Protein AF-0000000078825418 (afdb_homodimer)

Foldseek 3Di:
DKKWWFQWWDDPDPQAIAGGDTDMFFFFEEEEEFDPPLCQLVVVCCQLVVDPIDTWMDDPRHTCVVPSNVCCLQAEFEAAPDDDDPDFDFLLVLLLCLCVVVDDPDCDPVSSVLSCVLCVLLVNNVRRGPTLNPDDPLSNLSSSVSSRPSSPHQEYEYEASCPPPDPVSNCSVLVVRRCSSPVVRHGYYYYHHDLQSCQVGHQKYFYGGRNYTPDIGGSVVQVDQVNCCVRVQWGWDWDADPVRTIDTGTDGRHPVPPPPPVPPPD/DKKWWFQWWDDPDPQAIAGGDTDMFFFFEEEEEFDPPLCQLVVVCCQLVVDPIDTWMDDPRHTCVVPSNVCCLQAEFEAAPDDDDPDFAFLLVLLLCLCVVVDDPDCDPVSSVLSCVLCVLLVNNVRRGPTLNPDDPLSNLSSSVSSRPSSPHQEYEYEASCPPPDPVSNCSVLVVRRCSSPVVRHGYYYYHHDLQSCQVGHQKYFYGGRNYTPDIGGSVVQVDQVNCCVRVQWGWDWDADPVRTIDTGTDGRHPVPPPPPPPPPD

InterPro domains:
  IPR003439 ABC transporter-like, ATP-binding domain [PF00005] (18-163)
  IPR003439 ABC transporter-like, ATP-binding domain [PS50893] (3-235)
  IPR003593 AAA+ ATPase domain [SM00382] (26-212)
  IPR017871 ABC transporter-like, conserved site [PS00211] (135-149)
  IPR027417 P-loop containing nucleoside triphosphate hydrolase [G3DSA:3.40.50.300] (2-254)
  IPR027417 P-loop containing nucleoside triphosphate hydrolase [SSF52540] (3-226)
  IPR051535 Bacterial siderophore ABC transporter ATP-binding [PTHR42771] (1-248)

Sequence (532 aa):
MSLKIQNINYKHSSKFSLNNISLTFHNNVTAIIGPNGSGKSTLVKCILNIYKCDGEMYYQGESIKKQKKEFIKQKVGYLPQTTQNDASITVFEAVLLGLINTLNLKVSKKQEQKVNDILDAFELQHLAKNKINELSGGQLQMVSLAQSIIKEPEILILDEPLNNLDIHRQFSLMNTVSSLAYEKKMIVIIVMHDINLTSRYADNIVVMRDGNIYSYGTPKEVLTKKMIREIYKIDSEIYVNKQGKQVIEFVDIAAEAPKYEIVSQIMSLKIQNINYKHSSKFSLNNISLTFHNNVTAIIGPNGSGKSTLVKCILNIYKCDGEMYYQGESIKKQKKEFIKQKVGYLPQTTQNDASITVFEAVLLGLINTLNLKVSKKQEQKVNDILDAFELQHLAKNKINELSGGQLQMVSLAQSIIKEPEILILDEPLNNLDIHRQFSLMNTVSSLAYEKKMIVIIVMHDINLTSRYADNIVVMRDGNIYSYGTPKEVLTKKMIREIYKIDSEIYVNKQGKQVIEFVDIAAEAPKYEIVSQI

Solvent-accessible surface area (backbone atoms only — not comparable to full-atom values): 28481 Å² total; per-residue (Å²): 106,37,43,34,39,39,47,31,30,38,76,79,48,99,86,41,41,39,50,62,41,62,50,74,45,45,53,25,38,34,30,40,34,52,46,82,82,14,38,68,68,59,51,52,32,36,75,68,57,74,39,89,48,49,62,48,43,26,49,70,84,37,72,36,76,92,43,41,68,62,45,44,69,69,32,43,16,63,34,64,65,73,80,83,59,83,51,89,42,28,38,46,53,52,33,47,52,37,36,47,94,72,55,60,99,64,88,46,71,65,55,53,48,50,45,52,49,52,27,49,54,67,71,37,53,92,44,31,80,39,44,47,62,75,46,52,74,51,55,42,48,52,48,45,46,47,18,27,44,66,60,59,35,53,30,39,39,32,34,39,74,55,66,87,42,41,70,44,55,38,50,50,52,49,52,49,53,50,49,47,15,63,74,66,55,15,27,31,42,34,36,48,82,54,63,51,62,42,38,67,64,30,58,27,37,38,34,30,47,76,19,30,75,73,44,71,36,37,41,82,76,47,69,39,59,65,46,42,31,72,66,43,40,26,37,53,48,76,50,68,47,98,85,72,36,58,40,72,44,77,71,45,72,41,74,84,53,78,78,61,76,52,70,79,78,106,104,39,44,34,38,39,47,30,30,39,76,78,50,98,86,41,43,39,52,62,42,64,50,74,43,44,52,25,36,34,30,38,33,54,46,82,81,13,39,66,68,59,50,51,32,36,76,67,58,75,39,89,48,48,60,49,43,25,51,72,84,37,73,36,76,92,46,42,68,63,46,43,69,69,33,43,17,62,34,65,66,74,78,83,58,82,51,89,42,28,38,46,54,53,32,48,54,37,36,46,94,70,56,60,102,63,87,46,70,64,56,52,49,51,46,52,50,50,27,50,58,68,70,35,54,92,42,33,80,39,44,47,61,73,47,54,73,41,55,43,48,53,47,45,44,47,18,27,46,66,60,59,36,53,30,38,40,31,35,40,74,55,63,81,43,40,70,43,55,39,50,51,50,51,52,50,52,50,48,45,14,63,76,65,54,14,28,30,41,33,34,47,81,53,63,51,62,43,38,66,62,30,58,28,35,36,33,31,48,75,20,31,75,72,45,70,36,36,39,82,76,49,70,39,60,65,46,42,31,73,66,44,40,26,36,54,46,76,50,67,47,96,84,71,36,57,41,72,42,76,72,45,71,42,74,86,55,78,76,62,76,48,71,79,78,106

Structure (mmCIF, N/CA/C/O backbone):
data_AF-0000000078825418-model_v1
#
loop_
_entity.id
_entity.type
_entity.pdbx_description
1 polymer 'Predicted ABC transporter, ATP-binding protein'
#
loop_
_atom_site.group_PDB
_atom_site.id
_atom_site.type_symbol
_atom_site.label_atom_id
_atom_site.label_alt_id
_atom_site.label_comp_id
_atom_site.label_asym_id
_atom_site.label_entity_id
_atom_site.label_seq_id
_atom_site.pdbx_PDB_ins_code
_atom_site.Cartn_x
_atom_site.Cartn_y
_atom_site.Cartn_z
_atom_site.occupancy
_atom_site.B_iso_or_equiv
_atom_site.auth_seq_id
_atom_site.auth_comp_id
_atom_site.auth_asym_id
_atom_site.auth_atom_id
_atom_site.pdbx_PDB_model_num
ATOM 1 N N . MET A 1 1 ? 6.844 -29.797 -8.664 1 89.88 1 MET A N 1
ATOM 2 C CA . MET A 1 1 ? 7.27 -29 -9.812 1 89.88 1 MET A CA 1
ATOM 3 C C . MET A 1 1 ? 8.234 -27.891 -9.383 1 89.88 1 MET A C 1
ATOM 5 O O . MET A 1 1 ? 8.172 -27.406 -8.258 1 89.88 1 MET A O 1
ATOM 9 N N . SER A 1 2 ? 9.195 -27.703 -10.32 1 96.12 2 SER A N 1
ATOM 10 C CA . SER A 1 2 ? 10.18 -26.688 -9.938 1 96.12 2 SER A CA 1
ATOM 11 C C . SER A 1 2 ? 10.523 -25.781 -11.102 1 96.12 2 SER A C 1
ATOM 13 O O . SER A 1 2 ? 10.555 -26.219 -12.258 1 96.12 2 SER A O 1
ATOM 15 N N . LEU A 1 3 ? 10.648 -24.531 -10.797 1 97.69 3 LEU A N 1
ATOM 16 C CA . LEU A 1 3 ? 11.195 -23.531 -11.703 1 97.69 3 LEU A CA 1
ATOM 17 C C . LEU A 1 3 ? 12.539 -23.016 -11.195 1 97.69 3 LEU A C 1
ATOM 19 O O . LEU A 1 3 ? 12.609 -22.422 -10.117 1 97.69 3 LEU A O 1
ATOM 23 N N . LYS A 1 4 ? 13.562 -23.312 -11.945 1 97.88 4 LYS A N 1
ATOM 24 C CA . LYS A 1 4 ? 14.906 -22.922 -11.547 1 97.88 4 LYS A CA 1
ATOM 25 C C . LYS A 1 4 ? 15.453 -21.812 -12.453 1 97.88 4 LYS A C 1
ATOM 27 O O . LYS A 1 4 ? 15.367 -21.922 -13.68 1 97.88 4 LYS A O 1
ATOM 32 N N . ILE A 1 5 ? 15.891 -20.734 -11.875 1 97.38 5 ILE A N 1
ATOM 33 C CA . ILE A 1 5 ? 16.625 -19.703 -12.594 1 97.38 5 ILE A CA 1
ATOM 34 C C . ILE A 1 5 ? 18.094 -19.703 -12.141 1 97.38 5 ILE A C 1
ATOM 36 O O . ILE A 1 5 ? 18.375 -19.875 -10.953 1 97.38 5 ILE A O 1
ATOM 40 N N . GLN A 1 6 ? 18.969 -19.562 -13.117 1 97.44 6 GLN A N 1
ATOM 41 C CA . GLN A 1 6 ? 20.406 -19.672 -12.82 1 97.44 6 GLN A CA 1
ATOM 42 C C . GLN A 1 6 ? 21.188 -18.516 -13.445 1 97.44 6 GLN A C 1
ATOM 44 O O . GLN A 1 6 ? 21.109 -18.297 -14.656 1 97.44 6 GLN A O 1
ATOM 49 N N . ASN A 1 7 ? 21.906 -17.812 -12.539 1 97.44 7 ASN A N 1
ATOM 50 C CA . ASN A 1 7 ? 22.844 -16.781 -12.945 1 97.44 7 ASN A CA 1
ATOM 51 C C . ASN A 1 7 ? 22.156 -15.703 -13.797 1 97.44 7 ASN A C 1
ATOM 53 O O . ASN A 1 7 ? 22.656 -15.344 -14.867 1 97.44 7 ASN A O 1
ATOM 57 N N . ILE A 1 8 ? 21.047 -15.258 -13.344 1 96.94 8 ILE A N 1
ATOM 58 C CA . ILE A 1 8 ? 20.344 -14.18 -14.031 1 96.94 8 ILE A CA 1
ATOM 59 C C . ILE A 1 8 ? 21.078 -12.859 -13.82 1 96.94 8 ILE A C 1
ATOM 61 O O . ILE A 1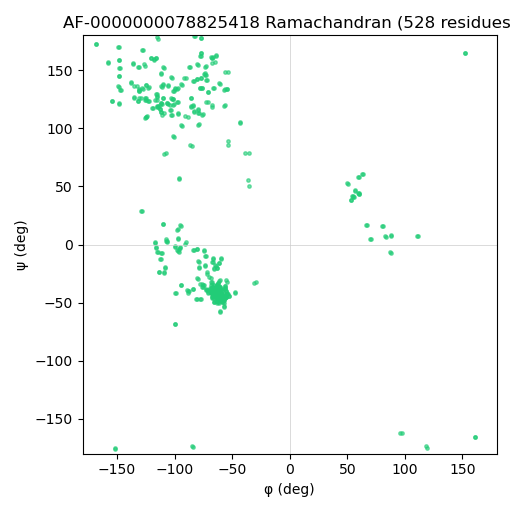 8 ? 21.391 -12.484 -12.68 1 96.94 8 ILE A O 1
ATOM 65 N N . ASN A 1 9 ? 21.438 -12.258 -14.852 1 97.31 9 ASN A N 1
ATOM 66 C CA . ASN A 1 9 ? 22.047 -10.938 -14.883 1 97.31 9 ASN A CA 1
ATOM 67 C C . ASN A 1 9 ? 21.281 -9.977 -15.789 1 97.31 9 ASN A C 1
ATOM 69 O O . ASN A 1 9 ? 20.797 -10.383 -16.859 1 97.31 9 ASN A O 1
ATOM 73 N N . TYR A 1 10 ? 21.109 -8.805 -15.352 1 96.31 10 TYR A N 1
ATOM 74 C CA . TYR A 1 10 ? 20.422 -7.801 -16.156 1 96.31 10 TYR A CA 1
ATOM 75 C C . TYR A 1 10 ? 20.859 -6.395 -15.766 1 96.31 10 TYR A C 1
ATOM 77 O O . TYR A 1 10 ? 20.734 -5.996 -14.602 1 96.31 10 TYR A O 1
ATOM 85 N N . LYS A 1 11 ? 21.328 -5.684 -16.703 1 93.44 11 LYS A N 1
ATOM 86 C CA . LYS A 1 11 ? 21.703 -4.289 -16.469 1 93.44 11 LYS A CA 1
ATOM 87 C C . LYS A 1 11 ? 20.562 -3.348 -16.828 1 93.44 11 LYS A C 1
ATOM 89 O O . LYS A 1 11 ? 20.312 -3.084 -18.016 1 93.44 11 LYS A O 1
ATOM 94 N N . HIS A 1 12 ? 19.891 -2.859 -15.898 1 86.94 12 HIS A N 1
ATOM 95 C CA . HIS A 1 12 ? 18.734 -1.981 -16.109 1 86.94 12 HIS A CA 1
ATOM 96 C C . HIS A 1 12 ? 19.188 -0.567 -16.453 1 86.94 12 HIS A C 1
ATOM 98 O O . HIS A 1 12 ? 18.609 0.07 -17.344 1 86.94 12 HIS A O 1
ATOM 104 N N . SER A 1 13 ? 20.078 -0.093 -15.734 1 84.06 13 SER A N 1
ATOM 105 C CA . SER A 1 13 ? 20.672 1.221 -15.953 1 84.06 13 SER A CA 1
ATOM 106 C C . SER A 1 13 ? 22.109 1.266 -15.445 1 84.06 13 SER A C 1
ATOM 108 O O . SER A 1 13 ? 22.656 0.245 -15.023 1 84.06 13 SER A O 1
ATOM 110 N N . SER A 1 14 ? 22.656 2.498 -15.562 1 82.25 14 SER A N 1
ATOM 111 C CA . SER A 1 14 ? 24 2.662 -15.047 1 82.25 14 SER A CA 1
ATOM 112 C C . SER A 1 14 ? 24.031 2.52 -13.523 1 82.25 14 SER A C 1
ATOM 114 O O . SER A 1 14 ? 25.078 2.197 -12.945 1 82.25 14 SER A O 1
ATOM 116 N N . LYS A 1 15 ? 22.891 2.588 -12.938 1 80.44 15 LYS A N 1
ATOM 117 C CA . LYS A 1 15 ? 22.875 2.664 -11.477 1 80.44 15 LYS A CA 1
ATOM 118 C C . LYS A 1 15 ? 22.297 1.39 -10.867 1 80.44 15 LYS A C 1
ATOM 120 O O . LYS A 1 15 ? 22.375 1.181 -9.656 1 80.44 15 LYS A O 1
ATOM 125 N N . PHE A 1 16 ? 21.781 0.532 -11.797 1 87.44 16 PHE A N 1
ATOM 126 C CA . PHE A 1 16 ? 21.125 -0.635 -11.219 1 87.44 16 PHE A CA 1
ATOM 127 C C . PHE A 1 16 ? 21.266 -1.846 -12.133 1 87.44 16 PHE A C 1
ATOM 129 O O . PHE A 1 16 ? 21.062 -1.742 -13.344 1 87.44 16 PHE A O 1
ATOM 136 N N . SER A 1 17 ? 21.594 -3.012 -11.492 1 93 17 SER A N 1
ATOM 137 C CA . SER A 1 17 ? 21.656 -4.289 -12.195 1 93 17 SER A CA 1
ATOM 138 C C . SER A 1 17 ? 21.266 -5.445 -11.281 1 93 17 SER A C 1
ATOM 140 O O . SER A 1 17 ? 21.391 -5.344 -10.055 1 93 17 SER A O 1
ATOM 142 N N . LEU A 1 18 ? 20.625 -6.395 -11.891 1 96.44 18 LEU A N 1
ATOM 143 C CA . LEU A 1 18 ? 20.547 -7.699 -11.234 1 96.44 18 LEU A CA 1
ATOM 144 C C . LEU A 1 18 ? 21.844 -8.469 -11.383 1 96.44 18 LEU A C 1
ATOM 146 O O . LEU A 1 18 ? 22.422 -8.516 -12.477 1 96.44 18 LEU A O 1
ATOM 150 N N . ASN A 1 19 ? 22.266 -9.031 -10.273 1 96.44 19 ASN A N 1
ATOM 151 C CA . ASN A 1 19 ? 23.578 -9.648 -10.297 1 96.44 19 ASN A CA 1
ATOM 152 C C . ASN A 1 19 ? 23.531 -11.109 -9.875 1 96.44 19 ASN A C 1
ATOM 154 O O . ASN A 1 19 ? 23.359 -11.422 -8.695 1 96.44 19 ASN A O 1
ATOM 158 N N . ASN A 1 20 ? 23.766 -11.969 -10.844 1 96.69 20 ASN A N 1
ATOM 159 C CA . ASN A 1 20 ? 23.984 -13.391 -10.625 1 96.69 20 ASN A CA 1
ATOM 160 C C . ASN A 1 20 ? 22.906 -14 -9.727 1 96.69 20 ASN A C 1
ATOM 162 O O . ASN A 1 20 ? 23.219 -14.617 -8.711 1 96.69 20 ASN A O 1
ATOM 166 N N . ILE A 1 21 ? 21.703 -13.797 -10.094 1 98.12 21 ILE A N 1
ATOM 167 C CA . ILE A 1 21 ? 20.578 -14.289 -9.297 1 98.12 21 ILE A CA 1
ATOM 168 C C . ILE A 1 21 ? 20.297 -15.75 -9.648 1 98.12 21 ILE A C 1
ATOM 170 O O . ILE A 1 21 ? 20.047 -16.078 -10.812 1 98.12 21 ILE A O 1
ATOM 174 N N . SER A 1 22 ? 20.391 -16.625 -8.695 1 98.44 22 SER A N 1
ATOM 175 C CA . SER A 1 22 ? 20.031 -18.031 -8.828 1 98.44 22 SER A CA 1
ATOM 176 C C . SER A 1 22 ? 19.031 -18.453 -7.75 1 98.44 22 SER A C 1
ATOM 178 O O . SER A 1 22 ? 19.266 -18.234 -6.559 1 98.44 22 SER A O 1
ATOM 180 N N . LEU A 1 23 ? 17.938 -18.969 -8.164 1 98.12 23 LEU A N 1
ATOM 181 C CA . LEU A 1 23 ? 16.859 -19.375 -7.281 1 98.12 23 LEU A CA 1
ATOM 182 C C . LEU A 1 23 ? 16.109 -20.578 -7.84 1 98.12 23 LEU A C 1
ATOM 184 O O . LEU A 1 23 ? 16.094 -20.797 -9.055 1 98.12 23 LEU A O 1
ATOM 188 N N . THR A 1 24 ? 15.531 -21.375 -6.961 1 98.06 24 THR A N 1
ATOM 189 C CA . THR A 1 24 ? 14.617 -22.438 -7.332 1 98.06 24 THR A CA 1
ATOM 190 C C . THR A 1 24 ? 13.266 -22.25 -6.645 1 98.06 24 THR A C 1
ATOM 192 O O . THR A 1 24 ? 13.195 -22.125 -5.422 1 98.06 24 THR A O 1
ATOM 195 N N . PHE A 1 25 ? 12.297 -22.188 -7.473 1 98.12 25 PHE A N 1
ATOM 196 C CA . PHE A 1 25 ? 10.93 -22.094 -6.973 1 98.12 25 PHE A CA 1
ATOM 197 C C . PHE A 1 25 ? 10.234 -23.453 -7.035 1 98.12 25 PHE A C 1
ATOM 199 O O . PHE A 1 25 ? 10.312 -24.156 -8.047 1 98.12 25 PHE A O 1
ATOM 206 N N . HIS A 1 26 ? 9.609 -23.781 -5.941 1 96.69 26 HIS A N 1
ATOM 207 C CA . HIS A 1 26 ? 8.859 -25.031 -5.855 1 96.69 26 HIS A CA 1
ATOM 208 C C . HIS A 1 26 ? 7.371 -24.766 -5.68 1 96.69 26 HIS A C 1
ATOM 210 O O . HIS A 1 26 ? 6.938 -23.609 -5.664 1 96.69 26 HIS A O 1
ATOM 216 N N . ASN A 1 27 ? 6.645 -25.875 -5.629 1 94.62 27 ASN A N 1
ATOM 217 C CA . ASN A 1 27 ? 5.219 -25.719 -5.375 1 94.62 27 ASN A CA 1
ATOM 218 C C . ASN A 1 27 ? 4.961 -24.953 -4.082 1 94.62 27 ASN A C 1
ATOM 220 O O . ASN A 1 27 ? 5.797 -24.938 -3.18 1 94.62 27 ASN A O 1
ATOM 224 N N . ASN A 1 28 ? 3.996 -24.266 -4.004 1 93.69 28 ASN A N 1
ATOM 225 C CA . ASN A 1 28 ? 3.574 -23.438 -2.875 1 93.69 28 ASN A CA 1
ATOM 226 C C . ASN A 1 28 ? 3.988 -21.984 -3.061 1 93.69 28 ASN A C 1
ATOM 228 O O . ASN A 1 28 ? 4.152 -21.516 -4.191 1 93.69 28 ASN A O 1
ATOM 232 N N . VAL A 1 29 ? 3.998 -21.25 -2.021 1 97.94 29 VAL A N 1
ATOM 233 C CA . VAL A 1 29 ? 4.082 -19.797 -2.133 1 97.94 29 VAL A CA 1
ATOM 234 C C . VAL A 1 29 ? 5.496 -19.328 -1.79 1 97.94 29 VAL A C 1
ATOM 236 O O . VAL A 1 29 ? 5.973 -19.547 -0.674 1 97.94 29 VAL A O 1
ATOM 239 N N . THR A 1 30 ? 6.203 -18.766 -2.73 1 98.56 30 THR A N 1
ATOM 240 C CA . THR A 1 30 ? 7.453 -18.047 -2.496 1 98.56 30 THR A CA 1
ATOM 241 C C . THR A 1 30 ? 7.254 -16.547 -2.641 1 98.56 30 THR A C 1
ATOM 243 O O . THR A 1 30 ? 6.809 -16.078 -3.689 1 98.56 30 THR A O 1
ATOM 246 N N . ALA A 1 31 ? 7.555 -15.836 -1.604 1 98.69 31 ALA A N 1
ATOM 247 C CA . ALA A 1 31 ? 7.43 -14.383 -1.62 1 98.69 31 ALA A CA 1
ATOM 248 C C . ALA A 1 31 ? 8.789 -13.719 -1.858 1 98.69 31 ALA A C 1
ATOM 250 O O . ALA A 1 31 ? 9.805 -14.156 -1.314 1 98.69 31 ALA A O 1
ATOM 251 N N . ILE A 1 32 ? 8.781 -12.758 -2.721 1 98.56 32 ILE A N 1
ATOM 252 C CA . ILE A 1 32 ? 9.945 -11.898 -2.932 1 98.56 32 ILE A CA 1
ATOM 253 C C . ILE A 1 32 ? 9.727 -10.562 -2.219 1 98.56 32 ILE A C 1
ATOM 255 O O . ILE A 1 32 ? 8.75 -9.859 -2.48 1 98.56 32 ILE A O 1
ATOM 259 N N . ILE A 1 33 ? 10.656 -10.258 -1.269 1 98.12 33 ILE A N 1
ATOM 260 C CA . ILE A 1 33 ? 10.547 -9.008 -0.526 1 98.12 33 ILE A CA 1
ATOM 261 C C . ILE A 1 33 ? 11.859 -8.242 -0.599 1 98.12 33 ILE A C 1
ATOM 263 O O . ILE A 1 33 ? 12.883 -8.789 -1.032 1 98.12 33 ILE A O 1
ATOM 267 N N . GLY A 1 34 ? 11.852 -6.973 -0.19 1 96.69 34 GLY A N 1
ATOM 268 C CA . GLY A 1 34 ? 12.961 -6.031 -0.217 1 96.69 34 GLY A CA 1
ATOM 269 C C . GLY A 1 34 ? 12.516 -4.586 -0.341 1 96.69 34 GLY A C 1
ATOM 270 O O . GLY A 1 34 ? 11.352 -4.316 -0.659 1 96.69 34 GLY A O 1
ATOM 271 N N . PRO A 1 35 ? 13.391 -3.695 -0.07 1 93.31 35 PRO A N 1
ATOM 272 C CA . PRO A 1 35 ? 13.031 -2.283 -0.191 1 93.31 35 PRO A CA 1
ATOM 273 C C . PRO A 1 35 ? 12.695 -1.879 -1.626 1 93.31 35 PRO A C 1
ATOM 275 O O . PRO A 1 35 ? 12.922 -2.656 -2.557 1 93.31 35 PRO A O 1
ATOM 278 N N . ASN A 1 36 ? 12.047 -0.749 -1.708 1 86.81 36 ASN A N 1
ATOM 279 C CA . ASN A 1 36 ? 11.82 -0.216 -3.047 1 86.81 36 ASN A CA 1
ATOM 280 C C . ASN A 1 36 ? 13.117 -0.069 -3.826 1 86.81 36 ASN A C 1
ATOM 282 O O . ASN A 1 36 ? 14.133 0.37 -3.275 1 86.81 36 ASN A O 1
ATOM 286 N N . GLY A 1 37 ? 13.117 -0.483 -4.996 1 86.81 37 GLY A N 1
ATOM 287 C CA . GLY A 1 37 ? 14.297 -0.363 -5.84 1 86.81 37 GLY A CA 1
ATOM 288 C C . GLY A 1 37 ? 15.25 -1.534 -5.703 1 86.81 37 GLY A C 1
ATOM 289 O O . GLY A 1 37 ? 16.328 -1.535 -6.297 1 86.81 37 GLY A O 1
ATOM 290 N N . SER A 1 38 ? 14.859 -2.533 -5.012 1 93.56 38 SER A N 1
ATOM 291 C CA . SER A 1 38 ? 15.773 -3.643 -4.75 1 93.56 38 SER A CA 1
ATOM 292 C C . SER A 1 38 ? 15.867 -4.574 -5.953 1 93.56 38 SER A C 1
ATOM 294 O O . SER A 1 38 ? 16.75 -5.426 -6.02 1 93.56 38 SER A O 1
ATOM 296 N N . GLY A 1 39 ? 14.977 -4.453 -6.895 1 94.25 39 GLY A N 1
ATOM 297 C CA . GLY A 1 39 ? 15.055 -5.25 -8.109 1 94.25 39 GLY A CA 1
ATOM 298 C C . GLY A 1 39 ? 13.961 -6.293 -8.211 1 94.25 39 GLY A C 1
ATOM 299 O O . GLY A 1 39 ? 13.977 -7.121 -9.125 1 94.25 39 GLY A O 1
ATOM 300 N N . LYS A 1 40 ? 12.992 -6.301 -7.316 1 95.75 40 LYS A N 1
ATOM 301 C CA . LYS A 1 40 ? 11.945 -7.312 -7.258 1 95.75 40 LYS A CA 1
ATOM 302 C C . LYS A 1 40 ? 11.18 -7.387 -8.578 1 95.75 40 LYS A C 1
ATOM 304 O O . LYS A 1 40 ? 11.078 -8.461 -9.188 1 95.75 40 LYS A O 1
ATOM 309 N N . SER A 1 41 ? 10.664 -6.219 -9.062 1 92.69 41 SER A N 1
ATOM 310 C CA . SER A 1 41 ? 9.898 -6.176 -10.305 1 92.69 41 SER A CA 1
ATOM 311 C C . SER A 1 41 ? 10.781 -6.504 -11.508 1 92.69 41 SER A C 1
ATOM 313 O O . SER A 1 41 ? 10.328 -7.145 -12.461 1 92.69 41 SER A O 1
ATOM 315 N N . THR A 1 42 ? 12.039 -6.059 -11.484 1 94.06 42 THR A N 1
ATOM 316 C CA . THR A 1 42 ? 12.977 -6.383 -12.555 1 94.06 42 THR A CA 1
ATOM 317 C C . THR A 1 42 ? 13.195 -7.891 -12.641 1 94.06 42 THR A C 1
ATOM 319 O O . THR A 1 42 ? 13.188 -8.453 -13.742 1 94.06 42 THR A O 1
ATOM 322 N N . LEU A 1 43 ? 13.359 -8.508 -11.492 1 97.25 43 LEU A N 1
ATOM 323 C CA . LEU A 1 43 ? 13.531 -9.953 -11.477 1 97.25 43 LEU A CA 1
ATOM 324 C C . LEU A 1 43 ? 12.312 -10.656 -12.062 1 97.25 43 LEU A C 1
ATOM 326 O O . LEU A 1 43 ? 12.445 -11.57 -12.883 1 97.25 43 LEU A O 1
ATOM 330 N N . VAL A 1 44 ? 11.117 -10.219 -11.664 1 97 44 VAL A N 1
ATOM 331 C CA . VAL A 1 44 ? 9.867 -10.781 -12.164 1 97 44 VAL A CA 1
ATOM 332 C C . VAL A 1 44 ? 9.82 -10.656 -13.688 1 97 44 VAL A C 1
ATOM 334 O O . VAL A 1 44 ? 9.508 -11.617 -14.391 1 97 44 VAL A O 1
ATOM 337 N N . LYS A 1 45 ? 10.18 -9.523 -14.195 1 95.69 45 LYS A N 1
ATOM 338 C CA . LYS A 1 45 ? 10.125 -9.266 -15.633 1 95.69 45 LYS A CA 1
ATOM 339 C C . LYS A 1 45 ? 11.156 -10.109 -16.375 1 95.69 45 LYS A C 1
ATOM 341 O O . LYS A 1 45 ? 10.938 -10.5 -17.531 1 95.69 45 LYS A O 1
ATOM 346 N N . CYS A 1 46 ? 12.281 -10.383 -15.742 1 95.81 46 CYS A N 1
ATOM 347 C CA . CYS A 1 46 ? 13.266 -11.297 -16.328 1 95.81 46 CYS A CA 1
ATOM 348 C C . CYS A 1 46 ? 12.719 -12.711 -16.406 1 95.81 46 CYS A C 1
ATOM 350 O O . CYS A 1 46 ? 12.852 -13.367 -17.453 1 95.81 46 CYS A O 1
ATOM 352 N N . ILE A 1 47 ? 12.07 -13.141 -15.352 1 96.5 47 ILE A N 1
ATOM 353 C CA . ILE A 1 47 ? 11.5 -14.477 -15.32 1 96.5 47 ILE A CA 1
ATOM 354 C C . ILE A 1 47 ? 10.438 -14.617 -16.406 1 96.5 47 ILE A C 1
ATOM 356 O O . ILE A 1 47 ? 10.344 -15.656 -17.062 1 96.5 47 ILE A O 1
ATOM 360 N N . LEU A 1 48 ? 9.711 -13.531 -16.641 1 95.81 48 LEU A N 1
ATOM 361 C CA . LEU A 1 48 ? 8.609 -13.523 -17.594 1 95.81 48 LEU A CA 1
ATOM 362 C C . LEU A 1 48 ? 9.109 -13.289 -19.016 1 95.81 48 LEU A C 1
ATOM 364 O O . LEU A 1 48 ? 8.32 -13.258 -19.953 1 95.81 48 LEU A O 1
ATOM 368 N N . ASN A 1 49 ? 10.359 -13.047 -19.141 1 93.94 49 ASN A N 1
ATOM 369 C CA . ASN A 1 49 ? 11 -12.781 -20.438 1 93.94 49 ASN A CA 1
ATOM 370 C C . ASN A 1 49 ? 10.531 -11.461 -21.031 1 93.94 49 ASN A C 1
ATOM 372 O O . ASN A 1 49 ? 10.609 -11.258 -22.234 1 93.94 49 ASN A O 1
ATOM 376 N N . ILE A 1 50 ? 9.977 -10.664 -20.25 1 92.94 50 ILE A N 1
ATOM 377 C CA . ILE A 1 50 ? 9.688 -9.297 -20.656 1 92.94 50 ILE A CA 1
ATOM 378 C C . ILE A 1 50 ? 10.992 -8.531 -20.875 1 92.94 50 ILE A C 1
ATOM 380 O O . ILE A 1 50 ? 11.125 -7.766 -21.828 1 92.94 50 ILE A O 1
ATOM 384 N N . TYR A 1 51 ? 11.883 -8.68 -19.938 1 93.31 51 TYR A N 1
ATOM 385 C CA . TYR A 1 51 ? 13.266 -8.242 -20.125 1 93.31 51 TYR A CA 1
ATOM 386 C C . TYR A 1 51 ? 14.156 -9.398 -20.547 1 93.31 51 TYR A C 1
ATOM 388 O O . TYR A 1 51 ? 14.055 -10.5 -20 1 93.31 51 TYR A O 1
ATOM 396 N N . LYS A 1 52 ? 14.984 -9.172 -21.531 1 92.81 52 LYS A N 1
ATOM 397 C CA . LYS A 1 52 ? 15.961 -10.172 -21.953 1 92.81 52 LYS A CA 1
ATOM 398 C C . LYS A 1 52 ? 17.172 -10.18 -21.031 1 92.81 52 LYS A C 1
ATOM 400 O O . LYS A 1 52 ? 18.047 -9.312 -21.125 1 92.81 52 LYS A O 1
ATOM 405 N N . CYS A 1 53 ? 17.172 -11.125 -20.234 1 94.62 53 CYS A N 1
ATOM 406 C CA . CYS A 1 53 ? 18.234 -11.211 -19.234 1 94.62 53 CYS A CA 1
ATOM 407 C C . CYS A 1 53 ? 19.188 -12.367 -19.547 1 94.62 53 CYS A C 1
ATOM 409 O O . CYS A 1 53 ? 18.812 -13.312 -20.234 1 94.62 53 CYS A O 1
ATOM 411 N N . ASP A 1 54 ? 20.422 -12.203 -19.125 1 95.5 54 ASP A N 1
ATOM 412 C CA . ASP A 1 54 ? 21.375 -13.312 -19.203 1 95.5 54 ASP A CA 1
ATOM 413 C C . ASP A 1 54 ? 21.078 -14.375 -18.141 1 95.5 54 ASP A C 1
ATOM 415 O O . ASP A 1 54 ? 20.469 -14.078 -17.125 1 95.5 54 ASP A O 1
ATOM 419 N N . GLY A 1 55 ? 21.453 -15.578 -18.422 1 96.12 55 GLY A N 1
ATOM 420 C CA . GLY A 1 55 ? 21.234 -16.688 -17.516 1 96.12 55 GLY A CA 1
ATOM 421 C C . GLY A 1 55 ? 20.359 -17.781 -18.109 1 96.12 55 GLY A C 1
ATOM 422 O O . GLY A 1 55 ? 20.125 -17.797 -19.312 1 96.12 55 GLY A O 1
ATOM 423 N N . GLU A 1 56 ? 20.062 -18.766 -17.219 1 96.62 56 GLU A N 1
ATOM 424 C CA . GLU A 1 56 ? 19.297 -19.922 -17.672 1 96.62 56 GLU A CA 1
ATOM 425 C C . GLU A 1 56 ? 18.062 -20.156 -16.812 1 96.62 56 GLU A C 1
ATOM 427 O O . GLU A 1 56 ? 18 -19.688 -15.672 1 96.62 56 GLU A O 1
ATOM 432 N N . MET A 1 57 ? 17.141 -20.75 -17.422 1 96.5 57 MET A N 1
ATOM 433 C CA . MET A 1 57 ? 15.914 -21.141 -16.719 1 96.5 57 MET A CA 1
ATOM 434 C C . MET A 1 57 ? 15.531 -22.578 -17.031 1 96.5 57 MET A C 1
ATOM 436 O O . MET A 1 57 ? 15.641 -23.016 -18.172 1 96.5 57 MET A O 1
ATOM 440 N N . TYR A 1 58 ? 15.156 -23.281 -16.016 1 97.56 58 TYR A N 1
ATOM 441 C CA . TYR A 1 58 ? 14.766 -24.688 -16.125 1 97.56 58 TYR A CA 1
ATOM 442 C C . TYR A 1 58 ? 13.398 -24.922 -15.5 1 97.56 58 TYR A C 1
ATOM 444 O O . TYR A 1 58 ? 13.094 -24.375 -14.438 1 97.56 58 TYR A O 1
ATOM 452 N N . TYR A 1 59 ? 12.586 -25.625 -16.188 1 97.12 59 TYR A N 1
ATOM 453 C CA . TYR A 1 59 ? 11.312 -26.109 -15.656 1 97.12 59 TYR A CA 1
ATOM 454 C C . TYR A 1 59 ? 11.289 -27.625 -15.586 1 97.12 59 TYR A C 1
ATOM 456 O O . TYR A 1 59 ? 11.516 -28.312 -16.594 1 97.12 59 TYR A O 1
ATOM 464 N N . GLN A 1 60 ? 11.117 -28.094 -14.336 1 96.12 60 GLN A N 1
ATOM 465 C CA . GLN A 1 60 ? 11.164 -29.531 -14.094 1 96.12 60 GLN A CA 1
ATOM 466 C C . GLN A 1 60 ? 12.445 -30.141 -14.656 1 96.12 60 GLN A C 1
ATOM 468 O O . GLN A 1 60 ? 12.398 -31.172 -15.336 1 96.12 60 GLN A O 1
ATOM 473 N N . GLY A 1 61 ? 13.469 -29.406 -14.508 1 95.19 61 GLY A N 1
ATOM 474 C CA . GLY A 1 61 ? 14.781 -29.922 -14.844 1 95.19 61 GLY A CA 1
ATOM 475 C C . GLY A 1 61 ? 15.148 -29.703 -16.297 1 95.19 61 GLY A C 1
ATOM 476 O O . GLY A 1 61 ? 16.281 -29.953 -16.703 1 95.19 61 GLY A O 1
ATOM 477 N N . GLU A 1 62 ? 14.25 -29.234 -17.109 1 95.56 62 GLU A N 1
ATOM 478 C CA . GLU A 1 62 ? 14.5 -29.031 -18.547 1 95.56 62 GLU A CA 1
ATOM 479 C C . GLU A 1 62 ? 14.664 -27.547 -18.859 1 95.56 62 GLU A C 1
ATOM 481 O O . GLU A 1 62 ? 13.898 -26.703 -18.391 1 95.56 62 GLU A O 1
ATOM 486 N N . SER A 1 63 ? 15.633 -27.297 -19.672 1 96.44 63 SER A N 1
ATOM 487 C CA . SER A 1 63 ? 15.859 -25.922 -20.094 1 96.44 63 SER A CA 1
ATOM 488 C C . SER A 1 63 ? 14.711 -25.406 -20.953 1 96.44 63 SER A C 1
ATOM 490 O O . SER A 1 63 ? 14.219 -26.125 -21.828 1 96.44 63 SER A O 1
ATOM 492 N N . ILE A 1 64 ? 14.258 -24.188 -20.656 1 94 64 ILE A N 1
ATOM 493 C CA . ILE A 1 64 ? 13.164 -23.641 -21.453 1 94 64 ILE A CA 1
ATOM 494 C C . ILE A 1 64 ? 13.672 -22.5 -22.328 1 94 64 ILE A C 1
ATOM 496 O O . ILE A 1 64 ? 12.883 -21.703 -22.844 1 94 64 ILE A O 1
ATOM 500 N N . LYS A 1 65 ? 14.93 -22.422 -22.516 1 89.31 65 LYS A N 1
ATOM 501 C CA . LYS A 1 65 ? 15.57 -21.344 -23.266 1 89.31 65 LYS A CA 1
ATOM 502 C C . LYS A 1 65 ? 14.992 -21.219 -24.672 1 89.31 65 LYS A C 1
ATOM 504 O O . LYS A 1 65 ? 14.656 -20.109 -25.109 1 89.31 65 LYS A O 1
ATOM 509 N N . LYS A 1 66 ? 14.797 -22.312 -25.391 1 88.88 66 LYS A N 1
ATOM 510 C CA . LYS A 1 66 ? 14.375 -22.297 -26.781 1 88.88 66 LYS A CA 1
ATOM 511 C C . LYS A 1 66 ? 12.875 -22.047 -26.906 1 88.88 66 LYS A C 1
ATOM 513 O O . LYS A 1 66 ? 12.398 -21.609 -27.953 1 88.88 66 LYS A O 1
ATOM 518 N N . GLN A 1 67 ? 12.117 -22.281 -25.859 1 91.25 67 GLN A N 1
ATOM 519 C CA . GLN A 1 67 ? 10.664 -22.172 -25.922 1 91.25 67 GLN A CA 1
ATOM 520 C C . GLN A 1 67 ? 10.125 -21.281 -24.812 1 91.25 67 GLN A C 1
ATOM 522 O O . GLN A 1 67 ? 9.031 -21.516 -24.281 1 91.25 67 GLN A O 1
ATOM 527 N N . LYS A 1 68 ? 10.938 -20.391 -24.453 1 91.31 68 LYS A N 1
ATOM 528 C CA . LYS A 1 68 ? 10.594 -19.594 -23.266 1 91.31 68 LYS A CA 1
ATOM 529 C C . LYS A 1 68 ? 9.289 -18.828 -23.484 1 91.31 68 LYS A C 1
ATOM 531 O O . LYS A 1 68 ? 8.422 -18.828 -22.609 1 91.31 68 LYS A O 1
ATOM 536 N N . LYS A 1 69 ? 9.109 -18.266 -24.578 1 90.44 69 LYS A N 1
ATOM 537 C CA . LYS A 1 69 ? 7.914 -17.484 -24.875 1 90.44 69 LYS A CA 1
ATOM 538 C C . LYS A 1 69 ? 6.664 -18.359 -24.844 1 90.44 69 LYS A C 1
ATOM 540 O O . LYS A 1 69 ? 5.656 -17.984 -24.234 1 90.44 69 LYS A O 1
ATOM 545 N N . GLU A 1 70 ? 6.758 -19.422 -25.547 1 91.19 70 GLU A N 1
ATOM 546 C CA . GLU A 1 70 ? 5.633 -20.359 -25.578 1 91.19 70 GLU A CA 1
ATOM 547 C C . GLU A 1 70 ? 5.336 -20.922 -24.188 1 91.19 70 GLU A C 1
ATOM 549 O O . GLU A 1 70 ? 4.176 -21.062 -23.812 1 91.19 70 GLU A O 1
ATOM 554 N N . PHE A 1 71 ? 6.41 -21.219 -23.516 1 93.44 71 PHE A N 1
ATOM 555 C CA . PHE A 1 71 ? 6.273 -21.719 -22.156 1 93.44 71 PHE A CA 1
ATOM 556 C C . PHE A 1 71 ? 5.512 -20.734 -21.281 1 93.44 71 PHE A C 1
ATOM 558 O O . PHE A 1 71 ? 4.566 -21.109 -20.594 1 93.44 71 PHE A O 1
ATOM 565 N N . ILE A 1 72 ? 5.887 -19.484 -21.328 1 93.31 72 ILE A N 1
ATOM 566 C CA . ILE A 1 72 ? 5.262 -18.453 -20.516 1 93.31 72 ILE A CA 1
ATOM 567 C C . ILE A 1 72 ? 3.793 -18.312 -20.906 1 93.31 72 ILE A C 1
ATOM 569 O O . ILE A 1 72 ? 2.92 -18.25 -20.031 1 93.31 72 ILE A O 1
ATOM 573 N N . LYS A 1 73 ? 3.529 -18.312 -22.109 1 89.25 73 LYS A N 1
ATOM 574 C CA . LYS A 1 73 ? 2.168 -18.141 -22.609 1 89.25 73 LYS A CA 1
ATOM 575 C C . LYS A 1 73 ? 1.268 -19.281 -22.156 1 89.25 73 LYS A C 1
ATOM 577 O O . LYS A 1 73 ? 0.109 -19.047 -21.797 1 89.25 73 LYS A O 1
ATOM 582 N N . GLN A 1 74 ? 1.784 -20.406 -22.062 1 89.69 74 GLN A N 1
ATOM 583 C CA . GLN A 1 74 ? 0.968 -21.594 -21.812 1 89.69 74 GLN A CA 1
ATOM 584 C C . GLN A 1 74 ? 0.902 -21.922 -20.312 1 89.69 74 GLN A C 1
ATOM 586 O O . GLN A 1 74 ? -0.146 -22.328 -19.812 1 89.69 74 GLN A O 1
ATOM 591 N N . LYS A 1 75 ? 1.965 -21.672 -19.656 1 93.94 75 LYS A N 1
ATOM 592 C CA . LYS A 1 75 ? 2.066 -22.281 -18.328 1 93.94 75 LYS A CA 1
ATOM 593 C C . LYS A 1 75 ? 2.02 -21.219 -17.234 1 93.94 75 LYS A C 1
ATOM 595 O O . LYS A 1 75 ? 1.839 -21.531 -16.062 1 93.94 75 LYS A O 1
ATOM 600 N N . VAL A 1 76 ? 2.154 -19.969 -17.625 1 95.31 76 VAL A N 1
ATOM 601 C CA . VAL A 1 76 ? 2.354 -18.938 -16.609 1 95.31 76 VAL A CA 1
ATOM 602 C C . VAL A 1 76 ? 1.16 -17.984 -16.594 1 95.31 76 VAL A C 1
ATOM 604 O O . VAL A 1 76 ? 0.704 -17.531 -17.641 1 95.31 76 VAL A O 1
ATOM 607 N N . GLY A 1 77 ? 0.555 -17.781 -15.398 1 95 77 GLY A N 1
ATOM 608 C CA . GLY A 1 77 ? -0.305 -16.641 -15.125 1 95 77 GLY A CA 1
ATOM 609 C C . GLY A 1 77 ? 0.431 -15.469 -14.484 1 95 77 GLY A C 1
ATOM 610 O O . GLY A 1 77 ? 1.29 -15.672 -13.625 1 95 77 GLY A O 1
ATOM 611 N N . TYR A 1 78 ? 0.123 -14.273 -14.953 1 94.5 78 TYR A N 1
ATOM 612 C CA . TYR A 1 78 ? 0.864 -13.109 -14.484 1 94.5 78 TYR A CA 1
ATOM 613 C C . TYR A 1 78 ? -0.081 -11.961 -14.156 1 94.5 78 TYR A C 1
ATOM 615 O O . TYR A 1 78 ? -0.958 -11.625 -14.953 1 94.5 78 TYR A O 1
ATOM 623 N N . LEU A 1 79 ? 0.037 -11.461 -12.953 1 93.94 79 LEU A N 1
ATOM 624 C CA . LEU A 1 79 ? -0.602 -10.211 -12.555 1 93.94 79 LEU A CA 1
ATOM 625 C C . LEU A 1 79 ? 0.435 -9.109 -12.359 1 93.94 79 LEU A C 1
ATOM 627 O O . LEU A 1 79 ? 1.204 -9.133 -11.398 1 93.94 79 LEU A O 1
ATOM 631 N N . PRO A 1 80 ? 0.421 -8.062 -13.234 1 91 80 PRO A N 1
ATOM 632 C CA . PRO A 1 80 ? 1.391 -6.969 -13.102 1 91 80 PRO A CA 1
ATOM 633 C C . PRO A 1 80 ? 1.039 -5.996 -11.984 1 91 80 PRO A C 1
ATOM 635 O O . PRO A 1 80 ? -0.075 -6.039 -11.453 1 91 80 PRO A O 1
ATOM 638 N N . GLN A 1 81 ? 2.025 -5.18 -11.609 1 79.56 81 GLN A N 1
ATOM 639 C CA . GLN A 1 81 ? 1.873 -4.195 -10.539 1 79.56 81 GLN A CA 1
ATOM 640 C C . GLN A 1 81 ? 0.767 -3.195 -10.867 1 79.56 81 GLN A C 1
ATOM 642 O O . GLN A 1 81 ? -0.054 -2.867 -10.008 1 79.56 81 GLN A O 1
ATOM 647 N N . THR A 1 82 ? 0.879 -2.531 -11.938 1 69.44 82 THR A N 1
ATOM 648 C CA . THR A 1 82 ? -0.156 -1.593 -12.359 1 69.44 82 THR A CA 1
ATOM 649 C C . THR A 1 82 ? -1.096 -2.242 -13.375 1 69.44 82 THR A C 1
ATOM 651 O O . THR A 1 82 ? -0.648 -2.953 -14.273 1 69.44 82 THR A O 1
ATOM 654 N N . THR A 1 83 ? -2.363 -2.199 -12.922 1 63.5 83 THR A N 1
ATOM 655 C CA . THR A 1 83 ? -3.365 -2.66 -13.875 1 63.5 83 THR A CA 1
ATOM 656 C C . THR A 1 83 ? -4.18 -1.486 -14.414 1 63.5 83 THR A C 1
ATOM 658 O O . THR A 1 83 ? -4.785 -0.74 -13.648 1 63.5 83 THR A O 1
ATOM 661 N N . GLN A 1 84 ? -3.615 -0.766 -15.352 1 6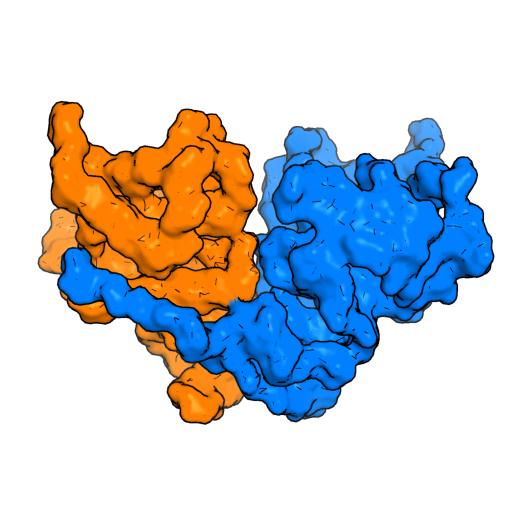2.75 84 GLN A N 1
ATOM 662 C CA . GLN A 1 84 ? -4.465 0.259 -15.945 1 62.75 84 GLN A CA 1
ATOM 663 C C . GLN A 1 84 ? -5.211 -0.285 -17.156 1 62.75 84 GLN A C 1
ATOM 665 O O . GLN A 1 84 ? -4.633 -0.99 -17.984 1 62.75 84 GLN A O 1
ATOM 670 N N . ASN A 1 85 ? -6.512 -0.428 -16.984 1 65.94 85 ASN A N 1
ATOM 671 C CA . ASN A 1 85 ? -7.281 -0.945 -18.109 1 65.94 85 ASN A CA 1
ATOM 672 C C . ASN A 1 85 ? -8.438 -0.021 -18.469 1 65.94 85 ASN A C 1
ATOM 674 O O . ASN A 1 85 ? -9.375 0.139 -17.688 1 65.94 85 ASN A O 1
ATOM 678 N N . ASP A 1 86 ? -8.258 0.549 -19.5 1 67.81 86 ASP A N 1
ATOM 679 C CA . ASP A 1 86 ? -9.297 1.468 -19.953 1 67.81 86 ASP A CA 1
ATOM 680 C C . ASP A 1 86 ? -10.25 0.777 -20.922 1 67.81 86 ASP A C 1
ATOM 682 O O . ASP A 1 86 ? -11.062 1.436 -21.578 1 67.81 86 ASP A O 1
ATOM 686 N N . ALA A 1 87 ? -10.219 -0.465 -20.922 1 78.12 87 ALA A N 1
ATOM 687 C CA . ALA A 1 87 ? -11.078 -1.194 -21.844 1 78.12 87 ALA A CA 1
ATOM 688 C C . ALA A 1 87 ? -12.539 -1.12 -21.406 1 78.12 87 ALA A C 1
ATOM 690 O O . ALA A 1 87 ? -12.836 -1.101 -20.219 1 78.12 87 ALA A O 1
ATOM 691 N N . SER A 1 88 ? -13.328 -0.996 -22.344 1 87.69 88 SER A N 1
ATOM 692 C CA . SER A 1 88 ? -14.766 -0.968 -22.078 1 87.69 88 SER A CA 1
ATOM 693 C C . SER A 1 88 ? -15.383 -2.35 -22.266 1 87.69 88 SER A C 1
ATOM 695 O O . SER A 1 88 ? -16.297 -2.527 -23.078 1 87.69 88 SER A O 1
ATOM 697 N N . ILE A 1 89 ? -14.922 -3.357 -21.562 1 93.12 89 ILE A N 1
ATOM 698 C CA . ILE A 1 89 ? -15.461 -4.715 -21.578 1 93.12 89 ILE A CA 1
ATOM 699 C C . ILE A 1 89 ? -15.969 -5.078 -20.188 1 93.12 89 ILE A C 1
ATOM 701 O O . ILE A 1 89 ? -15.594 -4.445 -19.203 1 93.12 89 ILE A O 1
ATOM 705 N N . THR A 1 90 ? -16.812 -6.023 -20.172 1 95.44 90 THR A N 1
ATOM 706 C CA . THR A 1 90 ? -17.391 -6.426 -18.906 1 95.44 90 THR A CA 1
ATOM 707 C C . THR A 1 90 ? -16.406 -7.262 -18.094 1 95.44 90 THR A C 1
ATOM 709 O O . THR A 1 90 ? -15.422 -7.773 -18.641 1 95.44 90 THR A O 1
ATOM 712 N N . VAL A 1 91 ? -16.672 -7.359 -16.844 1 95.81 91 VAL A N 1
ATOM 713 C CA . VAL A 1 91 ? -15.891 -8.219 -15.953 1 95.81 91 VAL A CA 1
ATOM 714 C C . VAL A 1 91 ? -15.883 -9.648 -16.484 1 95.81 91 VAL A C 1
ATOM 716 O O . VAL A 1 91 ? -14.836 -10.297 -16.531 1 95.81 91 VAL A O 1
ATOM 719 N N . PHE A 1 92 ? -17.016 -10.086 -16.875 1 95.19 92 PHE A N 1
ATOM 720 C CA . PHE A 1 92 ? -17.141 -11.422 -17.438 1 95.19 92 PHE A CA 1
ATOM 721 C C . PHE A 1 92 ? -16.234 -11.594 -18.641 1 95.19 92 PHE A C 1
ATOM 723 O O . PHE A 1 92 ? -15.461 -12.547 -18.719 1 95.19 92 PHE A O 1
ATOM 730 N N . GLU A 1 93 ? -16.281 -10.656 -19.5 1 93.25 93 GLU A N 1
ATOM 731 C CA . GLU A 1 93 ? -15.477 -10.703 -20.719 1 93.25 93 GLU A CA 1
ATOM 732 C C . GLU A 1 93 ? -13.984 -10.641 -20.391 1 93.25 93 GLU A C 1
ATOM 734 O O . GLU A 1 93 ? -13.18 -11.336 -21.016 1 93.25 93 GLU A O 1
ATOM 739 N N . ALA A 1 94 ? -13.68 -9.812 -19.469 1 92.25 94 ALA A N 1
ATOM 740 C CA . ALA A 1 94 ? -12.273 -9.672 -19.094 1 92.25 94 ALA A CA 1
ATOM 741 C C . ALA A 1 94 ? -11.711 -10.992 -18.578 1 92.25 94 ALA A C 1
ATOM 743 O O . ALA A 1 94 ? -10.609 -11.391 -18.969 1 92.25 94 ALA A O 1
ATOM 744 N N . VAL A 1 95 ? -12.484 -11.609 -17.734 1 93.56 95 VAL A N 1
ATOM 745 C CA . VAL A 1 95 ? -12.047 -12.883 -17.188 1 93.56 95 VAL A CA 1
ATOM 746 C C . VAL A 1 95 ? -12.008 -13.945 -18.281 1 93.56 95 VAL A C 1
ATOM 748 O O . VAL A 1 95 ? -11.078 -14.742 -18.344 1 93.56 95 VAL A O 1
ATOM 751 N N . LEU A 1 96 ? -12.969 -13.859 -19.141 1 91.69 96 LEU A N 1
ATOM 752 C CA . LEU A 1 96 ? -13.031 -14.789 -20.266 1 91.69 96 LEU A CA 1
ATOM 753 C C . LEU A 1 96 ? -11.797 -14.672 -21.141 1 91.69 96 LEU A C 1
ATOM 755 O O . LEU A 1 96 ? -11.297 -15.672 -21.656 1 91.69 96 LEU A O 1
ATOM 759 N N . LEU A 1 97 ? -11.312 -13.531 -21.297 1 88.75 97 LEU A N 1
ATOM 760 C CA . LEU A 1 97 ? -10.133 -13.281 -22.125 1 88.75 97 LEU A CA 1
ATOM 761 C C . LEU A 1 97 ? -8.914 -14 -21.562 1 88.75 97 LEU A C 1
ATOM 763 O O . LEU A 1 97 ? -7.93 -14.211 -22.281 1 88.75 97 LEU A O 1
ATOM 767 N N . GLY A 1 98 ? -8.922 -14.344 -20.375 1 87.62 98 GLY A N 1
ATOM 768 C CA . GLY A 1 98 ? -7.852 -15.133 -19.781 1 87.62 98 GLY A CA 1
ATOM 769 C C . GLY A 1 98 ? -7.738 -16.516 -20.391 1 87.62 98 GLY A C 1
ATOM 770 O O . GLY A 1 98 ? -6.711 -17.188 -20.234 1 87.62 98 GLY A O 1
ATOM 771 N N . LEU A 1 99 ? -8.812 -16.891 -21.031 1 82.31 99 LEU A N 1
ATOM 772 C CA . LEU A 1 99 ? -8.828 -18.203 -21.672 1 82.31 99 LEU A CA 1
ATOM 773 C C . LEU A 1 99 ? -8.492 -18.094 -23.156 1 82.31 99 LEU A C 1
ATOM 775 O O . LEU A 1 99 ? -8.734 -19.016 -23.922 1 82.31 99 LEU A O 1
ATOM 779 N N . ILE A 1 100 ? -8 -17 -23.609 1 70.75 100 ILE A N 1
ATOM 780 C CA . ILE A 1 100 ? -7.855 -16.656 -25.016 1 70.75 100 ILE A CA 1
ATOM 781 C C . ILE A 1 100 ? -7.07 -17.75 -25.75 1 70.75 100 ILE A C 1
ATOM 783 O O . ILE A 1 100 ? -7.367 -18.094 -26.891 1 70.75 100 ILE A O 1
ATOM 787 N N . ASN A 1 101 ? -6.047 -18.156 -25.094 1 63.78 101 ASN A N 1
ATOM 788 C CA . ASN A 1 101 ? -5.277 -19.203 -25.766 1 63.78 101 ASN A CA 1
ATOM 789 C C . ASN A 1 101 ? -6.129 -20.438 -26.031 1 63.78 101 ASN A C 1
ATOM 791 O O . ASN A 1 101 ? -5.75 -21.297 -26.828 1 63.78 101 ASN A O 1
ATOM 795 N N . THR A 1 102 ? -7.254 -20.5 -25.453 1 55.91 102 THR A N 1
ATOM 796 C CA . THR A 1 102 ? -8.133 -21.656 -25.609 1 55.91 102 THR A CA 1
ATOM 797 C C . THR A 1 102 ? -9.438 -21.25 -26.297 1 55.91 102 THR A C 1
ATOM 799 O O . THR A 1 102 ? -10.336 -22.062 -26.484 1 55.91 102 THR A O 1
ATOM 802 N N . LEU A 1 103 ? -9.406 -19.953 -26.5 1 50.28 103 LEU A N 1
ATOM 803 C CA . LEU A 1 103 ? -10.648 -19.438 -27.062 1 50.28 103 LEU A CA 1
ATOM 804 C C . LEU A 1 103 ? -10.758 -19.766 -28.547 1 50.28 103 LEU A C 1
ATOM 806 O O . LEU A 1 103 ? -9.797 -19.578 -29.297 1 50.28 103 LEU A O 1
ATOM 810 N N . ASN A 1 104 ? -11.656 -20.609 -28.922 1 55.69 104 ASN A N 1
ATOM 811 C CA . ASN A 1 104 ? -12.07 -20.781 -30.312 1 55.69 104 ASN A CA 1
ATOM 812 C C . ASN A 1 104 ? -13.102 -19.734 -30.734 1 55.69 104 ASN A C 1
ATOM 814 O O . ASN A 1 104 ? -13.398 -18.812 -29.969 1 55.69 104 ASN A O 1
ATOM 818 N N . LEU A 1 105 ? -13.594 -19.75 -32.062 1 53.25 105 LEU A N 1
ATOM 819 C CA . LEU A 1 105 ? -14.555 -18.812 -32.625 1 53.25 105 LEU A CA 1
ATOM 820 C C . LEU A 1 105 ? -15.75 -18.625 -31.703 1 53.25 105 LEU A C 1
ATOM 822 O O . LEU A 1 105 ? -16.312 -17.531 -31.641 1 53.25 105 LEU A O 1
ATOM 826 N N . LYS A 1 106 ? -16.312 -19.719 -31.047 1 63.75 106 LYS A N 1
ATOM 827 C CA . LYS A 1 106 ? -17.469 -19.641 -30.188 1 63.75 106 LYS A CA 1
ATOM 828 C C . LYS A 1 106 ? -17.109 -20 -28.75 1 63.75 106 LYS A C 1
ATOM 830 O O . LYS A 1 106 ? -16.422 -20.984 -28.516 1 63.75 106 LYS A O 1
ATOM 835 N N . VAL A 1 107 ? -17.438 -19.031 -27.766 1 68.12 107 VAL A N 1
ATOM 836 C CA . VAL A 1 107 ? -17.312 -19.328 -26.344 1 68.12 107 VAL A CA 1
ATOM 837 C C . VAL A 1 107 ? -18.156 -20.547 -25.984 1 68.12 107 VAL A C 1
ATOM 839 O O . VAL A 1 107 ? -19.359 -20.562 -26.234 1 68.12 107 VAL A O 1
ATOM 842 N N . SER A 1 108 ? -17.594 -21.594 -25.5 1 81.06 108 SER A N 1
ATOM 843 C CA . SER A 1 108 ? -18.312 -22.812 -25.141 1 81.06 108 SER A CA 1
ATOM 844 C C . SER A 1 108 ? -19 -22.672 -23.781 1 81.06 108 SER A C 1
ATOM 846 O O . SER A 1 108 ? -18.656 -21.781 -23 1 81.06 108 SER A O 1
ATOM 848 N N . LYS A 1 109 ? -20.031 -23.438 -23.609 1 86.44 109 LYS A N 1
ATOM 849 C CA . LYS A 1 109 ? -20.734 -23.5 -22.328 1 86.44 109 LYS A CA 1
ATOM 850 C C . LYS A 1 109 ? -19.766 -23.828 -21.188 1 86.44 109 LYS A C 1
ATOM 852 O O . LYS A 1 109 ? -19.922 -23.328 -20.078 1 86.44 109 LYS A O 1
ATOM 857 N N . LYS A 1 110 ? -18.797 -24.578 -21.547 1 86.12 110 LYS A N 1
ATOM 858 C CA . LYS A 1 110 ? -17.812 -24.953 -20.547 1 86.12 110 LYS A CA 1
ATOM 859 C C . LYS A 1 110 ? -16.984 -23.75 -20.125 1 86.12 110 LYS A C 1
ATOM 861 O O . LYS A 1 110 ? -16.703 -23.562 -18.938 1 86.12 110 LYS A O 1
ATOM 866 N N . GLN A 1 111 ? -16.625 -22.984 -21.047 1 87.31 111 GLN A N 1
ATOM 867 C CA . GLN A 1 111 ? -15.844 -21.781 -20.75 1 87.31 111 GLN A CA 1
ATOM 868 C C . GLN A 1 111 ? -16.672 -20.766 -19.953 1 87.31 111 GLN A C 1
ATOM 870 O O . GLN A 1 111 ? -16.156 -20.141 -19.016 1 87.31 111 GLN A O 1
ATOM 875 N N . GLU A 1 112 ? -17.922 -20.688 -20.297 1 90.81 112 GLU A N 1
ATOM 876 C CA . GLU A 1 112 ? -18.812 -19.812 -19.562 1 90.81 112 GLU A CA 1
ATOM 877 C C . GLU A 1 112 ? -18.938 -20.25 -18.109 1 90.81 112 GLU A C 1
ATOM 879 O O . GLU A 1 112 ? -18.891 -19.422 -17.188 1 90.81 112 GLU A O 1
ATOM 884 N N . GLN A 1 113 ? -19.062 -21.469 -17.969 1 91.62 113 GLN A N 1
ATOM 885 C CA . GLN A 1 113 ? -19.188 -22.016 -16.609 1 91.62 113 GLN A CA 1
ATOM 886 C C . GLN A 1 113 ? -17.906 -21.781 -15.812 1 91.62 113 GLN A C 1
ATOM 888 O O . GLN A 1 113 ? -17.969 -21.453 -14.625 1 91.62 113 GLN A O 1
ATOM 893 N N . LYS A 1 114 ? -16.812 -21.984 -16.469 1 89.81 114 LYS A N 1
ATOM 894 C CA . LYS A 1 114 ? -15.539 -21.766 -15.805 1 89.81 114 LYS A CA 1
ATOM 895 C C . LYS A 1 114 ? -15.422 -20.312 -15.32 1 89.81 114 LYS A C 1
ATOM 897 O O . LYS A 1 114 ? -14.953 -20.062 -14.203 1 89.81 114 LYS A O 1
ATOM 902 N N . VAL A 1 115 ? -15.836 -19.422 -16.156 1 93.12 115 VAL A N 1
ATOM 903 C CA . VAL A 1 115 ? -15.789 -18.016 -15.797 1 93.12 115 VAL A CA 1
ATOM 904 C C . VAL A 1 115 ? -16.719 -17.734 -14.617 1 93.12 115 VAL A C 1
ATOM 906 O O . VAL A 1 115 ? -16.312 -17.078 -13.648 1 93.12 115 VAL A O 1
ATOM 909 N N . ASN A 1 116 ? -17.859 -18.266 -14.648 1 92.94 116 ASN A N 1
ATOM 910 C CA . ASN A 1 116 ? -18.797 -18.078 -13.555 1 92.94 116 ASN A CA 1
ATOM 911 C C . ASN A 1 116 ? -18.281 -18.656 -12.25 1 92.94 116 ASN A C 1
ATOM 913 O O . ASN A 1 116 ? -18.438 -18.062 -11.188 1 92.94 116 ASN A O 1
ATOM 917 N N . ASP A 1 117 ? -17.672 -19.766 -12.359 1 89.25 117 ASP A N 1
ATOM 918 C CA . ASP A 1 117 ? -17.125 -20.422 -11.172 1 89.25 117 ASP A CA 1
ATOM 919 C C . ASP A 1 117 ? -16.047 -19.562 -10.531 1 89.25 117 ASP A C 1
ATOM 921 O O . ASP A 1 117 ? -16.016 -19.406 -9.305 1 89.25 117 ASP A O 1
ATOM 925 N N . ILE A 1 118 ? -15.172 -19.062 -11.344 1 88.88 118 ILE A N 1
ATOM 926 C CA . ILE A 1 118 ? -14.07 -18.281 -10.805 1 88.88 118 ILE A CA 1
ATOM 927 C C . ILE A 1 118 ? -14.602 -16.953 -10.242 1 88.88 118 ILE A C 1
ATOM 929 O O . ILE A 1 118 ? -14.117 -16.469 -9.211 1 88.88 118 ILE A O 1
ATOM 933 N N . LEU A 1 119 ? -15.57 -16.391 -10.898 1 91.88 119 LEU A N 1
ATOM 934 C CA . LEU A 1 119 ? -16.172 -15.164 -10.391 1 91.88 119 LEU A CA 1
ATOM 935 C C . LEU A 1 119 ? -16.828 -15.406 -9.039 1 91.88 119 LEU A C 1
ATOM 937 O O . LEU A 1 119 ? -16.766 -14.555 -8.148 1 91.88 119 LEU A O 1
ATOM 941 N N . ASP A 1 120 ? -17.438 -16.5 -8.898 1 86.88 120 ASP A N 1
ATOM 942 C CA . ASP A 1 120 ? -18.047 -16.859 -7.621 1 86.88 120 ASP A CA 1
ATOM 943 C C . ASP A 1 120 ? -16.984 -17.047 -6.539 1 86.88 120 ASP A C 1
ATOM 945 O O . ASP A 1 120 ? -17.125 -16.531 -5.434 1 86.88 120 ASP A O 1
ATOM 949 N N . ALA A 1 121 ? -15.977 -17.703 -6.926 1 78.06 121 ALA A N 1
ATOM 950 C CA . ALA A 1 121 ? -14.906 -17.984 -5.977 1 78.06 121 ALA A CA 1
ATOM 951 C C . ALA A 1 121 ? -14.258 -16.703 -5.473 1 78.06 121 ALA A C 1
ATOM 953 O O . ALA A 1 121 ? -13.844 -16.625 -4.316 1 78.06 121 ALA A O 1
ATOM 954 N N . PHE A 1 122 ? -14.203 -15.719 -6.316 1 83.31 122 PHE A N 1
ATOM 955 C CA . PHE A 1 122 ? -13.547 -14.469 -5.973 1 83.31 122 PHE A CA 1
ATOM 956 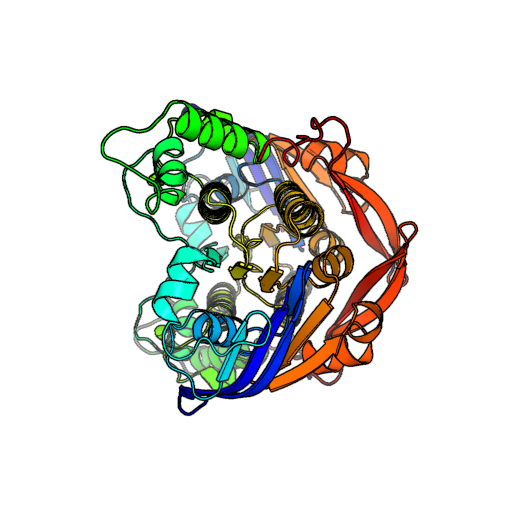C C . PHE A 1 122 ? -14.57 -13.438 -5.496 1 83.31 122 PHE A C 1
ATOM 958 O O . PHE A 1 122 ? -14.234 -12.266 -5.309 1 83.31 122 PHE A O 1
ATOM 965 N N . GLU A 1 123 ? -15.797 -13.82 -5.371 1 80.94 123 GLU A N 1
ATOM 966 C CA . GLU A 1 123 ? -16.891 -12.945 -4.934 1 80.94 123 GLU A CA 1
ATOM 967 C C . GLU A 1 123 ? -17.062 -11.766 -5.887 1 80.94 123 GLU A C 1
ATOM 969 O O . GLU A 1 123 ? -17.203 -10.625 -5.453 1 80.94 123 GLU A O 1
ATOM 974 N N . LEU A 1 124 ? -17.016 -12.102 -7.117 1 89.25 124 LEU A N 1
ATOM 975 C CA . LEU A 1 124 ? -17.109 -11.062 -8.133 1 89.25 124 LEU A CA 1
ATOM 976 C C . LEU A 1 124 ? -18.344 -11.234 -8.992 1 89.25 124 LEU A C 1
ATOM 978 O O . LEU A 1 124 ? -18.594 -10.453 -9.914 1 89.25 124 LEU A O 1
ATOM 982 N N . GLN A 1 125 ? -19.156 -12.258 -8.656 1 91.88 125 GLN A N 1
ATOM 983 C CA . GLN A 1 125 ? -20.297 -12.578 -9.5 1 91.88 125 GLN A CA 1
ATOM 984 C C . GLN A 1 125 ? -21.219 -11.375 -9.656 1 91.88 125 GLN A C 1
ATOM 986 O O . GLN A 1 125 ? -21.75 -11.125 -10.742 1 91.88 125 GLN A O 1
ATOM 991 N N . HIS A 1 126 ? -21.391 -10.641 -8.633 1 91.38 126 HIS A N 1
ATOM 992 C CA . HIS A 1 126 ? -22.281 -9.492 -8.648 1 91.38 126 HIS A CA 1
ATOM 993 C C . HIS A 1 126 ? -21.75 -8.398 -9.578 1 91.38 126 HIS A C 1
ATOM 995 O O . HIS A 1 126 ? -22.5 -7.484 -9.945 1 91.38 126 HIS A O 1
ATOM 1001 N N . LEU A 1 127 ? -20.547 -8.5 -10.016 1 93.69 127 LEU A N 1
ATOM 1002 C CA . LEU A 1 127 ? -19.922 -7.492 -10.867 1 93.69 127 LEU A CA 1
ATOM 1003 C C . LEU A 1 127 ? -19.797 -8 -12.297 1 93.69 127 LEU A C 1
ATOM 1005 O O . LEU A 1 127 ? -19.297 -7.285 -13.172 1 93.69 127 LEU A O 1
ATOM 1009 N N . ALA A 1 128 ? -20.281 -9.141 -12.586 1 95.25 128 ALA A N 1
ATOM 1010 C CA . ALA A 1 128 ? -20 -9.844 -13.836 1 95.25 128 ALA A CA 1
ATOM 1011 C C . ALA A 1 128 ? -20.375 -8.977 -15.039 1 95.25 128 ALA A C 1
ATOM 1013 O O . ALA A 1 128 ? -19.672 -8.969 -16.047 1 95.25 12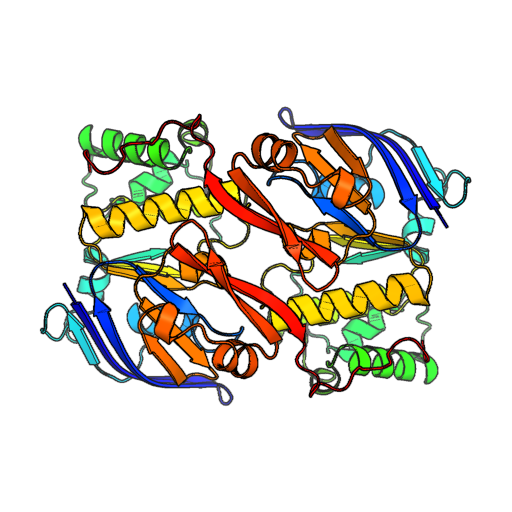8 ALA A O 1
ATOM 1014 N N . LYS A 1 129 ? -21.422 -8.203 -14.938 1 95 129 LYS A N 1
ATOM 1015 C CA . LYS A 1 129 ? -21.938 -7.441 -16.078 1 95 129 LYS A CA 1
ATOM 1016 C C . LYS A 1 129 ? -21.406 -6.008 -16.062 1 95 129 LYS A C 1
ATOM 1018 O O . LYS A 1 129 ? -21.609 -5.258 -17.016 1 95 129 LYS A O 1
ATOM 1023 N N . ASN A 1 130 ? -20.75 -5.641 -15.078 1 94.06 130 ASN A N 1
ATOM 1024 C CA . ASN A 1 130 ? -20.156 -4.309 -15.008 1 94.06 130 ASN A CA 1
ATOM 1025 C C . ASN A 1 130 ? -18.953 -4.18 -15.945 1 94.06 130 ASN A C 1
ATOM 1027 O O . ASN A 1 130 ? -18.25 -5.16 -16.188 1 94.06 130 ASN A O 1
ATOM 1031 N N . LYS A 1 131 ? -18.844 -2.994 -16.453 1 93.56 131 LYS A N 1
ATOM 1032 C CA . LYS A 1 131 ? -17.625 -2.717 -17.203 1 93.56 131 LYS A CA 1
ATOM 1033 C C . LYS A 1 131 ? -16.422 -2.545 -16.281 1 93.56 131 LYS A C 1
ATOM 1035 O O . LYS A 1 131 ? -16.547 -1.972 -15.203 1 93.56 131 LYS A O 1
ATOM 1040 N N . ILE A 1 132 ? -15.211 -2.971 -16.719 1 91 132 ILE A N 1
ATOM 1041 C CA . ILE A 1 132 ? -14.031 -2.984 -15.859 1 91 132 ILE A CA 1
ATOM 1042 C C . ILE A 1 132 ? -13.602 -1.553 -15.555 1 91 132 ILE A C 1
ATOM 1044 O O . ILE A 1 132 ? -13.055 -1.274 -14.484 1 91 132 ILE A O 1
ATOM 1048 N N . ASN A 1 133 ? -13.859 -0.593 -16.438 1 87.31 133 ASN A N 1
ATOM 1049 C CA . ASN A 1 133 ? -13.461 0.792 -16.203 1 87.31 133 ASN A CA 1
ATOM 1050 C C . ASN A 1 133 ? -14.344 1.473 -15.164 1 87.31 133 ASN A C 1
ATOM 1052 O O . ASN A 1 133 ? -14.078 2.609 -14.766 1 87.31 133 ASN A O 1
ATOM 1056 N N . GLU A 1 134 ? -15.375 0.766 -14.711 1 85 134 GLU A N 1
ATOM 1057 C CA . GLU A 1 134 ? -16.281 1.284 -13.688 1 85 134 GLU A CA 1
ATOM 1058 C C . GLU A 1 134 ? -15.93 0.734 -12.305 1 85 134 GLU A C 1
ATOM 1060 O O . GLU A 1 134 ? -16.531 1.127 -11.305 1 85 134 GLU A O 1
ATOM 1065 N N . LEU A 1 135 ? -14.984 -0.062 -12.312 1 85.25 135 LEU A N 1
ATOM 1066 C CA . LEU A 1 135 ? -14.648 -0.751 -11.07 1 85.25 135 LEU A CA 1
ATOM 1067 C C . LEU A 1 135 ? -13.688 0.082 -10.227 1 85.25 135 LEU A C 1
ATOM 1069 O O . LEU A 1 135 ? -12.93 0.894 -10.766 1 85.25 135 LEU A O 1
ATOM 1073 N N . SER A 1 136 ? -13.766 -0.158 -8.898 1 76.19 136 SER A N 1
ATOM 1074 C CA . SER A 1 136 ? -12.719 0.374 -8.031 1 76.19 136 SER A CA 1
ATOM 1075 C C . SER A 1 136 ? -11.383 -0.317 -8.281 1 76.19 136 SER A C 1
ATOM 1077 O O . SER A 1 136 ? -11.336 -1.38 -8.906 1 76.19 136 SER A O 1
ATOM 1079 N N . GLY A 1 137 ? -10.297 0.312 -7.844 1 76.75 137 GLY A N 1
ATOM 1080 C CA . GLY A 1 137 ? -8.977 -0.276 -7.996 1 76.75 137 GLY A CA 1
ATOM 1081 C C . GLY A 1 137 ? -8.875 -1.671 -7.406 1 76.75 137 GLY A C 1
ATOM 1082 O O . GLY A 1 137 ? -8.289 -2.568 -8.023 1 76.75 137 GLY A O 1
ATOM 1083 N N . GLY A 1 138 ? -9.469 -1.884 -6.203 1 78.94 138 GLY A N 1
ATOM 1084 C CA . GLY A 1 138 ? -9.445 -3.191 -5.566 1 78.94 138 GLY A CA 1
ATOM 1085 C C . GLY A 1 138 ? -10.242 -4.238 -6.328 1 78.94 138 GLY A C 1
ATOM 1086 O O . GLY A 1 138 ? -9.812 -5.387 -6.441 1 78.94 138 GLY A O 1
ATOM 1087 N N . GLN A 1 139 ? -11.352 -3.789 -6.82 1 82.06 139 GLN A N 1
ATOM 1088 C CA . GLN A 1 139 ? -12.164 -4.688 -7.633 1 82.06 139 GLN A CA 1
ATOM 1089 C C . GLN A 1 139 ? -11.43 -5.094 -8.906 1 82.06 139 GLN A C 1
ATOM 1091 O O . GLN A 1 139 ? -11.422 -6.27 -9.273 1 82.06 139 GLN A O 1
ATOM 1096 N N . LEU A 1 140 ? -10.891 -4.137 -9.484 1 86.25 140 LEU A N 1
ATOM 1097 C CA . LEU A 1 140 ? -10.156 -4.398 -10.711 1 86.25 140 LEU A CA 1
ATOM 1098 C C . LEU A 1 140 ? -9 -5.359 -10.461 1 86.25 140 LEU A C 1
ATOM 1100 O O . LEU A 1 140 ? -8.734 -6.246 -11.273 1 86.25 140 LEU A O 1
ATOM 1104 N N . GLN A 1 141 ? -8.359 -5.23 -9.391 1 87.19 141 GLN A N 1
ATOM 1105 C CA . GLN A 1 141 ? -7.262 -6.121 -9.023 1 87.19 141 GLN A CA 1
ATOM 1106 C C . GLN A 1 141 ? -7.746 -7.562 -8.883 1 87.19 141 GLN A C 1
ATOM 1108 O O . GLN A 1 141 ? -7.09 -8.492 -9.344 1 87.19 141 GLN A O 1
ATOM 1113 N N . MET A 1 142 ? -8.812 -7.688 -8.266 1 86.75 142 MET A N 1
ATOM 1114 C CA . MET A 1 142 ? -9.375 -9.023 -8.078 1 86.75 142 MET A CA 1
ATOM 1115 C C . MET A 1 142 ? -9.789 -9.633 -9.414 1 86.75 142 MET A C 1
ATOM 1117 O O . MET A 1 142 ? -9.617 -10.828 -9.633 1 86.75 142 MET A O 1
ATOM 1121 N N . VAL A 1 143 ? -10.344 -8.828 -10.25 1 90.44 143 VAL A N 1
ATOM 1122 C CA . VAL A 1 143 ? -10.711 -9.273 -11.594 1 90.44 143 VAL A CA 1
ATOM 1123 C C . VAL A 1 143 ? -9.461 -9.711 -12.352 1 90.44 143 VAL A C 1
ATOM 1125 O O . VAL A 1 143 ? -9.461 -10.758 -13.008 1 90.44 143 VAL A O 1
ATOM 1128 N N . SER A 1 144 ? -8.453 -8.914 -12.234 1 91 144 SER A N 1
ATOM 1129 C CA . SER A 1 144 ? -7.199 -9.234 -12.906 1 91 144 SER A CA 1
ATOM 1130 C C . SER A 1 144 ? -6.598 -10.531 -12.383 1 91 144 SER A C 1
ATOM 1132 O O . SER A 1 144 ? -6 -11.297 -13.133 1 91 144 SER A O 1
ATOM 1134 N N . LEU A 1 145 ? -6.719 -10.711 -11.148 1 90.88 145 LEU A N 1
ATOM 1135 C CA . LEU A 1 145 ? -6.262 -11.969 -10.562 1 90.88 145 LEU A CA 1
ATOM 1136 C C . LEU A 1 145 ? -7.043 -13.148 -11.133 1 90.88 145 LEU A C 1
ATOM 1138 O O . LEU A 1 145 ? -6.457 -14.156 -11.523 1 90.88 145 LEU A O 1
ATOM 1142 N N . ALA A 1 146 ? -8.336 -12.961 -11.117 1 91.69 146 ALA A N 1
ATOM 1143 C CA . ALA A 1 146 ? -9.18 -14.008 -11.688 1 91.69 146 ALA A CA 1
ATOM 1144 C C . ALA A 1 146 ? -8.766 -14.32 -13.125 1 91.69 146 ALA A C 1
ATOM 1146 O O . ALA A 1 146 ? -8.672 -15.492 -13.508 1 91.69 146 ALA A O 1
ATOM 1147 N N . GLN A 1 147 ? -8.523 -13.312 -13.812 1 92.06 147 GLN A N 1
ATOM 1148 C CA . GLN A 1 147 ? -8.086 -13.461 -15.195 1 92.06 147 GLN A CA 1
ATOM 1149 C C . GLN A 1 147 ? -6.773 -14.227 -15.289 1 92.06 147 GLN A C 1
ATOM 1151 O O . GLN A 1 147 ? -6.59 -15.055 -16.188 1 92.06 147 GLN A O 1
ATOM 1156 N N . SER A 1 148 ? -5.918 -13.977 -14.383 1 91.69 148 SER A N 1
ATOM 1157 C CA . SER A 1 148 ? -4.59 -14.586 -14.406 1 91.69 148 SER A CA 1
ATOM 1158 C C . SER A 1 148 ? -4.652 -16.062 -14.016 1 91.69 148 SER A C 1
ATOM 1160 O O . SER A 1 148 ? -3.756 -16.828 -14.352 1 91.69 148 SER A O 1
ATOM 1162 N N . ILE A 1 149 ? -5.711 -16.484 -13.383 1 91.94 149 ILE A N 1
ATOM 1163 C CA . ILE A 1 149 ? -5.742 -17.812 -12.789 1 91.94 149 ILE A CA 1
ATOM 1164 C C . ILE A 1 149 ? -6.672 -18.719 -13.594 1 91.94 149 ILE A C 1
ATOM 1166 O O . ILE A 1 149 ? -6.566 -19.938 -13.523 1 91.94 149 ILE A O 1
ATOM 1170 N N . ILE A 1 150 ? -7.555 -18.109 -14.367 1 90.06 150 ILE A N 1
ATOM 1171 C CA . ILE A 1 150 ? -8.648 -18.844 -14.984 1 90.06 150 ILE A CA 1
ATOM 1172 C C . ILE A 1 150 ? -8.094 -19.922 -15.906 1 90.06 150 ILE A C 1
ATOM 1174 O O . ILE A 1 150 ? -8.711 -20.984 -16.078 1 90.06 150 ILE A O 1
ATOM 1178 N N . LYS A 1 151 ? -7.008 -19.734 -16.484 1 87.31 151 LYS A N 1
ATOM 1179 C CA . LYS A 1 151 ? -6.438 -20.719 -17.406 1 87.31 151 LYS A CA 1
ATOM 1180 C C . LYS A 1 151 ? -5.738 -21.844 -16.641 1 87.31 151 LYS A C 1
ATOM 1182 O O . LYS A 1 151 ? -5.141 -22.734 -17.25 1 87.31 151 LYS A O 1
ATOM 1187 N N . GLU A 1 152 ? -5.719 -21.672 -15.312 1 86.5 152 GLU A N 1
ATOM 1188 C CA . GLU A 1 152 ? -5.129 -22.703 -14.453 1 86.5 152 GLU A CA 1
ATOM 1189 C C . GLU A 1 152 ? -3.637 -22.859 -14.742 1 86.5 152 GLU A C 1
ATOM 1191 O O . GLU A 1 152 ? -3.178 -23.969 -15.055 1 86.5 152 GLU A O 1
ATOM 1196 N N . PRO A 1 153 ? -2.934 -21.906 -14.57 1 93.25 153 PRO A N 1
ATOM 1197 C CA . PRO A 1 153 ? -1.493 -21.969 -14.836 1 93.25 153 PRO A CA 1
ATOM 1198 C C . PRO A 1 153 ? -0.756 -22.891 -13.867 1 93.25 153 PRO A C 1
ATOM 1200 O O . PRO A 1 153 ? -1.275 -23.203 -12.797 1 93.25 153 PRO A O 1
ATOM 1203 N N . GLU A 1 154 ? 0.382 -23.359 -14.359 1 95.69 154 GLU A N 1
ATOM 1204 C CA . GLU A 1 154 ? 1.248 -24.125 -13.477 1 95.69 154 GLU A CA 1
ATOM 1205 C C . GLU A 1 154 ? 2.086 -23.219 -12.586 1 95.69 154 GLU A C 1
ATOM 1207 O O . GLU A 1 154 ? 2.48 -23.625 -11.484 1 95.69 154 GLU A O 1
ATOM 1212 N N . ILE A 1 155 ? 2.359 -22.047 -13.102 1 97.12 155 ILE A N 1
ATOM 1213 C CA . ILE A 1 155 ? 3.121 -21.031 -12.383 1 97.12 155 ILE A CA 1
ATOM 1214 C C . ILE A 1 155 ? 2.324 -19.734 -12.336 1 97.12 155 ILE A C 1
ATOM 1216 O O . ILE A 1 155 ? 1.839 -19.25 -13.359 1 97.12 155 ILE A O 1
ATOM 1220 N N . LEU A 1 156 ? 2.133 -19.203 -11.156 1 96.88 156 LEU A N 1
ATOM 1221 C CA . LEU A 1 156 ? 1.456 -17.922 -10.969 1 96.88 156 LEU A CA 1
ATOM 1222 C C . LEU A 1 156 ? 2.416 -16.875 -10.414 1 96.88 156 LEU A C 1
ATOM 1224 O O . LEU A 1 156 ? 3.018 -17.078 -9.359 1 96.88 156 LEU A O 1
ATOM 1228 N N . ILE A 1 157 ? 2.613 -15.812 -11.164 1 97.88 157 ILE A N 1
ATOM 1229 C CA . ILE A 1 157 ? 3.492 -14.727 -10.75 1 97.88 157 ILE A CA 1
ATOM 1230 C C . ILE A 1 157 ? 2.666 -13.469 -10.492 1 97.88 157 ILE A C 1
ATOM 1232 O O . ILE A 1 157 ? 1.94 -13 -11.367 1 97.88 157 ILE A O 1
ATOM 1236 N N . LEU A 1 158 ? 2.754 -13 -9.273 1 96.75 158 LEU A N 1
ATOM 1237 C CA . LEU A 1 158 ? 1.987 -11.836 -8.844 1 96.75 158 LEU A CA 1
ATOM 1238 C C . LEU A 1 158 ? 2.914 -10.711 -8.406 1 96.75 158 LEU A C 1
ATOM 1240 O O . LEU A 1 158 ? 3.664 -10.859 -7.438 1 96.75 158 LEU A O 1
ATOM 1244 N N . ASP A 1 159 ? 2.848 -9.617 -9.094 1 95.06 159 ASP A N 1
ATOM 1245 C CA . ASP A 1 159 ? 3.723 -8.492 -8.789 1 95.06 159 ASP A CA 1
ATOM 1246 C C . ASP A 1 159 ? 2.98 -7.422 -7.988 1 95.06 159 ASP A C 1
ATOM 1248 O O . ASP A 1 159 ? 2.352 -6.531 -8.562 1 95.06 159 ASP A O 1
ATOM 1252 N N . GLU A 1 160 ? 3.09 -7.516 -6.672 1 92.31 160 GLU A N 1
ATOM 1253 C CA . GLU A 1 160 ? 2.514 -6.621 -5.676 1 92.31 160 GLU A CA 1
ATOM 1254 C C . GLU A 1 160 ? 0.993 -6.57 -5.793 1 92.31 160 GLU A C 1
ATOM 1256 O O . GLU A 1 160 ? 0.406 -5.488 -5.875 1 92.31 160 GLU A O 1
ATOM 1261 N N . PRO A 1 161 ? 0.369 -7.699 -5.664 1 92.69 161 PRO A N 1
ATOM 1262 C CA . PRO A 1 161 ? -1.078 -7.785 -5.871 1 92.69 161 PRO A CA 1
ATOM 1263 C C . PRO A 1 161 ? -1.875 -7.164 -4.727 1 92.69 161 PRO A C 1
ATOM 1265 O O . PRO A 1 161 ? -3.08 -6.934 -4.859 1 92.69 161 PRO A O 1
ATOM 1268 N N . LEU A 1 162 ? -1.2 -6.828 -3.656 1 91.69 162 LEU A N 1
ATOM 1269 C CA . LEU A 1 162 ? -1.929 -6.414 -2.463 1 91.69 162 LEU A CA 1
ATOM 1270 C C . LEU A 1 162 ? -2.004 -4.895 -2.371 1 91.69 162 LEU A C 1
ATOM 1272 O O . LEU A 1 162 ? -2.684 -4.352 -1.495 1 91.69 162 LEU A O 1
ATOM 1276 N N . ASN A 1 163 ? -1.355 -4.258 -3.275 1 83.75 163 ASN A N 1
ATOM 1277 C CA . ASN A 1 163 ? -1.354 -2.797 -3.25 1 83.75 163 ASN A CA 1
ATOM 1278 C C . ASN A 1 163 ? -2.766 -2.232 -3.389 1 83.75 163 ASN A C 1
ATOM 1280 O O . ASN A 1 163 ? -3.578 -2.764 -4.148 1 83.75 163 ASN A O 1
ATOM 1284 N N . ASN A 1 164 ? -3.076 -1.172 -2.588 1 77.75 164 ASN A N 1
ATOM 1285 C CA . ASN A 1 164 ? -4.305 -0.388 -2.645 1 77.75 164 ASN A CA 1
ATOM 1286 C C . ASN A 1 164 ? -5.504 -1.193 -2.156 1 77.75 164 ASN A C 1
ATOM 1288 O O . ASN A 1 164 ? -6.652 -0.782 -2.344 1 77.75 164 ASN A O 1
ATOM 1292 N N . LEU A 1 165 ? -5.25 -2.418 -1.664 1 87.06 165 LEU A N 1
ATOM 1293 C CA . LEU A 1 165 ? -6.32 -3.211 -1.07 1 87.06 165 LEU A CA 1
ATOM 1294 C C . LEU A 1 165 ? -6.43 -2.941 0.427 1 87.06 165 LEU A C 1
ATOM 1296 O O . LEU A 1 165 ? -5.418 -2.738 1.102 1 87.06 165 LEU A O 1
ATOM 1300 N N . ASP A 1 166 ? -7.672 -2.943 0.914 1 88.31 166 ASP A N 1
ATOM 1301 C CA . ASP A 1 166 ? -7.816 -2.9 2.365 1 88.31 166 ASP A CA 1
ATOM 1302 C C . ASP A 1 166 ? -7.539 -4.27 2.984 1 88.31 166 ASP A C 1
ATOM 1304 O O . ASP A 1 166 ? -7.258 -5.234 2.27 1 88.31 166 ASP A O 1
ATOM 1308 N N . ILE A 1 167 ? -7.594 -4.344 4.266 1 92.44 167 ILE A N 1
ATOM 1309 C CA . ILE A 1 167 ? -7.113 -5.52 4.988 1 92.44 167 ILE A CA 1
ATOM 1310 C C . ILE A 1 167 ? -7.996 -6.723 4.66 1 92.44 167 ILE A C 1
ATOM 1312 O O . ILE A 1 167 ? -7.5 -7.84 4.508 1 92.44 167 ILE A O 1
ATOM 1316 N N . HIS A 1 168 ? -9.227 -6.504 4.52 1 89.69 168 HIS A N 1
ATOM 1317 C CA . HIS A 1 168 ? -10.117 -7.613 4.199 1 89.69 168 HIS A CA 1
ATOM 1318 C C . HIS A 1 168 ? -9.758 -8.234 2.854 1 89.69 168 HIS A C 1
ATOM 1320 O O . HIS A 1 168 ? -9.664 -9.461 2.738 1 89.69 168 HIS A O 1
ATOM 1326 N N . ARG A 1 169 ? -9.625 -7.445 1.926 1 87.56 169 ARG A N 1
ATOM 1327 C CA . ARG A 1 169 ? -9.336 -7.926 0.579 1 87.56 169 ARG A CA 1
ATOM 1328 C C . ARG A 1 169 ? -7.938 -8.539 0.505 1 87.56 169 ARG A C 1
ATOM 1330 O O . ARG A 1 169 ? -7.707 -9.484 -0.248 1 87.56 169 ARG A O 1
ATOM 1337 N N . GLN A 1 170 ? -7.043 -7.977 1.265 1 92.62 170 GLN A N 1
ATOM 1338 C CA . GLN A 1 170 ? -5.711 -8.562 1.318 1 92.62 170 GLN A CA 1
ATOM 1339 C C . GLN A 1 170 ? -5.766 -10.008 1.813 1 92.62 170 GLN A C 1
ATOM 1341 O O . GLN A 1 170 ? -5.188 -10.898 1.195 1 92.62 170 GLN A O 1
ATOM 1346 N N . PHE A 1 171 ? -6.484 -10.219 2.838 1 92.44 171 PHE A N 1
ATOM 1347 C CA . PHE A 1 171 ? -6.617 -11.562 3.391 1 92.44 171 PHE A CA 1
ATOM 1348 C C . PHE A 1 171 ? -7.371 -12.469 2.43 1 92.44 171 PHE A C 1
ATOM 1350 O O . PHE A 1 171 ? -7 -13.633 2.24 1 92.44 171 PHE A O 1
ATOM 1357 N N . SER A 1 172 ? -8.391 -11.922 1.86 1 87.56 172 SER A N 1
ATOM 1358 C CA . SER A 1 172 ? -9.172 -12.695 0.904 1 87.56 172 SER A CA 1
ATOM 1359 C C . SER A 1 172 ? -8.312 -13.172 -0.263 1 87.56 172 SER A C 1
ATOM 1361 O O . SER A 1 172 ? -8.32 -14.352 -0.615 1 87.56 172 SER A O 1
ATOM 1363 N N . LEU A 1 173 ? -7.613 -12.273 -0.809 1 89.25 173 LEU A N 1
ATOM 1364 C CA . LEU A 1 173 ? -6.73 -12.594 -1.925 1 89.25 173 LEU A CA 1
ATOM 1365 C C . LEU A 1 173 ? -5.691 -13.633 -1.515 1 89.25 173 LEU A C 1
ATOM 1367 O O . LEU A 1 173 ? -5.504 -14.633 -2.205 1 89.25 173 LEU A O 1
ATOM 1371 N N . MET A 1 174 ? -5.047 -13.43 -0.417 1 94.19 174 MET A N 1
ATOM 1372 C CA . MET A 1 174 ? -3.971 -14.32 0.011 1 94.19 174 MET A CA 1
ATOM 1373 C C . MET A 1 174 ? -4.512 -15.703 0.364 1 94.19 174 MET A C 1
ATOM 1375 O O . MET A 1 174 ? -3.865 -16.719 0.098 1 94.19 174 MET A O 1
ATOM 1379 N N . ASN A 1 175 ? -5.66 -15.703 0.98 1 91.56 175 ASN A N 1
ATOM 1380 C CA . ASN A 1 175 ? -6.297 -16.984 1.25 1 91.56 175 ASN A CA 1
ATOM 1381 C C . ASN A 1 175 ? -6.562 -17.766 -0.037 1 91.56 175 ASN A C 1
ATOM 1383 O O . ASN A 1 175 ? -6.328 -18.969 -0.101 1 91.56 175 ASN A O 1
ATOM 1387 N N . THR A 1 176 ? -7.012 -17.031 -1.003 1 86.31 176 THR A N 1
ATOM 1388 C CA . THR A 1 176 ? -7.305 -17.656 -2.291 1 86.31 176 THR A CA 1
ATOM 1389 C C . THR A 1 176 ? -6.027 -18.172 -2.951 1 86.31 176 THR A C 1
ATOM 1391 O O . THR A 1 176 ? -5.965 -19.312 -3.391 1 86.31 176 THR A O 1
ATOM 1394 N N . VAL A 1 177 ? -5.059 -17.359 -3.01 1 91.44 177 VAL A N 1
ATOM 1395 C CA . VAL A 1 177 ? -3.787 -17.703 -3.633 1 91.44 177 VAL A CA 1
ATOM 1396 C C . VAL A 1 177 ? -3.17 -18.906 -2.916 1 91.44 177 VAL A C 1
ATOM 1398 O O . VAL A 1 177 ? -2.68 -19.844 -3.559 1 91.44 177 VAL A O 1
ATOM 1401 N N . SER A 1 178 ? -3.191 -18.875 -1.618 1 93.56 178 SER A N 1
ATOM 1402 C CA . SER A 1 178 ? -2.65 -19.969 -0.824 1 93.56 178 SER A CA 1
ATOM 1403 C C . SER A 1 178 ? -3.387 -21.266 -1.107 1 93.56 178 SER A C 1
ATOM 1405 O O . SER A 1 178 ? -2.758 -22.312 -1.309 1 93.56 178 SER A O 1
ATOM 1407 N N . SER A 1 179 ? -4.66 -21.188 -1.137 1 89.12 179 SER A N 1
ATOM 1408 C CA . SER A 1 179 ? -5.465 -22.375 -1.414 1 89.12 179 SER A CA 1
ATOM 1409 C C . SER A 1 179 ? -5.148 -22.953 -2.791 1 89.12 179 SER A C 1
ATOM 1411 O O . SER A 1 179 ? -4.996 -24.172 -2.939 1 89.12 179 SER A O 1
ATOM 1413 N N . LEU A 1 180 ? -5.039 -22.094 -3.721 1 84.19 180 LEU A N 1
ATOM 1414 C CA . LEU A 1 180 ? -4.73 -22.531 -5.078 1 84.19 180 LEU A CA 1
ATOM 1415 C C . LEU A 1 180 ? -3.34 -23.156 -5.145 1 84.19 180 LEU A C 1
ATOM 1417 O O . LEU A 1 180 ? -3.146 -24.188 -5.805 1 84.19 180 LEU A O 1
ATOM 1421 N N . ALA A 1 181 ? -2.402 -22.594 -4.488 1 91.38 181 ALA A N 1
ATOM 1422 C CA . ALA A 1 181 ? -1.033 -23.094 -4.48 1 91.38 181 ALA A CA 1
ATOM 1423 C C . ALA A 1 181 ? -0.983 -24.531 -3.941 1 91.38 181 ALA A C 1
ATOM 1425 O O . ALA A 1 181 ? -0.326 -25.391 -4.523 1 91.38 181 ALA A O 1
ATOM 1426 N N . TYR A 1 182 ? -1.732 -24.828 -2.984 1 91.81 182 TYR A N 1
ATOM 1427 C CA . TYR A 1 182 ? -1.651 -26.125 -2.307 1 91.81 182 TYR A CA 1
ATOM 1428 C C . TYR A 1 182 ? -2.543 -27.156 -2.99 1 91.81 182 TYR A C 1
ATOM 1430 O O . TYR A 1 182 ? -2.143 -28.297 -3.172 1 91.81 182 TYR A O 1
ATOM 1438 N N . GLU A 1 183 ? -3.672 -26.688 -3.363 1 87.94 183 GLU A N 1
ATOM 1439 C CA . GLU A 1 183 ? -4.629 -27.641 -3.936 1 87.94 183 GLU A CA 1
ATOM 1440 C C . GLU A 1 183 ? -4.238 -28.031 -5.359 1 87.94 183 GLU A C 1
ATOM 1442 O O . GLU A 1 183 ? -4.418 -29.172 -5.762 1 87.94 183 GLU A O 1
ATOM 1447 N N . LYS A 1 184 ? -3.705 -27.109 -6.02 1 87.88 184 LYS A N 1
ATOM 1448 C CA . LYS A 1 184 ? -3.393 -27.375 -7.422 1 87.88 184 LYS A CA 1
ATOM 1449 C C . LYS A 1 184 ? -1.893 -27.562 -7.625 1 87.88 184 LYS A C 1
ATOM 1451 O O . LYS A 1 184 ? -1.424 -27.672 -8.758 1 87.88 184 LYS A O 1
ATOM 1456 N N . LYS A 1 185 ? -1.161 -27.516 -6.531 1 91.88 185 LYS A N 1
ATOM 1457 C CA . LYS A 1 185 ? 0.289 -27.672 -6.566 1 91.88 185 LYS A CA 1
ATOM 1458 C C . LYS A 1 185 ? 0.936 -26.672 -7.52 1 91.88 185 LYS A C 1
ATOM 1460 O O . LYS A 1 185 ? 1.794 -27.047 -8.328 1 91.88 185 LYS A O 1
ATOM 1465 N N . MET A 1 186 ? 0.484 -25.5 -7.512 1 94.5 186 MET A N 1
ATOM 1466 C CA . MET A 1 186 ? 0.974 -24.406 -8.344 1 94.5 186 MET A CA 1
ATOM 1467 C C . MET A 1 186 ? 2.234 -23.797 -7.742 1 94.5 186 MET A C 1
ATOM 1469 O O . MET A 1 186 ? 2.377 -23.734 -6.523 1 94.5 186 MET A O 1
ATOM 1473 N N . ILE A 1 187 ? 3.189 -23.406 -8.648 1 97.44 187 ILE A N 1
ATOM 1474 C CA . ILE A 1 187 ? 4.281 -22.547 -8.227 1 97.44 187 ILE A CA 1
ATOM 1475 C C . ILE A 1 187 ? 3.795 -21.094 -8.164 1 97.44 187 ILE A C 1
ATOM 1477 O O . ILE A 1 187 ? 3.375 -20.531 -9.172 1 97.44 187 ILE A O 1
ATOM 1481 N N . VAL A 1 188 ? 3.807 -20.562 -6.984 1 97.69 188 VAL A N 1
ATOM 1482 C CA . VAL A 1 188 ? 3.389 -19.172 -6.832 1 97.69 188 VAL A CA 1
ATOM 1483 C C . VAL A 1 188 ? 4.59 -18.312 -6.453 1 97.69 188 VAL A C 1
ATOM 1485 O O . VAL A 1 188 ? 5.293 -18.609 -5.48 1 97.69 188 VAL A O 1
ATOM 1488 N N . ILE A 1 189 ? 4.855 -17.328 -7.27 1 98.5 189 ILE A N 1
ATOM 1489 C CA . ILE A 1 189 ? 5.852 -16.297 -7 1 98.5 189 ILE A CA 1
ATOM 1490 C C . ILE A 1 189 ? 5.156 -14.945 -6.801 1 98.5 189 ILE A C 1
ATOM 1492 O O . ILE A 1 189 ? 4.516 -14.43 -7.719 1 98.5 189 ILE A O 1
ATOM 1496 N N . ILE A 1 190 ? 5.301 -14.43 -5.586 1 98 190 ILE A N 1
ATOM 1497 C CA . ILE A 1 190 ? 4.543 -13.219 -5.281 1 98 190 ILE A CA 1
ATOM 1498 C C . ILE A 1 190 ? 5.473 -12.156 -4.691 1 98 190 ILE A C 1
ATOM 1500 O O . ILE A 1 190 ? 6.25 -12.445 -3.779 1 98 190 ILE A O 1
ATOM 1504 N N . VAL A 1 191 ? 5.453 -10.969 -5.316 1 97.38 191 VAL A N 1
ATOM 1505 C CA . VAL A 1 191 ? 6.18 -9.828 -4.762 1 97.38 191 VAL A CA 1
ATOM 1506 C C . VAL A 1 191 ? 5.309 -9.109 -3.736 1 97.38 191 VAL A C 1
ATOM 1508 O O . VAL A 1 191 ? 4.168 -8.742 -4.031 1 97.38 191 VAL A O 1
ATOM 1511 N N . MET A 1 192 ? 5.844 -8.922 -2.492 1 94.94 192 MET A N 1
ATOM 1512 C CA . MET A 1 192 ? 5.078 -8.297 -1.416 1 94.94 192 MET A CA 1
ATOM 1513 C C . MET A 1 192 ? 5.926 -7.281 -0.662 1 94.94 192 MET A C 1
ATOM 1515 O O . MET A 1 192 ? 7.152 -7.414 -0.599 1 94.94 192 MET A O 1
ATOM 1519 N N . HIS A 1 193 ? 5.195 -6.352 -0.055 1 91.25 193 HIS A N 1
ATOM 1520 C CA . HIS A 1 193 ? 5.871 -5.379 0.792 1 91.25 193 HIS A CA 1
ATOM 1521 C C . HIS A 1 193 ? 5.566 -5.621 2.266 1 91.25 193 HIS A C 1
ATOM 1523 O O . HIS A 1 193 ? 6.324 -5.191 3.141 1 91.25 193 HIS A O 1
ATOM 1529 N N . ASP A 1 194 ? 4.496 -6.238 2.559 1 93.81 194 ASP A N 1
ATOM 1530 C CA . ASP A 1 194 ? 4.09 -6.461 3.943 1 93.81 194 ASP A CA 1
ATOM 1531 C C . ASP A 1 194 ? 4.781 -7.688 4.527 1 93.81 194 ASP A C 1
ATOM 1533 O O . ASP A 1 194 ? 4.438 -8.82 4.191 1 93.81 194 ASP A O 1
ATOM 1537 N N . ILE A 1 195 ? 5.57 -7.422 5.465 1 96.56 195 ILE A N 1
ATOM 1538 C CA . ILE A 1 195 ? 6.43 -8.469 6.012 1 96.56 195 ILE A CA 1
ATOM 1539 C C . ILE A 1 195 ? 5.59 -9.461 6.816 1 96.56 195 ILE A C 1
ATOM 1541 O O . ILE A 1 195 ? 5.84 -10.664 6.781 1 96.56 195 ILE A O 1
ATOM 1545 N N . ASN A 1 196 ? 4.648 -9.023 7.531 1 95.69 196 ASN A N 1
ATOM 1546 C CA . ASN A 1 196 ? 3.838 -9.906 8.352 1 95.69 196 ASN A CA 1
ATOM 1547 C C . ASN A 1 196 ? 2.918 -10.781 7.504 1 95.69 196 ASN A C 1
ATOM 1549 O O . ASN A 1 196 ? 2.721 -11.961 7.805 1 95.69 196 ASN A O 1
ATOM 1553 N N . LEU A 1 197 ? 2.33 -10.203 6.488 1 95.94 197 LEU A N 1
ATOM 1554 C CA . LEU A 1 197 ? 1.567 -11.039 5.566 1 95.94 197 LEU A CA 1
ATOM 1555 C C . LEU A 1 197 ? 2.469 -12.07 4.891 1 95.94 197 LEU A C 1
ATOM 1557 O O . LEU A 1 197 ? 2.059 -13.211 4.68 1 95.94 197 LEU A O 1
ATOM 1561 N N . THR A 1 198 ? 3.648 -11.617 4.551 1 97.44 198 THR A N 1
ATOM 1562 C CA . THR A 1 198 ? 4.633 -12.531 3.984 1 97.44 198 THR A CA 1
ATOM 1563 C C . THR A 1 198 ? 4.906 -13.688 4.945 1 97.44 198 THR A C 1
ATOM 1565 O O . THR A 1 198 ? 4.875 -14.852 4.543 1 97.44 198 THR A O 1
ATOM 1568 N N . SER A 1 199 ? 5.172 -13.352 6.148 1 97.5 199 SER A N 1
ATOM 1569 C CA . SER A 1 199 ? 5.441 -14.352 7.172 1 97.5 199 SER A CA 1
ATOM 1570 C C . SER A 1 199 ? 4.293 -15.344 7.289 1 97.5 199 SER A C 1
ATOM 1572 O O . SER A 1 199 ? 4.516 -16.547 7.484 1 97.5 199 SER A O 1
ATOM 1574 N N . ARG A 1 200 ? 3.158 -14.914 7.152 1 96.38 200 ARG A N 1
ATOM 1575 C CA . ARG A 1 200 ? 1.957 -15.711 7.379 1 96.38 200 ARG A CA 1
ATOM 1576 C C . ARG A 1 200 ? 1.711 -16.672 6.219 1 96.38 200 ARG A C 1
ATOM 1578 O O . ARG A 1 200 ? 1.305 -17.812 6.426 1 96.38 200 ARG A O 1
ATOM 1585 N N . TYR A 1 201 ? 2 -16.234 5.012 1 96.88 201 TYR A N 1
ATOM 1586 C CA . TYR A 1 201 ? 1.452 -16.969 3.877 1 96.88 201 TYR A CA 1
ATOM 1587 C C . TYR A 1 201 ? 2.561 -17.641 3.076 1 96.88 201 TYR A C 1
ATOM 1589 O O . TYR A 1 201 ? 2.307 -18.594 2.336 1 96.88 201 TYR A O 1
ATOM 1597 N N . ALA A 1 202 ? 3.74 -17.125 3.184 1 97.88 202 ALA A N 1
ATOM 1598 C CA . ALA A 1 202 ? 4.801 -17.656 2.33 1 97.88 202 ALA A CA 1
ATOM 1599 C C . ALA A 1 202 ? 5.414 -18.922 2.934 1 97.88 202 ALA A C 1
ATOM 1601 O O . ALA A 1 202 ? 5.602 -19 4.148 1 97.88 202 ALA A O 1
ATOM 1602 N N . ASP A 1 203 ? 5.711 -19.859 2.086 1 97.75 203 ASP A N 1
ATOM 1603 C CA . ASP A 1 203 ? 6.496 -21.016 2.479 1 97.75 203 ASP A CA 1
ATOM 1604 C C . ASP A 1 203 ? 7.992 -20.719 2.414 1 97.75 203 ASP A C 1
ATOM 1606 O O . ASP A 1 203 ? 8.766 -21.219 3.229 1 97.75 203 ASP A O 1
ATOM 1610 N N . ASN A 1 204 ? 8.328 -20 1.439 1 98.12 204 ASN A N 1
ATOM 1611 C CA . ASN A 1 204 ? 9.688 -19.5 1.261 1 98.12 204 ASN A CA 1
ATOM 1612 C C . ASN A 1 204 ? 9.703 -18 0.962 1 98.12 204 ASN A C 1
ATOM 1614 O O . ASN A 1 204 ? 8.734 -17.469 0.421 1 98.12 204 ASN A O 1
ATOM 1618 N N . ILE A 1 205 ? 10.828 -17.406 1.349 1 98.62 205 ILE A N 1
ATOM 1619 C CA . ILE A 1 205 ? 10.984 -15.969 1.149 1 98.62 205 ILE A CA 1
ATOM 1620 C C . ILE A 1 205 ? 12.328 -15.68 0.49 1 98.62 205 ILE A C 1
ATOM 1622 O O . ILE A 1 205 ? 13.344 -16.266 0.863 1 98.62 205 ILE A O 1
ATOM 1626 N N . VAL A 1 206 ? 12.312 -14.883 -0.507 1 98.75 206 VAL A N 1
ATOM 1627 C CA . VAL A 1 206 ? 13.516 -14.312 -1.115 1 98.75 206 VAL A CA 1
ATOM 1628 C C . VAL A 1 206 ? 13.641 -12.844 -0.712 1 98.75 206 VAL A C 1
ATOM 1630 O O . VAL A 1 206 ? 12.742 -12.039 -0.961 1 98.75 206 VAL A O 1
ATOM 1633 N N . VAL A 1 207 ? 14.758 -12.539 -0.062 1 98.69 207 VAL A N 1
ATOM 1634 C CA . VAL A 1 207 ? 15.023 -11.141 0.276 1 98.69 207 VAL A CA 1
ATOM 1635 C C . VAL A 1 207 ? 16.031 -10.555 -0.708 1 98.69 207 VAL A C 1
ATOM 1637 O O . VAL A 1 207 ? 17.141 -11.094 -0.873 1 98.69 207 VAL A O 1
ATOM 1640 N N . MET A 1 208 ? 15.617 -9.469 -1.296 1 98.12 208 MET A N 1
ATOM 1641 C CA . MET A 1 208 ? 16.484 -8.82 -2.27 1 98.12 208 MET A CA 1
ATOM 1642 C C . MET A 1 208 ? 16.984 -7.473 -1.751 1 98.12 208 MET A C 1
ATOM 1644 O O . MET A 1 208 ? 16.25 -6.777 -1.037 1 98.12 208 MET A O 1
ATOM 1648 N N . ARG A 1 209 ? 18.141 -7.148 -2.117 1 96.44 209 ARG A N 1
ATOM 1649 C CA . ARG A 1 209 ? 18.766 -5.855 -1.833 1 96.44 209 ARG A CA 1
ATOM 1650 C C . ARG A 1 209 ? 19.719 -5.445 -2.947 1 96.44 209 ARG A C 1
ATOM 1652 O O . ARG A 1 209 ? 20.656 -6.184 -3.273 1 96.44 209 ARG A O 1
ATOM 1659 N N . ASP A 1 210 ? 19.453 -4.328 -3.539 1 94.19 210 ASP A N 1
ATOM 1660 C CA . ASP A 1 210 ? 20.359 -3.709 -4.504 1 94.19 210 ASP A CA 1
ATOM 1661 C C . ASP A 1 210 ? 20.703 -4.676 -5.633 1 94.19 210 ASP A C 1
ATOM 1663 O O . ASP A 1 210 ? 21.875 -4.84 -5.984 1 94.19 210 ASP A O 1
ATOM 1667 N N . GLY A 1 211 ? 19.703 -5.359 -6.047 1 96.56 211 GLY A N 1
ATOM 1668 C CA . GLY A 1 211 ? 19.859 -6.203 -7.219 1 96.56 211 GLY A CA 1
ATOM 1669 C C . GLY A 1 211 ? 20.469 -7.559 -6.898 1 96.56 211 GLY A C 1
ATOM 1670 O O . GLY A 1 211 ? 20.844 -8.305 -7.801 1 96.56 211 GLY A O 1
ATOM 1671 N N . ASN A 1 212 ? 20.641 -7.859 -5.629 1 97.62 212 ASN A N 1
ATOM 1672 C CA . ASN A 1 212 ? 21.188 -9.125 -5.164 1 97.62 212 ASN A CA 1
ATOM 1673 C C . ASN A 1 212 ? 20.203 -9.859 -4.254 1 97.62 212 ASN A C 1
ATOM 1675 O O . ASN A 1 212 ? 19.266 -9.258 -3.732 1 97.62 212 ASN A O 1
ATOM 1679 N N . ILE A 1 213 ? 20.469 -11.172 -4.141 1 98.19 213 ILE A N 1
ATOM 1680 C CA . ILE A 1 213 ? 19.75 -11.938 -3.129 1 98.19 213 ILE A CA 1
ATOM 1681 C C . ILE A 1 213 ? 20.469 -11.836 -1.79 1 98.19 213 ILE A C 1
ATOM 1683 O O . ILE A 1 213 ? 21.641 -12.219 -1.68 1 98.19 213 ILE A O 1
ATOM 1687 N N . TYR A 1 214 ? 19.797 -11.312 -0.866 1 98.06 214 TYR A N 1
ATOM 1688 C CA . TYR A 1 214 ? 20.344 -11.211 0.477 1 98.06 214 TYR A CA 1
ATOM 1689 C C . TYR A 1 214 ? 20.203 -12.523 1.237 1 98.06 214 TYR A C 1
ATOM 1691 O O . TYR A 1 214 ? 21.141 -12.992 1.872 1 98.06 214 TYR A O 1
ATOM 1699 N N . SER A 1 215 ? 19.062 -13.078 1.181 1 98.12 215 SER A N 1
ATOM 1700 C CA . SER A 1 215 ? 18.781 -14.344 1.839 1 98.12 215 SER A CA 1
ATOM 1701 C C . SER A 1 215 ? 17.594 -15.047 1.198 1 98.12 215 SER A C 1
ATOM 1703 O O . SER A 1 215 ? 16.812 -14.422 0.482 1 98.12 215 SER A O 1
ATOM 1705 N N . TYR A 1 216 ? 17.594 -16.312 1.397 1 98 216 TYR A N 1
ATOM 1706 C CA . TYR A 1 216 ? 16.531 -17.172 0.895 1 98 216 TYR A CA 1
ATOM 1707 C C . TYR A 1 216 ? 16.281 -18.344 1.842 1 98 216 TYR A C 1
ATOM 1709 O O . TYR A 1 216 ? 17.219 -18.984 2.305 1 98 216 TYR A O 1
ATOM 1717 N N . GLY A 1 217 ? 14.953 -18.578 2.139 1 98.06 217 GLY A N 1
ATOM 1718 C CA . GLY A 1 217 ? 14.586 -19.688 3.018 1 98.06 217 GLY A CA 1
ATOM 1719 C C . GLY A 1 217 ? 13.188 -19.531 3.594 1 98.06 217 GLY A C 1
ATOM 1720 O O . GLY A 1 217 ? 12.367 -18.781 3.062 1 98.06 217 GLY A O 1
ATOM 1721 N N . THR A 1 218 ? 12.906 -20.328 4.605 1 97.81 218 THR A N 1
ATOM 1722 C CA . THR A 1 218 ? 11.617 -20.25 5.285 1 97.81 218 THR A CA 1
ATOM 1723 C C . THR A 1 218 ? 11.484 -18.938 6.043 1 97.81 218 THR A C 1
ATOM 1725 O O . THR A 1 218 ? 12.484 -18.266 6.305 1 97.81 218 THR A O 1
ATOM 1728 N N . PRO A 1 219 ? 10.273 -18.578 6.344 1 97.88 219 PRO A N 1
ATOM 1729 C CA . PRO A 1 219 ? 10.102 -17.344 7.125 1 97.88 219 PRO A CA 1
ATOM 1730 C C . PRO A 1 219 ? 10.945 -17.328 8.398 1 97.88 219 PRO A C 1
ATOM 1732 O O . PRO A 1 219 ? 11.602 -16.328 8.703 1 97.88 219 PRO A O 1
ATOM 1735 N N . LYS A 1 220 ? 10.984 -18.375 9.109 1 96.69 220 LYS A N 1
ATOM 1736 C CA . LYS A 1 220 ? 11.734 -18.469 10.359 1 96.69 220 LYS A CA 1
ATOM 1737 C C . LYS A 1 220 ? 13.227 -18.219 10.117 1 96.69 220 LYS A C 1
ATOM 1739 O O . LYS A 1 220 ? 13.898 -17.594 10.93 1 96.69 220 LYS A O 1
ATOM 1744 N N . GLU A 1 221 ? 13.711 -18.703 9.031 1 97.56 221 GLU A N 1
ATOM 1745 C CA . GLU A 1 221 ? 15.125 -18.578 8.695 1 97.56 221 GLU A CA 1
ATOM 1746 C C . GLU A 1 221 ? 15.469 -17.172 8.203 1 97.56 221 GLU A C 1
ATOM 1748 O O . GLU A 1 221 ? 16.562 -16.672 8.469 1 97.56 221 GLU A O 1
ATOM 1753 N N . VAL A 1 222 ? 14.562 -16.547 7.531 1 97.94 222 VAL A N 1
ATOM 1754 C CA . VAL A 1 222 ? 14.859 -15.352 6.754 1 97.94 222 VAL A CA 1
ATOM 1755 C C . VAL A 1 222 ? 14.469 -14.109 7.547 1 97.94 222 VAL A C 1
ATOM 1757 O O . VAL A 1 222 ? 15.188 -13.109 7.543 1 97.94 222 VAL A O 1
ATOM 1760 N N . LEU A 1 223 ? 13.328 -14.148 8.203 1 98.12 223 LEU A N 1
ATOM 1761 C CA . LEU A 1 223 ? 12.812 -12.977 8.891 1 98.12 223 LEU A CA 1
ATOM 1762 C C . LEU A 1 223 ? 13.383 -12.875 10.305 1 98.12 223 LEU A C 1
ATOM 1764 O O . LEU A 1 223 ? 12.758 -13.305 11.266 1 98.12 223 LEU A O 1
ATOM 1768 N N . THR A 1 224 ? 14.547 -12.258 10.375 1 98.25 224 THR A N 1
ATOM 1769 C CA . THR A 1 224 ? 15.25 -12.039 11.641 1 98.25 224 THR A CA 1
ATOM 1770 C C . THR A 1 224 ? 15.383 -10.555 11.938 1 98.25 224 THR A C 1
ATOM 1772 O O . THR A 1 224 ? 15.227 -9.719 11.039 1 98.25 224 THR A O 1
ATOM 1775 N N . LYS A 1 225 ? 15.641 -10.273 13.25 1 97.62 225 LYS A N 1
ATOM 1776 C CA . LYS A 1 225 ? 15.891 -8.883 13.617 1 97.62 225 LYS A CA 1
ATOM 1777 C C . LYS A 1 225 ? 17.031 -8.289 12.789 1 97.62 225 LYS A C 1
ATOM 1779 O O . LYS A 1 225 ? 16.953 -7.129 12.367 1 97.62 225 LYS A O 1
ATOM 1784 N N . LYS A 1 226 ? 18.016 -9.102 12.594 1 97.81 226 LYS A N 1
ATOM 1785 C CA . LYS A 1 226 ? 19.172 -8.664 11.82 1 97.81 226 LYS A CA 1
ATOM 1786 C C . LYS A 1 226 ? 18.781 -8.32 10.383 1 97.81 226 LYS A C 1
ATOM 1788 O O . LYS A 1 226 ? 19.172 -7.27 9.867 1 97.81 226 LYS A O 1
ATOM 1793 N N . MET A 1 227 ? 18.047 -9.156 9.758 1 98.06 227 MET A N 1
ATOM 1794 C CA . MET A 1 227 ? 17.625 -8.922 8.383 1 98.06 227 MET A CA 1
ATOM 1795 C C . MET A 1 227 ? 16.797 -7.656 8.273 1 98.06 227 MET A C 1
ATOM 1797 O O . MET A 1 227 ? 17.016 -6.828 7.391 1 98.06 227 MET A O 1
ATOM 1801 N N . ILE A 1 228 ? 15.805 -7.484 9.18 1 97.88 228 ILE A N 1
ATOM 1802 C CA . ILE A 1 228 ? 14.93 -6.316 9.164 1 97.88 228 ILE A CA 1
ATOM 1803 C C . ILE A 1 228 ? 15.758 -5.047 9.312 1 97.88 228 ILE A C 1
ATOM 1805 O O . ILE A 1 228 ? 15.539 -4.062 8.602 1 97.88 228 ILE A O 1
ATOM 1809 N N . ARG A 1 229 ? 16.688 -5.094 10.188 1 97.56 229 ARG A N 1
ATOM 1810 C CA . ARG A 1 229 ? 17.547 -3.936 10.438 1 97.56 229 ARG A CA 1
ATOM 1811 C C . ARG A 1 229 ? 18.438 -3.645 9.227 1 97.56 229 ARG A C 1
ATOM 1813 O O . ARG A 1 229 ? 18.562 -2.492 8.812 1 97.56 229 ARG A O 1
ATOM 1820 N N . GLU A 1 230 ? 19.031 -4.645 8.68 1 96.88 230 GLU A N 1
ATOM 1821 C CA . GLU A 1 230 ? 19.984 -4.465 7.594 1 96.88 230 GLU A CA 1
ATOM 1822 C C . GLU A 1 230 ? 19.266 -4.09 6.293 1 96.88 230 GLU A C 1
ATOM 1824 O O . GLU A 1 230 ? 19.781 -3.283 5.512 1 96.88 230 GLU A O 1
ATOM 1829 N N . ILE A 1 231 ? 18.156 -4.68 6.07 1 97.06 231 ILE A N 1
ATOM 1830 C CA . ILE A 1 231 ? 17.469 -4.531 4.789 1 97.06 231 ILE A CA 1
ATOM 1831 C C . ILE A 1 231 ? 16.562 -3.307 4.828 1 97.06 231 ILE A C 1
ATOM 1833 O O . ILE A 1 231 ? 16.531 -2.516 3.883 1 97.06 231 ILE A O 1
ATOM 1837 N N . TYR A 1 232 ? 15.875 -3.09 5.969 1 96 232 TYR A N 1
ATOM 1838 C CA . TYR A 1 232 ? 14.852 -2.053 6.012 1 96 232 TYR A CA 1
ATOM 1839 C C . TYR A 1 232 ? 15.25 -0.932 6.965 1 96 232 TYR A C 1
ATOM 1841 O O . TYR A 1 232 ? 14.539 0.07 7.086 1 96 232 TYR A O 1
ATOM 1849 N N . LYS A 1 233 ? 16.312 -1.121 7.656 1 95.31 233 LYS A N 1
ATOM 1850 C CA . LYS A 1 233 ? 16.812 -0.119 8.594 1 95.31 233 LYS A CA 1
ATOM 1851 C C . LYS A 1 233 ? 15.789 0.183 9.68 1 95.31 233 LYS A C 1
ATOM 1853 O O . LYS A 1 233 ? 15.586 1.343 10.047 1 95.31 233 LYS A O 1
ATOM 1858 N N . ILE A 1 234 ? 15.188 -0.847 10.188 1 96.12 234 ILE A N 1
ATOM 1859 C CA . ILE A 1 234 ? 14.18 -0.729 11.234 1 96.12 234 ILE A CA 1
ATOM 1860 C C . ILE A 1 234 ? 14.5 -1.702 12.367 1 96.12 234 ILE A C 1
ATOM 1862 O O . ILE A 1 234 ? 14.859 -2.855 12.125 1 96.12 234 ILE A O 1
ATOM 1866 N N . ASP A 1 235 ? 14.445 -1.207 13.555 1 96.19 235 ASP A N 1
ATOM 1867 C CA . ASP A 1 235 ? 14.484 -2.1 14.703 1 96.19 235 ASP A CA 1
ATOM 1868 C C . ASP A 1 235 ? 13.133 -2.783 14.914 1 96.19 235 ASP A C 1
ATOM 1870 O O . ASP A 1 235 ? 12.078 -2.184 14.688 1 96.19 235 ASP A O 1
ATOM 1874 N N . SER A 1 236 ? 13.242 -4.043 15.336 1 95.94 236 SER A N 1
ATOM 1875 C CA . SER A 1 236 ? 12 -4.805 15.461 1 95.94 236 SER A CA 1
ATOM 1876 C C . SER A 1 236 ? 12.086 -5.816 16.594 1 95.94 236 SER A C 1
ATOM 1878 O O . SER A 1 236 ? 13.18 -6.094 17.109 1 95.94 236 SER A O 1
ATOM 1880 N N . GLU A 1 237 ? 10.961 -6.219 17.062 1 95.06 237 GLU A N 1
ATOM 1881 C CA . GLU A 1 237 ? 10.781 -7.387 17.922 1 95.06 237 GLU A CA 1
ATOM 1882 C C . GLU A 1 237 ? 10.047 -8.5 17.203 1 95.06 237 GLU A C 1
ATOM 1884 O O . GLU A 1 237 ? 9.102 -8.242 16.438 1 95.06 237 GLU A O 1
ATOM 1889 N N . ILE A 1 238 ? 10.555 -9.695 17.375 1 96.44 238 ILE A N 1
ATOM 1890 C CA . ILE A 1 238 ? 9.953 -10.828 16.672 1 96.44 238 ILE A CA 1
ATOM 1891 C C . ILE A 1 238 ? 9.523 -11.891 17.688 1 96.44 238 ILE A C 1
ATOM 1893 O O . ILE A 1 238 ? 10.266 -12.211 18.625 1 96.44 238 ILE A O 1
ATOM 1897 N N . TYR A 1 239 ? 8.344 -12.406 17.531 1 94.19 239 TYR A N 1
ATOM 1898 C CA . TYR A 1 239 ? 7.836 -13.492 18.359 1 94.19 239 TYR A CA 1
ATOM 1899 C C . TYR A 1 239 ? 6.895 -14.391 17.578 1 94.19 239 TYR A C 1
ATOM 1901 O O . TYR A 1 239 ? 6.582 -14.109 16.406 1 94.19 239 TYR A O 1
ATOM 1909 N N . VAL A 1 240 ? 6.531 -15.5 18.141 1 94.62 240 VAL A N 1
ATOM 1910 C CA . VAL A 1 240 ? 5.582 -16.438 17.547 1 94.62 240 VAL A CA 1
ATOM 1911 C C . VAL A 1 240 ? 4.219 -16.281 18.219 1 94.62 240 VAL A C 1
ATOM 1913 O O . VAL A 1 240 ? 4.117 -16.328 19.438 1 94.62 240 VAL A O 1
ATOM 1916 N N . ASN A 1 241 ? 3.229 -16.047 17.406 1 90.88 241 ASN A N 1
ATOM 1917 C CA . ASN A 1 241 ? 1.904 -15.836 17.984 1 90.88 241 A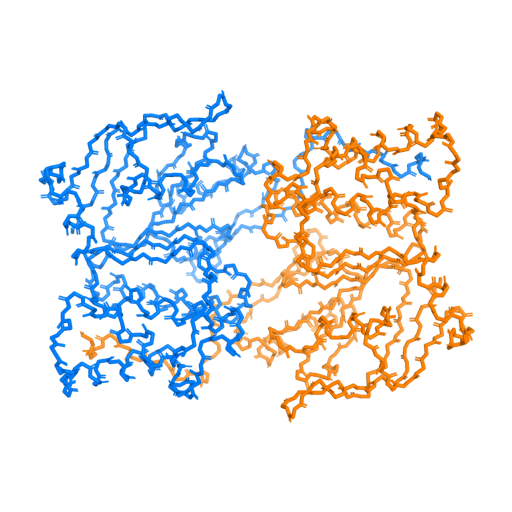SN A CA 1
ATOM 1918 C C . ASN A 1 241 ? 1.195 -17.172 18.25 1 90.88 241 ASN A C 1
ATOM 1920 O O . ASN A 1 241 ? 1.788 -18.234 18.094 1 90.88 241 ASN A O 1
ATOM 1924 N N . LYS A 1 242 ? -0.109 -17.078 18.672 1 88 242 LYS A N 1
ATOM 1925 C CA . LYS A 1 242 ? -0.879 -18.25 19.062 1 88 242 LYS A CA 1
ATOM 1926 C C . LYS A 1 242 ? -1.124 -19.172 17.875 1 88 242 LYS A C 1
ATOM 1928 O O . LYS A 1 242 ? -1.342 -20.375 18.047 1 88 242 LYS A O 1
ATOM 1933 N N . GLN A 1 243 ? -1.016 -18.672 16.734 1 87.06 243 GLN A N 1
ATOM 1934 C CA . GLN A 1 243 ? -1.245 -19.453 15.516 1 87.06 243 GLN A CA 1
ATOM 1935 C C . GLN A 1 243 ? 0.049 -20.094 15.023 1 87.06 243 GLN A C 1
ATOM 1937 O O . GLN A 1 243 ? 0.061 -20.75 13.984 1 87.06 243 GLN A O 1
ATOM 1942 N N . GLY A 1 244 ? 1.118 -19.875 15.719 1 90.69 244 GLY A N 1
ATOM 1943 C CA . GLY A 1 244 ? 2.4 -20.453 15.359 1 90.69 244 GLY A CA 1
ATOM 1944 C C . GLY A 1 244 ? 3.117 -19.688 14.266 1 90.69 244 GLY A C 1
ATOM 1945 O O . GLY A 1 244 ? 4.039 -20.203 13.633 1 90.69 244 GLY A O 1
ATOM 1946 N N . LYS A 1 245 ? 2.645 -18.5 14.062 1 91.69 245 LYS A N 1
ATOM 1947 C CA . LYS A 1 245 ? 3.254 -17.672 13.016 1 91.69 245 LYS A CA 1
ATOM 1948 C C . LYS A 1 245 ? 4.184 -16.625 13.617 1 91.69 245 LYS A C 1
ATOM 1950 O O . LYS A 1 245 ? 3.893 -16.062 14.672 1 91.69 245 LYS A O 1
ATOM 1955 N N . GLN A 1 246 ? 5.223 -16.406 12.906 1 95.31 246 GLN A N 1
ATOM 1956 C CA . GLN A 1 246 ? 6.121 -15.328 13.32 1 95.31 246 GLN A CA 1
ATOM 1957 C C . GLN A 1 246 ? 5.492 -13.961 13.094 1 95.31 246 GLN A C 1
ATOM 1959 O O . GLN A 1 246 ? 4.949 -13.695 12.023 1 95.31 246 GLN A O 1
ATOM 1964 N N . VAL A 1 247 ? 5.57 -13.164 14.117 1 94.81 247 VAL A N 1
ATOM 1965 C CA . VAL A 1 247 ? 5.07 -11.797 14.031 1 94.81 247 VAL A CA 1
ATOM 1966 C C . VAL A 1 247 ? 6.227 -10.812 14.195 1 94.81 247 VAL A C 1
ATOM 1968 O O . VAL A 1 247 ? 7.039 -10.945 15.109 1 94.81 247 VAL A O 1
ATOM 1971 N N . ILE A 1 248 ? 6.312 -9.883 13.297 1 95.88 248 ILE A N 1
ATOM 1972 C CA . ILE A 1 248 ? 7.336 -8.844 13.336 1 95.88 248 ILE A CA 1
ATOM 1973 C C . ILE A 1 248 ? 6.727 -7.535 13.844 1 95.88 248 ILE A C 1
ATOM 1975 O O . ILE A 1 248 ? 5.875 -6.941 13.18 1 95.88 248 ILE A O 1
ATOM 1979 N N . GLU A 1 249 ? 7.117 -7.141 14.984 1 94.5 249 GLU A N 1
ATOM 1980 C CA . GLU A 1 249 ? 6.719 -5.848 15.531 1 94.5 249 GLU A CA 1
ATOM 1981 C C . GLU A 1 249 ? 7.789 -4.789 15.281 1 94.5 249 GLU A C 1
ATOM 1983 O O . GLU A 1 249 ? 8.875 -4.844 15.859 1 94.5 249 GLU A O 1
ATOM 1988 N N . PHE A 1 250 ? 7.465 -3.832 14.461 1 94.5 250 PHE A N 1
ATOM 1989 C CA . PHE A 1 250 ? 8.414 -2.77 14.156 1 94.5 250 PHE A CA 1
ATOM 1990 C C . PHE A 1 250 ? 8.5 -1.774 15.312 1 94.5 250 PHE A C 1
ATOM 1992 O O . PHE A 1 250 ? 7.484 -1.403 15.898 1 94.5 250 PHE A O 1
ATOM 1999 N N . VAL A 1 251 ? 9.609 -1.394 15.68 1 93.5 251 VAL A N 1
ATOM 2000 C CA . VAL A 1 251 ? 9.828 -0.471 16.797 1 93.5 251 VAL A CA 1
ATOM 2001 C C . VAL A 1 251 ? 10.062 0.938 16.25 1 93.5 251 VAL A C 1
ATOM 2003 O O . VAL A 1 251 ? 9.211 1.817 16.406 1 93.5 251 VAL A O 1
ATOM 2006 N N . ASP A 1 252 ? 11.188 1.137 15.578 1 93.06 252 ASP A N 1
ATOM 2007 C CA . ASP A 1 252 ? 11.492 2.426 14.961 1 93.06 252 ASP A CA 1
ATOM 2008 C C . ASP A 1 252 ? 12.688 2.314 14.016 1 93.06 252 ASP A C 1
ATOM 2010 O O . ASP A 1 252 ? 13.289 1.247 13.898 1 93.06 252 ASP A O 1
ATOM 2014 N N . ILE A 1 253 ? 12.875 3.453 13.328 1 91.62 253 ILE A N 1
ATOM 2015 C CA . ILE A 1 253 ? 14.055 3.521 12.469 1 91.62 253 ILE A CA 1
ATOM 2016 C C . ILE A 1 253 ? 15.312 3.262 13.297 1 91.62 253 ILE A C 1
ATOM 2018 O O . ILE A 1 253 ? 15.445 3.783 14.406 1 91.62 253 ILE A O 1
ATOM 2022 N N . ALA A 1 254 ? 16.141 2.424 12.781 1 90 254 ALA A N 1
ATOM 2023 C CA . ALA A 1 254 ? 17.344 2.025 13.5 1 90 254 ALA A CA 1
ATOM 2024 C C . ALA A 1 254 ? 18.312 3.195 13.633 1 90 254 ALA A C 1
ATOM 2026 O O . ALA A 1 254 ? 18.422 4.027 12.727 1 90 254 ALA A O 1
ATOM 2027 N N . ALA A 1 255 ? 18.75 3.721 14.891 1 73.19 255 ALA A N 1
ATOM 2028 C CA . ALA A 1 255 ? 19.562 4.855 15.32 1 73.19 255 ALA A CA 1
ATOM 2029 C C . ALA A 1 255 ? 20.625 5.188 14.281 1 73.19 255 ALA A C 1
ATOM 2031 O O . ALA A 1 255 ? 21.141 6.312 14.25 1 73.19 255 ALA A O 1
ATOM 2032 N N . GLU A 1 256 ? 21.234 4.492 13.547 1 56.75 256 GLU A N 1
ATOM 2033 C CA . GLU A 1 256 ? 22.312 5.102 12.789 1 56.75 256 GLU A CA 1
ATOM 2034 C C . GLU A 1 256 ? 21.797 6.211 11.875 1 56.75 256 GLU A C 1
ATOM 2036 O O . GLU A 1 256 ? 22.578 6.863 11.18 1 56.75 256 GLU A O 1
ATOM 2041 N N . ALA A 1 257 ? 20.594 6.266 11.641 1 48.91 257 ALA A N 1
ATOM 2042 C CA . ALA A 1 257 ? 20.219 7.34 10.727 1 48.91 257 ALA A CA 1
ATOM 2043 C C . ALA A 1 257 ? 20.172 8.688 11.453 1 48.91 257 ALA A C 1
ATOM 2045 O O . ALA A 1 257 ? 19.641 8.789 12.555 1 48.91 257 ALA A O 1
ATOM 2046 N N . PRO A 1 258 ? 20.922 9.609 11.25 1 42.53 258 PRO A N 1
ATOM 2047 C CA . PRO A 1 258 ? 20.938 10.906 11.93 1 42.53 258 PRO A CA 1
ATOM 2048 C C . PRO A 1 258 ? 19.531 11.492 12.117 1 42.53 258 PRO A C 1
ATOM 2050 O O . PRO A 1 258 ? 18.719 11.453 11.195 1 42.53 258 PRO A O 1
ATOM 2053 N N . LYS A 1 259 ? 18.969 11.43 13.406 1 43.03 259 LYS A N 1
ATOM 2054 C CA . LYS A 1 259 ? 17.797 12.188 13.836 1 43.03 259 LYS A CA 1
ATOM 2055 C C . LYS A 1 259 ? 17.766 13.562 13.18 1 43.03 259 LYS A C 1
ATOM 2057 O O . LYS A 1 259 ? 18.641 14.398 13.43 1 43.03 259 LYS A O 1
ATOM 2062 N N . TYR A 1 260 ? 17.391 13.758 12 1 36.56 260 TYR A N 1
ATOM 2063 C CA . TYR A 1 260 ? 17.344 15.141 11.539 1 36.56 260 TYR A CA 1
ATOM 2064 C C . TYR A 1 260 ? 16.516 16 12.484 1 36.56 260 TYR A C 1
ATOM 2066 O O . TYR A 1 260 ? 15.359 15.68 12.781 1 36.56 260 TYR A O 1
ATOM 2074 N N . GLU A 1 261 ? 17.094 16.484 13.484 1 38.66 261 GLU A N 1
ATOM 2075 C CA . GLU A 1 261 ? 16.547 17.641 14.203 1 38.66 261 GLU A CA 1
ATOM 2076 C C . GLU A 1 261 ? 15.867 18.609 13.25 1 38.66 261 GLU A C 1
ATOM 2078 O O . GLU A 1 261 ? 16.531 19.469 12.656 1 38.66 261 GLU A O 1
ATOM 2083 N N . ILE A 1 262 ? 15.078 18.219 12.477 1 36.84 262 ILE A N 1
ATOM 2084 C CA . ILE A 1 262 ? 14.469 19.094 11.469 1 36.84 262 ILE A CA 1
ATOM 2085 C C . ILE A 1 262 ? 13.797 20.281 12.156 1 36.84 262 ILE A C 1
ATOM 2087 O O . ILE A 1 262 ? 13.734 21.375 11.594 1 36.84 262 ILE A O 1
ATOM 2091 N N . VAL A 1 263 ? 13.016 20.188 13.328 1 41.34 263 VAL A N 1
ATOM 2092 C CA . VAL A 1 263 ? 12.016 21.172 13.719 1 41.34 263 VAL A CA 1
ATOM 2093 C C . VAL A 1 263 ? 12.711 22.453 14.188 1 41.34 263 VAL A C 1
ATOM 2095 O O . VAL A 1 263 ? 12.062 23.5 14.359 1 41.34 263 VAL A O 1
ATOM 2098 N N . SER A 1 264 ? 13.914 22.344 14.641 1 36.28 264 SER A N 1
ATOM 2099 C CA . SER A 1 264 ? 14.297 23.625 15.234 1 36.28 264 SER A CA 1
ATOM 2100 C C . SER A 1 264 ? 14.328 24.719 14.18 1 36.28 264 SER A C 1
ATOM 2102 O O . SER A 1 264 ? 14.211 25.906 14.516 1 36.28 264 SER A O 1
ATOM 2104 N N . GLN A 1 265 ? 14.734 24.312 13.016 1 36.5 265 GLN A N 1
ATOM 2105 C CA . GLN A 1 265 ? 15.07 25.469 12.18 1 36.5 265 GLN A CA 1
ATOM 2106 C C . GLN A 1 265 ? 13.898 25.859 11.289 1 36.5 265 GLN A C 1
ATOM 2108 O O . GLN A 1 265 ? 14.016 26.766 10.469 1 36.5 265 GLN A O 1
ATOM 2113 N N . ILE A 1 266 ? 12.82 25.172 11.312 1 35.62 266 ILE A N 1
ATOM 2114 C CA . ILE A 1 266 ? 11.734 25.766 10.531 1 35.62 266 ILE A CA 1
ATOM 2115 C C . ILE A 1 266 ? 10.977 26.781 11.383 1 35.62 266 ILE A C 1
ATOM 2117 O O . ILE A 1 266 ? 10.641 26.5 12.531 1 35.62 266 ILE A O 1
ATOM 2121 N N . MET B 1 1 ? -5.324 24.984 18.359 1 89.94 1 MET B N 1
ATOM 2122 C CA . MET B 1 1 ? -6.047 25.312 17.141 1 89.94 1 MET B CA 1
ATOM 2123 C C . MET B 1 1 ? -7.02 24.203 16.766 1 89.94 1 MET B C 1
ATOM 2125 O O . MET B 1 1 ? -6.785 23.031 17.078 1 89.94 1 MET B O 1
ATOM 2129 N N . SER B 1 2 ? -8.164 24.703 16.219 1 96.19 2 SER B N 1
ATOM 2130 C CA . SER B 1 2 ? -9.156 23.688 15.906 1 96.19 2 SER B CA 1
ATOM 2131 C C . SER B 1 2 ? -9.805 23.953 14.555 1 96.19 2 SER B C 1
ATOM 2133 O O . SER B 1 2 ? -10.016 25.094 14.172 1 96.19 2 SER B O 1
ATOM 2135 N N . LEU B 1 3 ? -9.992 22.906 13.836 1 97.69 3 LEU B N 1
ATOM 2136 C CA . LEU B 1 3 ? -10.805 22.891 12.625 1 97.69 3 LEU B CA 1
ATOM 2137 C C . LEU B 1 3 ? -12.062 22.062 12.82 1 97.69 3 LEU B C 1
ATOM 2139 O O . LEU B 1 3 ? -11.984 20.859 13.078 1 97.69 3 LEU B O 1
ATOM 2143 N N . LYS B 1 4 ? -13.18 22.734 12.773 1 97.88 4 LYS B N 1
ATOM 2144 C CA . LYS B 1 4 ? -14.453 22.062 13 1 97.88 4 LYS B CA 1
ATOM 2145 C C . LYS B 1 4 ? -15.273 21.984 11.711 1 97.88 4 LYS B C 1
ATOM 2147 O O . LYS B 1 4 ? -15.422 22.984 11.008 1 97.88 4 LYS B O 1
ATOM 2152 N N . ILE B 1 5 ? -15.695 20.812 11.344 1 97.38 5 ILE B N 1
ATOM 2153 C CA . ILE B 1 5 ? -16.656 20.625 10.266 1 97.38 5 ILE B CA 1
ATOM 2154 C C . ILE B 1 5 ? -18 20.156 10.844 1 97.38 5 ILE B C 1
ATOM 2156 O O . ILE B 1 5 ? -18.031 19.328 11.766 1 97.38 5 ILE B O 1
ATOM 2160 N N . GLN B 1 6 ? -19.062 20.734 10.312 1 97.44 6 GLN B N 1
ATOM 2161 C CA . GLN B 1 6 ? -20.375 20.453 10.867 1 97.44 6 GLN B CA 1
ATOM 2162 C C . GLN B 1 6 ? -21.391 20.109 9.773 1 97.44 6 GLN B C 1
ATOM 2164 O O . GLN B 1 6 ? -21.578 20.891 8.836 1 97.44 6 GLN B O 1
ATOM 2169 N N . ASN B 1 7 ? -21.984 18.891 9.953 1 97.44 7 ASN B N 1
ATOM 2170 C CA . ASN B 1 7 ? -23.078 18.453 9.102 1 97.44 7 ASN B CA 1
ATOM 2171 C C . ASN B 1 7 ? -22.688 18.453 7.625 1 97.44 7 ASN B C 1
ATOM 2173 O O . ASN B 1 7 ? -23.422 19 6.789 1 97.44 7 ASN B O 1
ATOM 2177 N N . ILE B 1 8 ? -21.562 17.938 7.328 1 97 8 ILE B N 1
ATOM 2178 C CA . ILE B 1 8 ? -21.109 17.812 5.945 1 97 8 ILE B CA 1
ATOM 2179 C C . ILE B 1 8 ? -21.922 16.734 5.23 1 97 8 ILE B C 1
ATOM 2181 O O . ILE B 1 8 ? -22.031 15.602 5.715 1 97 8 ILE B O 1
ATOM 2185 N N . ASN B 1 9 ? -22.531 17.094 4.207 1 97.38 9 ASN B N 1
ATOM 2186 C CA . ASN B 1 9 ? -23.266 16.203 3.312 1 97.38 9 ASN B CA 1
ATOM 2187 C C . ASN B 1 9 ? -22.781 16.344 1.869 1 97.38 9 ASN B C 1
ATOM 2189 O O . ASN B 1 9 ? -22.484 17.453 1.413 1 97.38 9 ASN B O 1
ATOM 2193 N N . TYR B 1 10 ? -22.641 15.258 1.22 1 96.38 10 TYR B N 1
ATOM 2194 C CA . TYR B 1 10 ? -22.234 15.273 -0.178 1 96.38 10 TYR B CA 1
ATOM 2195 C C . TYR B 1 10 ? -22.719 14.031 -0.905 1 96.38 10 TYR B C 1
ATOM 2197 O O . TYR B 1 10 ? -22.406 12.906 -0.506 1 96.38 10 TYR B O 1
ATOM 2205 N N . LYS B 1 11 ? -23.438 14.219 -1.929 1 93.75 11 LYS B N 1
ATOM 2206 C CA . LYS B 1 11 ? -23.891 13.117 -2.768 1 93.75 11 LYS B CA 1
ATOM 2207 C C . LYS B 1 11 ? -22.938 12.875 -3.932 1 93.75 11 LYS B C 1
ATOM 2209 O O . LYS B 1 11 ? -22.953 13.617 -4.914 1 93.75 11 LYS B O 1
ATOM 2214 N N . HIS B 1 12 ? -22.141 11.914 -3.855 1 87.19 12 HIS B N 1
ATOM 2215 C CA . HIS B 1 12 ? -21.141 11.602 -4.879 1 87.19 12 HIS B CA 1
ATOM 2216 C C . HIS B 1 12 ? -21.781 10.922 -6.082 1 87.19 12 HIS B C 1
ATOM 2218 O O . HIS B 1 12 ? -21.453 11.227 -7.227 1 87.19 12 HIS B O 1
ATOM 2224 N N . SER B 1 13 ? -22.562 9.992 -5.824 1 84.62 13 SER B N 1
ATOM 2225 C CA . SER B 1 13 ? -23.312 9.258 -6.832 1 84.62 13 SER B CA 1
ATOM 2226 C C . SER B 1 13 ? -24.625 8.711 -6.262 1 84.62 13 SER B C 1
ATOM 2228 O O . SER B 1 13 ? -24.969 9 -5.113 1 84.62 13 SER B O 1
ATOM 2230 N N . SER B 1 14 ? -25.281 7.949 -7.145 1 82.69 14 SER B N 1
ATOM 2231 C CA . SER B 1 14 ? -26.516 7.328 -6.668 1 82.69 14 SER B CA 1
ATOM 2232 C C . SER B 1 14 ? -26.219 6.27 -5.609 1 82.69 14 SER B C 1
ATOM 2234 O O . SER B 1 14 ? -27.094 5.945 -4.793 1 82.69 14 SER B O 1
ATOM 2236 N N . LYS B 1 15 ? -25.016 5.887 -5.523 1 81.06 15 LYS B N 1
ATOM 2237 C CA . LYS B 1 15 ? -24.703 4.738 -4.68 1 81.06 15 LYS B CA 1
ATOM 2238 C C . LYS B 1 15 ? -23.906 5.152 -3.451 1 81.06 15 LYS B C 1
ATOM 2240 O O . LYS B 1 15 ? -23.719 4.367 -2.52 1 81.06 15 LYS B O 1
ATOM 2245 N N . PHE B 1 16 ? -23.516 6.453 -3.482 1 87.69 16 PHE B N 1
ATOM 2246 C CA . PHE B 1 16 ? -22.641 6.824 -2.367 1 87.69 16 PHE B CA 1
ATOM 2247 C C . PHE B 1 16 ? -22.844 8.289 -1.992 1 87.69 16 PHE B C 1
ATOM 2249 O O . PHE B 1 16 ? -22.906 9.156 -2.867 1 87.69 16 PHE B O 1
ATOM 2256 N N . SER B 1 17 ? -22.922 8.539 -0.647 1 93.19 17 SER B N 1
ATOM 2257 C CA . SER B 1 17 ? -23 9.898 -0.107 1 93.19 17 SER B CA 1
ATOM 2258 C C . SER B 1 17 ? -22.328 9.984 1.258 1 93.19 17 SER B C 1
ATOM 2260 O O . SER B 1 17 ? -22.203 8.984 1.964 1 93.19 17 SER B O 1
ATOM 2262 N N . LEU B 1 18 ? -21.734 11.109 1.467 1 96.62 18 LEU B N 1
ATOM 2263 C CA . LEU B 1 18 ? -21.391 11.469 2.84 1 96.62 18 LEU B CA 1
ATOM 2264 C C . LEU B 1 18 ? -22.625 11.969 3.594 1 96.62 18 LEU B C 1
ATOM 2266 O O . LEU B 1 18 ? -23.391 12.773 3.066 1 96.62 18 LEU B O 1
ATOM 2270 N N . ASN B 1 19 ? -22.75 11.461 4.809 1 96.56 19 ASN B N 1
ATOM 2271 C CA . ASN B 1 19 ? -23.984 11.758 5.523 1 96.56 19 ASN B CA 1
ATOM 2272 C C . ASN B 1 19 ? -23.703 12.398 6.879 1 96.56 19 ASN B C 1
ATOM 2274 O O . ASN B 1 19 ? -23.281 11.719 7.816 1 96.56 19 ASN B O 1
ATOM 2278 N N . ASN B 1 20 ? -24.031 13.664 6.977 1 96.69 20 ASN B N 1
ATOM 2279 C CA . ASN B 1 20 ? -24.078 14.406 8.234 1 96.69 20 ASN B CA 1
ATOM 2280 C C . ASN B 1 20 ? -22.781 14.219 9.031 1 96.69 20 ASN B C 1
ATOM 2282 O O . ASN B 1 20 ? -22.828 13.828 10.203 1 96.69 20 ASN B O 1
ATOM 2286 N N . ILE B 1 21 ? -21.703 14.461 8.398 1 98.12 21 ILE B N 1
ATOM 2287 C CA . ILE B 1 21 ? -20.406 14.273 9.039 1 98.12 21 ILE B CA 1
ATOM 2288 C C . ILE B 1 21 ? -20.047 15.516 9.859 1 98.12 21 ILE B C 1
ATOM 2290 O O . ILE B 1 21 ? -20 16.625 9.328 1 98.12 21 ILE B O 1
ATOM 2294 N N . SER B 1 22 ? -19.875 15.359 11.141 1 98.44 22 SER B N 1
ATOM 2295 C CA . SER B 1 22 ? -19.406 16.406 12.047 1 98.44 22 SER B CA 1
ATOM 2296 C C . SER B 1 22 ? -18.172 15.945 12.836 1 98.44 22 SER B C 1
ATOM 2298 O O . SER B 1 22 ? -18.203 14.875 13.453 1 98.44 22 SER B O 1
ATOM 2300 N N . LEU B 1 23 ? -17.141 16.688 12.742 1 98.12 23 LEU B N 1
ATOM 2301 C CA . LEU B 1 23 ? -15.867 16.359 13.375 1 98.12 23 LEU B CA 1
ATOM 2302 C C . LEU B 1 23 ? -15.133 17.641 13.789 1 98.12 23 LEU B C 1
ATOM 2304 O O . LEU B 1 23 ? -15.32 18.688 13.18 1 98.12 23 LEU B O 1
ATOM 2308 N N . THR B 1 24 ? -14.328 17.531 14.812 1 98.12 24 THR B N 1
ATOM 2309 C CA . THR B 1 24 ? -13.398 18.594 15.203 1 98.12 24 THR B CA 1
ATOM 2310 C C . THR B 1 24 ? -11.961 18.062 15.227 1 98.12 24 THR B C 1
ATOM 2312 O O . THR B 1 24 ? -11.672 17.062 15.867 1 98.12 24 THR B O 1
ATOM 2315 N N . PHE B 1 25 ? -11.188 18.734 14.469 1 98.12 25 PHE B N 1
ATOM 2316 C CA . PHE B 1 25 ? -9.766 18.406 14.43 1 98.12 25 PHE B CA 1
ATOM 2317 C C . PHE B 1 25 ? -8.961 19.391 15.273 1 98.12 25 PHE B C 1
ATOM 2319 O O . PHE B 1 25 ? -9.172 20.594 15.195 1 98.12 25 PHE B O 1
ATOM 2326 N N . HIS B 1 26 ? -8.109 18.828 16.078 1 96.69 26 HIS B N 1
ATOM 2327 C CA . HIS B 1 26 ? -7.234 19.625 16.938 1 96.69 26 HIS B CA 1
ATOM 2328 C C . HIS B 1 26 ? -5.77 19.453 16.547 1 96.69 26 HIS B C 1
ATOM 2330 O O . HIS B 1 26 ? -5.461 18.719 15.602 1 96.69 26 HIS B O 1
ATOM 2336 N N . ASN B 1 27 ? -4.945 20.203 17.25 1 94.62 27 ASN B N 1
ATOM 2337 C CA . ASN B 1 27 ? -3.52 20.016 17.016 1 94.62 27 ASN B CA 1
ATOM 2338 C C . ASN B 1 27 ? -3.096 18.562 17.172 1 94.62 27 ASN B C 1
ATOM 2340 O O . ASN B 1 27 ? -3.748 17.797 17.891 1 94.62 27 ASN B O 1
ATOM 2344 N N . ASN B 1 28 ? -2.209 18.156 16.516 1 93.81 28 ASN B N 1
ATOM 2345 C CA . ASN B 1 28 ? -1.657 16.797 16.5 1 93.81 28 ASN B CA 1
ATOM 2346 C C . ASN B 1 28 ? -2.26 15.961 15.375 1 93.81 28 ASN B C 1
ATOM 2348 O O . ASN B 1 28 ? -2.697 16.5 14.359 1 93.81 28 ASN B O 1
ATOM 2352 N N . VAL B 1 29 ? -2.125 14.703 15.477 1 97.88 29 VAL B N 1
ATOM 2353 C CA . VAL B 1 29 ? -2.377 13.836 14.328 1 97.88 29 VAL B CA 1
ATOM 2354 C C . VAL B 1 29 ? -3.734 13.156 14.484 1 97.88 29 VAL B C 1
ATOM 2356 O O . VAL B 1 29 ? -3.963 12.414 15.445 1 97.88 29 VAL B O 1
ATOM 2359 N N . THR B 1 30 ? -4.656 13.453 13.609 1 98.62 30 THR B N 1
ATOM 2360 C CA . THR B 1 30 ? -5.902 12.703 13.469 1 98.62 30 THR B CA 1
ATOM 2361 C C . THR B 1 30 ? -5.883 11.852 12.203 1 98.62 30 THR B C 1
ATOM 2363 O O . THR B 1 30 ? -5.707 12.375 11.102 1 98.62 30 THR B O 1
ATOM 2366 N N . ALA B 1 31 ? -6.043 10.578 12.375 1 98.69 31 ALA B N 1
ATOM 2367 C CA . ALA B 1 31 ? -6.07 9.656 11.242 1 98.69 31 ALA B CA 1
ATOM 2368 C C . ALA B 1 31 ? -7.504 9.289 10.867 1 98.69 31 ALA B C 1
ATOM 2370 O O . ALA B 1 31 ? -8.344 9.07 11.742 1 98.69 31 ALA B O 1
ATOM 2371 N N . ILE B 1 32 ? -7.762 9.336 9.609 1 98.62 32 ILE B N 1
ATOM 2372 C CA . ILE B 1 32 ? -9.016 8.836 9.062 1 98.62 32 ILE B CA 1
ATOM 2373 C C . ILE B 1 32 ? -8.797 7.449 8.461 1 98.62 32 ILE B C 1
ATOM 2375 O O . ILE B 1 32 ? -7.961 7.281 7.566 1 98.62 32 ILE B O 1
ATOM 2379 N N . ILE B 1 33 ? -9.547 6.449 9 1 98.19 33 ILE B N 1
ATOM 2380 C CA . ILE B 1 33 ? -9.406 5.09 8.5 1 98.19 33 ILE B CA 1
ATOM 2381 C C . ILE B 1 33 ? -10.781 4.527 8.141 1 98.19 33 ILE B C 1
ATOM 2383 O O . ILE B 1 33 ? -11.805 5.113 8.492 1 98.19 33 ILE B O 1
ATOM 2387 N N . GLY B 1 34 ? -10.805 3.404 7.434 1 96.75 34 GLY B N 1
ATOM 2388 C CA . GLY B 1 34 ? -11.977 2.715 6.926 1 96.75 34 GLY B CA 1
ATOM 2389 C C . GLY B 1 34 ? -11.703 1.915 5.664 1 96.75 34 GLY B C 1
ATOM 2390 O O . GLY B 1 34 ? -10.664 2.088 5.031 1 96.75 34 GLY B O 1
ATOM 2391 N N . PRO B 1 35 ? -12.602 1.052 5.332 1 93.31 35 PRO B N 1
ATOM 2392 C CA . PRO B 1 35 ? -12.406 0.262 4.113 1 93.31 35 PRO B CA 1
ATOM 2393 C C . PRO B 1 35 ? -12.406 1.117 2.848 1 93.31 35 PRO B C 1
ATOM 2395 O O . PRO B 1 35 ? -12.734 2.305 2.902 1 93.31 35 PRO B O 1
ATOM 2398 N N . ASN B 1 36 ? -11.883 0.509 1.807 1 87.44 36 ASN B N 1
ATOM 2399 C CA . ASN B 1 36 ? -11.977 1.197 0.523 1 87.44 36 ASN B CA 1
ATOM 2400 C C . ASN B 1 36 ? -13.422 1.569 0.194 1 87.44 36 ASN B C 1
ATOM 2402 O O . ASN B 1 36 ? -14.336 0.774 0.413 1 87.44 36 ASN B O 1
ATOM 2406 N N . GLY B 1 37 ? -13.633 2.734 -0.22 1 87.31 37 GLY B N 1
ATOM 2407 C CA . GLY B 1 37 ? -14.961 3.184 -0.595 1 87.31 37 GLY B CA 1
ATOM 2408 C C . GLY B 1 37 ? -15.75 3.754 0.569 1 87.31 37 GLY B C 1
ATOM 2409 O O . GLY B 1 37 ? -16.922 4.102 0.42 1 87.31 37 GLY B O 1
ATOM 2410 N N . SER B 1 38 ? -15.141 3.912 1.675 1 93.88 38 SER B N 1
ATOM 2411 C CA . SER B 1 38 ? -15.867 4.355 2.861 1 93.88 38 SER B CA 1
ATOM 2412 C C . SER B 1 38 ? -16.109 5.859 2.832 1 93.88 38 SER B C 1
ATOM 2414 O O . SER B 1 38 ? -16.906 6.383 3.613 1 93.88 38 SER B O 1
ATOM 2416 N N . GLY B 1 39 ? -15.422 6.578 1.977 1 94.62 39 GLY B N 1
ATOM 2417 C CA . GLY B 1 39 ? -15.664 8.008 1.835 1 94.62 39 GLY B CA 1
ATOM 2418 C C . GLY B 1 39 ? -14.516 8.859 2.34 1 94.62 39 GLY B C 1
ATOM 2419 O O . GLY B 1 39 ? -14.625 10.086 2.393 1 94.62 39 GLY B O 1
ATOM 2420 N N . LYS B 1 40 ? -13.398 8.266 2.697 1 95.94 40 LYS B N 1
ATOM 2421 C CA . LYS B 1 40 ? -12.258 8.961 3.285 1 95.94 40 LYS B CA 1
ATOM 2422 C C . LYS B 1 40 ? -11.773 10.078 2.369 1 95.94 40 LYS B C 1
ATOM 2424 O O . LYS B 1 40 ? -11.695 11.242 2.781 1 95.94 40 LYS B O 1
ATOM 2429 N N . SER B 1 41 ? -11.484 9.742 1.083 1 93.12 41 SER B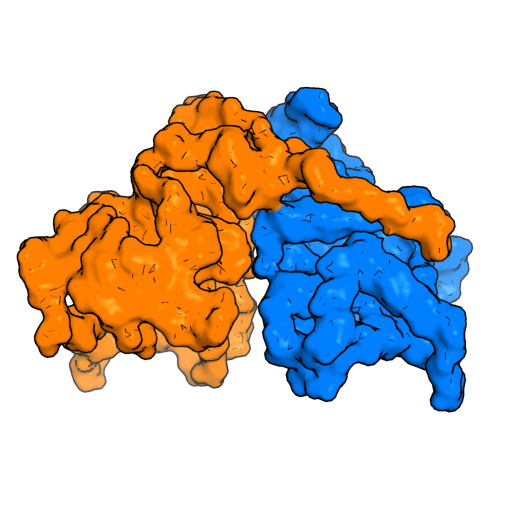 N 1
ATOM 2430 C CA . SER B 1 41 ? -10.984 10.727 0.122 1 93.12 41 SER B CA 1
ATOM 2431 C C . SER B 1 41 ? -12.055 11.773 -0.197 1 93.12 41 SER B C 1
ATOM 2433 O O . SER B 1 41 ? -11.734 12.945 -0.397 1 93.12 41 SER B O 1
ATOM 2435 N N . THR B 1 42 ? -13.32 11.352 -0.264 1 94.38 42 THR B N 1
ATOM 2436 C CA . THR B 1 42 ? -14.414 12.289 -0.498 1 94.38 42 THR B CA 1
ATOM 2437 C C . THR B 1 42 ? -14.5 13.312 0.628 1 94.38 42 THR B C 1
ATOM 2439 O O . THR B 1 42 ? -14.656 14.508 0.375 1 94.38 42 THR B O 1
ATOM 2442 N N . LEU B 1 43 ? -14.375 12.828 1.837 1 97.38 43 LEU B N 1
ATOM 2443 C CA . LEU B 1 43 ? -14.398 13.734 2.98 1 97.38 43 LEU B CA 1
ATOM 2444 C C . LEU B 1 43 ? -13.25 14.734 2.902 1 97.38 43 LEU B C 1
ATOM 2446 O O . LEU B 1 43 ? -13.461 15.938 3.105 1 97.38 43 LEU B O 1
ATOM 2450 N N . VAL B 1 44 ? -12.055 14.258 2.582 1 97.06 44 VAL B N 1
ATOM 2451 C CA . VAL B 1 44 ? -10.883 15.117 2.445 1 97.06 44 VAL B CA 1
ATOM 2452 C C . VAL B 1 44 ? -11.141 16.188 1.39 1 97.06 44 VAL B C 1
ATOM 2454 O O . VAL B 1 44 ? -10.883 17.375 1.619 1 97.06 44 VAL B O 1
ATOM 2457 N N . LYS B 1 45 ? -11.703 15.812 0.283 1 95.81 45 LYS B N 1
ATOM 2458 C CA . LYS B 1 45 ? -11.953 16.734 -0.816 1 95.81 45 LYS B CA 1
ATOM 2459 C C . LYS B 1 45 ? -13.023 17.766 -0.437 1 95.81 45 LYS B C 1
ATOM 2461 O O . LYS B 1 45 ? -12.992 18.906 -0.898 1 95.81 45 LYS B O 1
ATOM 2466 N N . CYS B 1 46 ? -13.969 17.359 0.396 1 95.88 46 CYS B N 1
ATOM 2467 C CA . CYS B 1 46 ? -14.953 18.297 0.919 1 95.88 46 CYS B CA 1
ATOM 2468 C C . CYS B 1 46 ? -14.297 19.328 1.824 1 95.88 46 CYS B C 1
ATOM 2470 O O . CYS B 1 46 ? -14.57 20.531 1.705 1 95.88 46 CYS B O 1
ATOM 2472 N N . ILE B 1 47 ? -13.422 18.859 2.674 1 96.56 47 ILE B N 1
ATOM 2473 C CA . ILE B 1 47 ? -12.719 19.75 3.594 1 96.56 47 ILE B CA 1
ATOM 2474 C C . ILE B 1 47 ? -11.883 20.75 2.805 1 96.56 47 ILE B C 1
ATOM 2476 O O . ILE B 1 47 ? -11.812 21.938 3.16 1 96.56 47 ILE B O 1
ATOM 2480 N N . LEU B 1 48 ? -11.32 20.297 1.695 1 95.88 48 LEU B N 1
ATOM 2481 C CA . LEU B 1 48 ? -10.43 21.094 0.871 1 95.88 48 LEU B CA 1
ATOM 2482 C C . LEU B 1 48 ? -11.227 21.984 -0.087 1 95.88 48 LEU B C 1
ATOM 2484 O O . LEU B 1 48 ? -10.648 22.75 -0.859 1 95.88 48 LEU B O 1
ATOM 2488 N N . ASN B 1 49 ? -12.5 21.828 -0.093 1 93.88 49 ASN B N 1
ATOM 2489 C CA . ASN B 1 49 ? -13.398 22.562 -0.964 1 93.88 49 ASN B CA 1
ATOM 2490 C C . ASN B 1 49 ? -13.195 22.203 -2.43 1 93.88 49 ASN B C 1
ATOM 2492 O O . ASN B 1 49 ? -13.523 22.984 -3.324 1 93.88 49 ASN B O 1
ATOM 2496 N N . ILE B 1 50 ? -12.57 21.141 -2.658 1 93.12 50 ILE B N 1
ATOM 2497 C CA . ILE B 1 50 ? -12.5 20.594 -4.012 1 93.12 50 ILE B CA 1
ATOM 2498 C C . ILE B 1 50 ? -13.891 20.141 -4.453 1 93.12 50 ILE B C 1
ATOM 2500 O O . ILE B 1 50 ? -14.281 20.359 -5.602 1 93.12 50 ILE B O 1
ATOM 2504 N N . TYR B 1 51 ? -14.578 19.469 -3.574 1 93.44 51 TYR B N 1
ATOM 2505 C CA . TYR B 1 51 ? -16 19.188 -3.742 1 93.44 51 TYR B CA 1
ATOM 2506 C C . TYR B 1 51 ? -16.844 20.188 -2.949 1 93.44 51 TYR B C 1
ATOM 2508 O O . TYR B 1 51 ? -16.531 20.484 -1.795 1 93.44 51 TYR B O 1
ATOM 2516 N N . LYS B 1 52 ? -17.859 20.719 -3.58 1 92.75 52 LYS B N 1
ATOM 2517 C CA . LYS B 1 52 ? -18.797 21.594 -2.887 1 92.75 52 LYS B CA 1
ATOM 2518 C C . LYS B 1 52 ? -19.797 20.797 -2.059 1 92.75 52 LYS B C 1
ATOM 2520 O O . LYS B 1 52 ? -20.75 20.234 -2.602 1 92.75 52 LYS B O 1
ATOM 2525 N N . CYS B 1 53 ? -19.547 20.812 -0.853 1 94.56 53 CYS B N 1
ATOM 2526 C CA . CYS B 1 53 ? -20.391 20.016 0.045 1 94.56 53 CYS B CA 1
ATOM 2527 C C . CYS B 1 53 ? -21.25 20.922 0.915 1 94.56 53 CYS B C 1
ATOM 2529 O O . CYS B 1 53 ? -20.938 22.094 1.121 1 94.56 53 CYS B O 1
ATOM 2531 N N . ASP B 1 54 ? -22.391 20.391 1.313 1 95.5 54 ASP B N 1
ATOM 2532 C CA . ASP B 1 54 ? -23.219 21.078 2.291 1 95.5 54 ASP B CA 1
ATOM 2533 C C . ASP B 1 54 ? -22.609 21 3.689 1 95.5 54 ASP B C 1
ATOM 2535 O O . ASP B 1 54 ? -21.828 20.094 3.979 1 95.5 54 ASP B O 1
ATOM 2539 N N . GLY B 1 55 ? -22.922 21.953 4.512 1 96.12 55 GLY B N 1
ATOM 2540 C CA . GLY B 1 55 ? -22.422 22.016 5.875 1 96.12 55 GLY B CA 1
ATOM 2541 C C . GLY B 1 55 ? -21.578 23.25 6.145 1 96.12 55 GLY B C 1
ATOM 2542 O O . GLY B 1 55 ? -21.578 24.203 5.355 1 96.12 55 GLY B O 1
ATOM 2543 N N . GLU B 1 56 ? -21 23.234 7.371 1 96.56 56 GLU B N 1
ATOM 2544 C CA . GLU B 1 56 ? -20.234 24.391 7.801 1 96.56 56 GLU B CA 1
ATOM 2545 C C . GLU B 1 56 ? -18.828 24 8.258 1 96.56 56 GLU B C 1
ATOM 2547 O O . GLU B 1 56 ? -18.594 22.844 8.617 1 96.56 56 GLU B O 1
ATOM 2552 N N . MET B 1 57 ? -17.984 24.922 8.172 1 96.5 57 MET B N 1
ATOM 2553 C CA . MET B 1 57 ? -16.625 24.734 8.633 1 96.5 57 MET B CA 1
ATOM 2554 C C . MET B 1 57 ? -16.156 25.938 9.453 1 96.5 57 MET B C 1
ATOM 2556 O O . MET B 1 57 ? -16.453 27.078 9.102 1 96.5 57 MET B O 1
ATOM 2560 N N . TYR B 1 58 ? -15.508 25.672 10.547 1 97.5 58 TYR B N 1
ATOM 2561 C CA . TYR B 1 58 ? -15.016 26.703 11.445 1 97.5 58 TYR B CA 1
ATOM 2562 C C . TYR B 1 58 ? -13.531 26.5 11.75 1 97.5 58 TYR B C 1
ATOM 2564 O O . TYR B 1 58 ? -13.086 25.359 11.938 1 97.5 58 TYR B O 1
ATOM 2572 N N . TYR B 1 59 ? -12.805 27.516 11.703 1 97.12 59 TYR B N 1
ATOM 2573 C CA . TYR B 1 59 ? -11.414 27.547 12.133 1 97.12 59 TYR B CA 1
ATOM 2574 C C . TYR B 1 59 ? -11.227 28.469 13.328 1 97.12 59 TYR B C 1
ATOM 2576 O O . TYR B 1 59 ? -11.578 29.656 13.258 1 97.12 59 TYR B O 1
ATOM 2584 N N . GLN B 1 60 ? -10.781 27.859 14.414 1 96.12 60 GLN B N 1
ATOM 2585 C CA . GLN B 1 60 ? -10.633 28.594 15.664 1 96.12 60 GLN B CA 1
ATOM 2586 C C . GLN B 1 60 ? -11.93 29.312 16.031 1 96.12 60 GLN B C 1
ATOM 2588 O O . GLN B 1 60 ? -11.914 30.5 16.375 1 96.12 60 GLN B O 1
ATOM 2593 N N . GLY B 1 61 ? -12.969 28.625 15.766 1 95.12 61 GLY B N 1
ATOM 2594 C CA . GLY B 1 61 ? -14.266 29.094 16.203 1 95.12 61 GLY B CA 1
ATOM 2595 C C . GLY B 1 61 ? -14.93 30.031 15.211 1 95.12 61 GLY B C 1
ATOM 2596 O O . GLY B 1 61 ? -16.094 30.406 15.375 1 95.12 61 GLY B O 1
ATOM 2597 N N . GLU B 1 62 ? -14.25 30.422 14.164 1 95.5 62 GLU B N 1
ATOM 2598 C CA . GLU B 1 62 ? -14.789 31.344 13.172 1 95.5 62 GLU B CA 1
ATOM 2599 C C . GLU B 1 62 ? -15.156 30.625 11.883 1 95.5 62 GLU B C 1
ATOM 2601 O O . GLU B 1 62 ? -14.391 29.797 11.391 1 95.5 62 GLU B O 1
ATOM 2606 N N . SER B 1 63 ? -16.281 30.984 11.383 1 96.38 63 SER B N 1
ATOM 2607 C CA . SER B 1 63 ? -16.719 30.391 10.133 1 96.38 63 SER B CA 1
ATOM 2608 C C . SER B 1 63 ? -15.812 30.797 8.977 1 96.38 63 SER B C 1
ATOM 2610 O O . SER B 1 63 ? -15.438 31.969 8.867 1 96.38 63 SER B O 1
ATOM 2612 N N . ILE B 1 64 ? -15.43 29.828 8.141 1 94 64 ILE B N 1
ATOM 2613 C CA . ILE B 1 64 ? -14.562 30.172 7.02 1 94 64 ILE B CA 1
ATOM 2614 C C . ILE B 1 64 ? -15.344 30.062 5.711 1 94 64 ILE B C 1
ATOM 2616 O O . ILE B 1 64 ? -14.758 29.984 4.633 1 94 64 ILE B O 1
ATOM 2620 N N . LYS B 1 65 ? -16.609 30.047 5.781 1 89.19 65 LYS B N 1
ATOM 2621 C CA . LYS B 1 65 ? -17.484 29.859 4.629 1 89.19 65 LYS B CA 1
ATOM 2622 C C . LYS B 1 65 ? -17.203 30.891 3.543 1 89.19 65 LYS B C 1
ATOM 2624 O O . LYS B 1 65 ? -17.078 30.531 2.367 1 89.19 65 LYS B O 1
ATOM 2629 N N . LYS B 1 66 ? -17.047 32.156 3.877 1 88.69 66 LYS B N 1
ATOM 2630 C CA . LYS B 1 66 ? -16.906 33.25 2.914 1 88.69 66 LYS B CA 1
ATOM 2631 C C . LYS B 1 66 ? -15.484 33.312 2.355 1 88.69 66 LYS B C 1
ATOM 2633 O O . LYS B 1 66 ? -15.258 33.875 1.28 1 88.69 66 LYS B O 1
ATOM 2638 N N . GLN B 1 67 ? -14.516 32.719 3.023 1 91.31 67 GLN B N 1
ATOM 2639 C CA . GLN B 1 67 ? -13.117 32.844 2.619 1 91.31 67 GLN B CA 1
ATOM 2640 C C . GLN B 1 67 ? -12.469 31.453 2.531 1 91.31 67 GLN B C 1
ATOM 2642 O O . GLN B 1 67 ? -11.281 31.297 2.836 1 91.31 67 GLN B O 1
ATOM 2647 N N . LYS B 1 68 ? -13.281 30.547 2.252 1 91.31 68 LYS B N 1
ATOM 2648 C CA . LYS B 1 68 ? -12.805 29.172 2.314 1 91.31 68 LYS B CA 1
ATOM 2649 C C . LYS B 1 68 ? -11.648 28.938 1.343 1 91.31 68 LYS B C 1
ATOM 2651 O O . LYS B 1 68 ? -10.633 28.344 1.702 1 91.31 68 LYS B O 1
ATOM 2656 N N . LYS B 1 69 ? -11.75 29.438 0.191 1 90.5 69 LYS B N 1
ATOM 2657 C CA . LYS B 1 69 ? -10.719 29.234 -0.827 1 90.5 69 LYS B CA 1
ATOM 2658 C C . LYS B 1 69 ? -9.398 29.891 -0.406 1 90.5 69 LYS B C 1
ATOM 2660 O O . LYS B 1 69 ? -8.336 29.266 -0.512 1 90.5 69 LYS B O 1
ATOM 2665 N N . GLU B 1 70 ? -9.508 31.094 -0.008 1 91.19 70 GLU B N 1
ATOM 2666 C CA . GLU B 1 70 ? -8.328 31.828 0.444 1 91.19 70 GLU B CA 1
ATOM 2667 C C . GLU B 1 70 ? -7.711 31.156 1.674 1 91.19 70 GLU B C 1
ATOM 2669 O O . GLU B 1 70 ? -6.488 31.062 1.787 1 91.19 70 GLU B O 1
ATOM 2674 N N . PHE B 1 71 ? -8.594 30.734 2.545 1 93.38 71 PHE B N 1
ATOM 2675 C CA . PHE B 1 71 ? -8.148 30.047 3.746 1 93.38 71 PHE B CA 1
ATOM 2676 C C . PHE B 1 71 ? -7.336 28.812 3.387 1 93.38 71 PHE B C 1
ATOM 2678 O O . PHE B 1 71 ? -6.238 28.594 3.908 1 93.38 71 PHE B O 1
ATOM 2685 N N . ILE B 1 72 ? -7.828 28.016 2.482 1 93.19 72 ILE B N 1
ATOM 2686 C CA . ILE B 1 72 ? -7.176 26.781 2.08 1 93.19 72 ILE B CA 1
ATOM 2687 C C . ILE B 1 72 ? -5.828 27.094 1.429 1 93.19 72 ILE B C 1
ATOM 2689 O O . ILE B 1 72 ? -4.816 26.469 1.753 1 93.19 72 ILE B O 1
ATOM 2693 N N . LYS B 1 73 ? -5.809 28.031 0.632 1 89 73 LYS B N 1
ATOM 2694 C CA . LYS B 1 73 ? -4.59 28.406 -0.083 1 89 73 LYS B CA 1
ATOM 2695 C C . LYS B 1 73 ? -3.502 28.859 0.886 1 89 73 LYS B C 1
ATOM 2697 O O . LYS B 1 73 ? -2.328 28.531 0.704 1 89 73 LYS B O 1
ATOM 2702 N N . GLN B 1 74 ? -3.867 29.484 1.907 1 89.56 74 GLN B N 1
ATOM 2703 C CA . GLN B 1 74 ? -2.898 30.125 2.789 1 89.56 74 GLN B CA 1
ATOM 2704 C C . GLN B 1 74 ? -2.512 29.219 3.945 1 89.56 74 GLN B C 1
ATOM 2706 O O . GLN B 1 74 ? -1.351 29.172 4.355 1 89.56 74 GLN B O 1
ATOM 2711 N N . LYS B 1 75 ? -3.453 28.469 4.398 1 93.81 75 LYS B N 1
ATOM 2712 C CA . LYS B 1 75 ? -3.234 27.844 5.699 1 93.81 75 LYS B CA 1
ATOM 2713 C C . LYS B 1 75 ? -3.09 26.328 5.566 1 93.81 75 LYS B C 1
ATOM 2715 O O . LYS B 1 75 ? -2.65 25.656 6.5 1 93.81 75 LYS B O 1
ATOM 2720 N N . VAL B 1 76 ? -3.432 25.812 4.402 1 95.25 76 VAL B N 1
ATOM 2721 C CA . VAL B 1 76 ? -3.543 24.359 4.301 1 95.25 76 VAL B CA 1
ATOM 2722 C C . VAL B 1 76 ? -2.479 23.828 3.344 1 95.25 76 VAL B C 1
ATOM 2724 O O . VAL B 1 76 ? -2.285 24.359 2.254 1 95.25 76 VAL B O 1
ATOM 2727 N N . GLY B 1 77 ? -1.681 22.828 3.809 1 94.81 77 GLY B N 1
ATOM 2728 C CA . GLY B 1 77 ? -0.919 21.953 2.936 1 94.81 77 GLY B CA 1
ATOM 2729 C C . GLY B 1 77 ? -1.646 20.656 2.605 1 94.81 77 GLY B C 1
ATOM 2730 O O . GLY B 1 77 ? -2.299 20.078 3.471 1 94.81 77 GLY B O 1
ATOM 2731 N N . TYR B 1 78 ? -1.564 20.266 1.349 1 94.44 78 TYR B N 1
ATOM 2732 C CA . TYR B 1 78 ? -2.326 19.094 0.915 1 94.44 78 TYR B CA 1
ATOM 2733 C C . TYR B 1 78 ? -1.472 18.172 0.049 1 94.44 78 TYR B C 1
ATOM 2735 O O . TYR B 1 78 ? -0.806 18.641 -0.882 1 94.44 78 TYR B O 1
ATOM 2743 N N . LEU B 1 79 ? -1.422 16.938 0.432 1 94.12 79 LEU B N 1
ATOM 2744 C CA . LEU B 1 79 ? -0.858 15.883 -0.399 1 94.12 79 LEU B CA 1
ATOM 2745 C C . LEU B 1 79 ? -1.949 14.93 -0.888 1 94.12 79 LEU B C 1
ATOM 2747 O O . LEU B 1 79 ? -2.496 14.156 -0.105 1 94.12 79 LEU B O 1
ATOM 2751 N N . PRO B 1 80 ? -2.238 14.938 -2.229 1 91.38 80 PRO B N 1
ATOM 2752 C CA . PRO B 1 80 ? -3.277 14.055 -2.762 1 91.38 80 PRO B CA 1
ATOM 2753 C C . PRO B 1 80 ? -2.811 12.609 -2.891 1 91.38 80 PRO B C 1
ATOM 2755 O O . PRO B 1 80 ? -1.615 12.328 -2.777 1 91.38 80 PRO B O 1
ATOM 2758 N N . GLN B 1 81 ? -3.791 11.703 -3.062 1 80.12 81 GLN B N 1
ATOM 2759 C CA . GLN B 1 81 ? -3.529 10.273 -3.193 1 80.12 81 GLN B CA 1
ATOM 2760 C C . GLN B 1 81 ? -2.656 9.977 -4.41 1 80.12 81 GLN B C 1
ATOM 2762 O O . GLN B 1 81 ? -1.717 9.188 -4.332 1 80.12 81 GLN B O 1
ATOM 2767 N N . THR B 1 82 ? -3.07 10.367 -5.539 1 70.19 82 THR B N 1
ATOM 2768 C CA . THR B 1 82 ? -2.275 10.188 -6.746 1 70.19 82 THR B CA 1
ATOM 2769 C C . THR B 1 82 ? -1.506 11.453 -7.09 1 70.19 82 THR B C 1
ATOM 2771 O O . THR B 1 82 ? -2.043 12.562 -6.984 1 70.19 82 THR B O 1
ATOM 2774 N N . THR B 1 83 ? -0.186 11.211 -7.16 1 63.72 83 THR B N 1
ATOM 2775 C CA . THR B 1 83 ? 0.629 12.328 -7.609 1 63.72 83 THR B CA 1
ATOM 2776 C C . THR B 1 83 ? 1.177 12.07 -9.008 1 63.72 83 THR B C 1
ATOM 2778 O O . THR B 1 83 ? 1.864 11.07 -9.242 1 63.72 83 THR B O 1
ATOM 2781 N N . GLN B 1 84 ? 0.344 12.25 -10 1 63.12 84 GLN B N 1
ATOM 2782 C CA . GLN B 1 84 ? 0.93 12.125 -11.328 1 63.12 84 GLN B CA 1
ATOM 2783 C C . GLN B 1 84 ? 1.493 13.461 -11.805 1 63.12 84 GLN B C 1
ATOM 2785 O O . GLN B 1 84 ? 0.849 14.5 -11.656 1 63.12 84 GLN B O 1
ATOM 2790 N N . ASN B 1 85 ? 2.803 13.531 -11.859 1 66.19 85 ASN B N 1
ATOM 2791 C CA . ASN B 1 85 ? 3.4 14.789 -12.305 1 66.19 85 ASN B CA 1
ATOM 2792 C C . ASN B 1 85 ? 4.348 14.57 -13.484 1 66.19 85 ASN B C 1
ATOM 2794 O O . ASN B 1 85 ? 5.383 13.914 -13.336 1 66.19 85 ASN B O 1
ATOM 2798 N N . ASP B 1 86 ? 3.918 15.008 -14.492 1 68.25 86 ASP B N 1
ATOM 2799 C CA . ASP B 1 86 ? 4.727 14.859 -15.695 1 68.25 86 ASP B CA 1
ATOM 2800 C C . ASP B 1 86 ? 5.582 16.094 -15.945 1 68.25 86 ASP B C 1
ATOM 2802 O O . ASP B 1 86 ? 6.172 16.25 -17.016 1 68.25 86 ASP B O 1
ATOM 2806 N N . ALA B 1 87 ? 5.73 16.891 -14.992 1 78.94 87 ALA B N 1
ATOM 2807 C CA . ALA B 1 87 ? 6.508 18.125 -15.156 1 78.94 87 ALA B CA 1
ATOM 2808 C C . ALA B 1 87 ? 7.996 17.812 -15.273 1 78.94 87 ALA B C 1
ATOM 2810 O O . ALA B 1 87 ? 8.492 16.875 -14.648 1 78.94 87 ALA B O 1
ATOM 2811 N N . SER B 1 88 ? 8.594 18.516 -16.094 1 88.06 88 SER B N 1
ATOM 2812 C CA . SER B 1 88 ? 10.031 18.375 -16.266 1 88.06 88 SER B CA 1
ATOM 2813 C C . SER B 1 88 ? 10.797 19.391 -15.445 1 88.06 88 SER B C 1
ATOM 2815 O O . SER B 1 88 ? 11.562 20.203 -15.992 1 88.06 88 SER B O 1
ATOM 2817 N N . ILE B 1 89 ? 10.625 19.469 -14.141 1 93.31 89 ILE B N 1
ATOM 2818 C CA . ILE B 1 89 ? 11.336 20.344 -13.211 1 93.31 89 ILE B CA 1
ATOM 2819 C C . ILE B 1 89 ? 12.117 19.5 -12.211 1 93.31 89 ILE B C 1
ATOM 2821 O O . ILE B 1 89 ? 11.836 18.312 -12.031 1 93.31 89 ILE B O 1
ATOM 2825 N N . THR B 1 90 ? 13.062 20.125 -11.633 1 95.5 90 THR B N 1
ATOM 2826 C CA . THR B 1 90 ? 13.898 19.406 -10.688 1 95.5 90 THR B CA 1
ATOM 2827 C C . THR B 1 90 ? 13.188 19.234 -9.352 1 95.5 90 THR B C 1
ATOM 2829 O O . THR B 1 90 ? 12.203 19.922 -9.078 1 95.5 90 THR B O 1
ATOM 2832 N N . VAL B 1 91 ? 13.664 18.328 -8.586 1 95.81 91 VAL B N 1
ATOM 2833 C CA . VAL B 1 91 ? 13.164 18.109 -7.227 1 95.81 91 VAL B CA 1
ATOM 2834 C C . VAL B 1 91 ? 13.266 19.406 -6.43 1 95.81 91 VAL B C 1
ATOM 2836 O O . VAL B 1 91 ? 12.32 19.797 -5.742 1 95.81 91 VAL B O 1
ATOM 2839 N N . PHE B 1 92 ? 14.375 20.047 -6.562 1 95.19 92 PHE B N 1
ATOM 2840 C CA . PHE B 1 92 ? 14.578 21.312 -5.879 1 95.19 92 PHE B CA 1
ATOM 2841 C C . PHE B 1 92 ? 13.516 22.328 -6.277 1 95.19 92 PHE B C 1
ATOM 2843 O O . PHE B 1 92 ? 12.875 22.938 -5.418 1 95.19 92 PHE B O 1
ATOM 2850 N N . GLU B 1 93 ? 13.297 22.406 -7.523 1 93.38 93 GLU B N 1
ATOM 2851 C CA . GLU B 1 93 ? 12.312 23.359 -8.047 1 93.38 93 GLU B CA 1
ATOM 2852 C C . GLU B 1 93 ? 10.906 23 -7.598 1 93.38 93 GLU B C 1
ATOM 2854 O O . GLU B 1 93 ? 10.109 23.891 -7.258 1 93.38 93 GLU B O 1
ATOM 2859 N N . ALA B 1 94 ? 10.641 21.766 -7.621 1 92.38 94 ALA B N 1
ATOM 2860 C CA . ALA B 1 94 ? 9.32 21.312 -7.223 1 92.38 94 ALA B CA 1
ATOM 2861 C C . ALA B 1 94 ? 9.016 21.688 -5.777 1 92.38 94 ALA B C 1
ATOM 2863 O O . ALA B 1 94 ? 7.93 22.188 -5.473 1 92.38 94 ALA B O 1
ATOM 2864 N N . VAL B 1 95 ? 9.992 21.453 -4.949 1 93.5 95 VAL B N 1
ATOM 2865 C CA . VAL B 1 95 ? 9.82 21.781 -3.539 1 93.5 95 VAL B CA 1
ATOM 2866 C C . VAL B 1 95 ? 9.742 23.297 -3.363 1 93.5 95 VAL B C 1
ATOM 2868 O O . VAL B 1 95 ? 8.922 23.797 -2.592 1 93.5 95 VAL B O 1
ATOM 2871 N N . LEU B 1 96 ? 10.523 23.969 -4.137 1 91.62 96 LEU B N 1
ATOM 2872 C CA . LEU B 1 96 ? 10.531 25.422 -4.094 1 91.62 96 LEU B CA 1
ATOM 2873 C C . LEU B 1 96 ? 9.164 25.984 -4.465 1 91.62 96 LEU B C 1
ATOM 2875 O O . LEU B 1 96 ? 8.727 26.984 -3.896 1 91.62 96 LEU B O 1
ATOM 2879 N N . LEU B 1 97 ? 8.516 25.375 -5.344 1 88.94 97 LEU B N 1
ATOM 2880 C CA . LEU B 1 97 ? 7.199 25.812 -5.801 1 88.94 97 LEU B CA 1
ATOM 2881 C C . LEU B 1 97 ? 6.184 25.766 -4.664 1 88.94 97 LEU B C 1
ATOM 2883 O O . LEU B 1 97 ? 5.133 26.406 -4.734 1 88.94 97 LEU B O 1
ATOM 2887 N N . GLY B 1 98 ? 6.441 25.047 -3.688 1 87.81 98 GLY B N 1
ATOM 2888 C CA . GLY B 1 98 ? 5.59 25.016 -2.51 1 87.81 98 GLY B CA 1
ATOM 2889 C C . GLY B 1 98 ? 5.555 26.344 -1.776 1 87.81 98 GLY B C 1
ATOM 2890 O O . GLY B 1 98 ? 4.66 26.594 -0.968 1 87.81 98 GLY B O 1
ATOM 2891 N N . LEU B 1 99 ? 6.535 27.141 -2.096 1 82.06 99 LEU B N 1
ATOM 2892 C CA . LEU B 1 99 ? 6.621 28.453 -1.466 1 82.06 99 LEU B CA 1
ATOM 2893 C C . LEU B 1 99 ? 6.031 29.531 -2.369 1 82.06 99 LEU B C 1
ATOM 2895 O O . LEU B 1 99 ? 6.262 30.719 -2.154 1 82.06 99 LEU B O 1
ATOM 2899 N N . ILE B 1 100 ? 5.34 29.188 -3.389 1 70.62 100 ILE B N 1
ATOM 2900 C CA . ILE B 1 100 ? 4.926 30.078 -4.469 1 70.62 100 ILE B CA 1
ATOM 2901 C C . ILE B 1 100 ? 4.172 31.266 -3.893 1 70.62 100 ILE B C 1
ATOM 2903 O O . ILE B 1 100 ? 4.316 32.406 -4.379 1 70.62 100 ILE B O 1
ATOM 2907 N N . ASN B 1 101 ? 3.326 30.953 -2.996 1 63.59 101 ASN B N 1
ATOM 2908 C CA . ASN B 1 101 ? 2.596 32.094 -2.436 1 63.59 101 ASN B CA 1
ATOM 2909 C C . ASN B 1 101 ? 3.541 33.094 -1.804 1 63.59 101 ASN B C 1
ATOM 2911 O O . ASN B 1 101 ? 3.145 34.25 -1.538 1 63.59 101 ASN B O 1
ATOM 2915 N N . THR B 1 102 ? 4.742 32.75 -1.627 1 55.56 102 THR B N 1
ATOM 2916 C CA . THR B 1 102 ? 5.719 33.625 -1.009 1 55.56 102 THR B CA 1
ATOM 2917 C C . THR B 1 102 ? 6.832 33.969 -1.992 1 55.56 102 THR B C 1
ATOM 2919 O O . THR B 1 102 ? 7.789 34.656 -1.637 1 55.56 102 THR B O 1
ATOM 2922 N N . LEU B 1 103 ? 6.621 33.312 -3.107 1 49.84 103 LEU B N 1
ATOM 2923 C CA . LEU B 1 103 ? 7.688 33.5 -4.086 1 49.84 103 LEU B CA 1
ATOM 2924 C C . LEU B 1 103 ? 7.602 34.875 -4.734 1 49.84 103 LEU B C 1
ATOM 2926 O O . LEU B 1 103 ? 6.52 35.312 -5.145 1 49.84 103 LEU B O 1
ATOM 2930 N N . ASN B 1 104 ? 8.547 35.75 -4.477 1 55.06 104 ASN B N 1
ATOM 2931 C CA . ASN B 1 104 ? 8.758 36.969 -5.238 1 55.06 104 ASN B CA 1
ATOM 2932 C C . ASN B 1 104 ? 9.578 36.688 -6.496 1 55.06 104 ASN B C 1
ATOM 2934 O O . ASN B 1 104 ? 9.891 35.562 -6.812 1 55.06 104 ASN B O 1
ATOM 2938 N N . LEU B 1 105 ? 9.867 37.781 -7.359 1 52.72 105 LEU B N 1
ATOM 2939 C CA . LEU B 1 105 ? 10.602 37.719 -8.617 1 52.72 105 LEU B CA 1
ATOM 2940 C C . LEU B 1 105 ? 11.898 36.906 -8.453 1 52.72 105 LEU B C 1
ATOM 2942 O O . LEU B 1 105 ? 12.328 36.219 -9.375 1 52.72 105 LEU B O 1
ATOM 2946 N N . LYS B 1 106 ? 12.664 37.094 -7.297 1 63.03 106 LYS B N 1
ATOM 2947 C CA . LYS B 1 106 ? 13.93 36.406 -7.078 1 63.03 106 LYS B CA 1
ATOM 2948 C C . LYS B 1 106 ? 13.859 35.5 -5.867 1 63.03 106 LYS B C 1
ATOM 2950 O O . LYS B 1 106 ? 13.344 35.875 -4.816 1 63.03 106 LYS B O 1
ATOM 2955 N N . VAL B 1 107 ? 14.203 34.125 -6.109 1 68.12 107 VAL B N 1
ATOM 2956 C CA . VAL B 1 107 ? 14.352 33.188 -5.012 1 68.12 107 VAL B CA 1
ATOM 2957 C C . VAL B 1 107 ? 15.391 33.688 -4.02 1 68.12 107 VAL B C 1
ATOM 2959 O O . VAL B 1 107 ? 16.547 33.938 -4.395 1 68.12 107 VAL B O 1
ATOM 2962 N N . SER B 1 108 ? 15.055 33.906 -2.803 1 81.19 108 SER B N 1
ATOM 2963 C CA . SER B 1 108 ? 15.977 34.406 -1.786 1 81.19 108 SER B CA 1
ATOM 2964 C C . SER B 1 108 ? 16.844 33.281 -1.229 1 81.19 108 SER B C 1
ATOM 2966 O O . SER B 1 108 ? 16.516 32.094 -1.374 1 81.19 108 SER B O 1
ATOM 2968 N N . LYS B 1 109 ? 17.969 33.656 -0.725 1 86.31 109 LYS B N 1
ATOM 2969 C CA . LYS B 1 109 ? 18.859 32.719 -0.061 1 86.31 109 LYS B CA 1
ATOM 2970 C C . LYS B 1 109 ? 18.156 31.984 1.062 1 86.31 109 LYS B C 1
ATOM 2972 O O . LYS B 1 109 ? 18.406 30.797 1.296 1 86.31 109 LYS B O 1
ATOM 2977 N N . LYS B 1 110 ? 17.234 32.688 1.622 1 85.75 110 LYS B N 1
ATOM 2978 C CA . LYS B 1 110 ? 16.484 32.094 2.709 1 85.75 110 LYS B CA 1
ATOM 2979 C C . LYS B 1 110 ? 15.578 30.969 2.191 1 85.75 110 LYS B C 1
ATOM 2981 O O . LYS B 1 110 ? 15.469 29.906 2.814 1 85.75 110 LYS B O 1
ATOM 2986 N N . GLN B 1 111 ? 15 31.203 1.107 1 87 111 GLN B N 1
ATOM 2987 C CA . GLN B 1 111 ? 14.125 30.188 0.503 1 87 111 GLN B CA 1
ATOM 2988 C C . GLN B 1 111 ? 14.93 28.984 0.028 1 87 111 GLN B C 1
ATOM 2990 O O . GLN B 1 111 ? 14.492 27.844 0.189 1 87 111 GLN B O 1
ATOM 2995 N N . GLU B 1 112 ? 16.078 29.266 -0.486 1 90.38 112 GLU B N 1
ATOM 2996 C CA . GLU B 1 112 ? 16.969 28.188 -0.91 1 90.38 112 GLU B CA 1
ATOM 2997 C C . GLU B 1 112 ? 17.375 27.312 0.273 1 90.38 112 GLU B C 1
ATOM 2999 O O . GLU B 1 112 ? 17.375 26.078 0.172 1 90.38 112 GLU B O 1
ATOM 3004 N N . GLN B 1 113 ? 17.688 27.969 1.28 1 91.12 113 GLN B N 1
ATOM 3005 C CA . GLN B 1 113 ? 18.094 27.234 2.479 1 91.12 113 GLN B CA 1
ATOM 3006 C C . GLN B 1 113 ? 16.938 26.406 3.031 1 91.12 113 GLN B C 1
ATOM 3008 O O . GLN B 1 113 ? 17.141 25.266 3.467 1 91.12 113 GLN B O 1
ATOM 3013 N N . LYS B 1 114 ? 15.789 26.984 3.016 1 89 114 LYS B N 1
ATOM 3014 C CA . LYS B 1 114 ? 14.609 26.25 3.484 1 89 114 LYS B CA 1
ATOM 3015 C C . LYS B 1 114 ? 14.383 24.984 2.668 1 89 114 LYS B C 1
ATOM 3017 O O . LYS B 1 114 ? 14.078 23.938 3.225 1 89 114 LYS B O 1
ATOM 3022 N N . VAL B 1 115 ? 14.555 25.125 1.4 1 92.75 115 VAL B N 1
ATOM 3023 C CA . VAL B 1 115 ? 14.375 23.969 0.514 1 92.75 115 VAL B CA 1
ATOM 3024 C C . VAL B 1 115 ? 15.438 22.922 0.82 1 92.75 115 VAL B C 1
ATOM 3026 O O . VAL B 1 115 ? 15.125 21.734 0.95 1 92.75 115 VAL B O 1
ATOM 3029 N N . ASN B 1 116 ? 16.625 23.328 0.992 1 92.44 116 ASN B N 1
ATOM 3030 C CA . ASN B 1 116 ? 17.703 22.391 1.289 1 92.44 116 ASN B CA 1
ATOM 3031 C C . ASN B 1 116 ? 17.484 21.688 2.629 1 92.44 116 ASN B C 1
ATOM 3033 O O . ASN B 1 116 ? 17.719 20.484 2.756 1 92.44 116 ASN B O 1
ATOM 3037 N N . ASP B 1 117 ? 17.016 22.422 3.533 1 87.69 117 ASP B N 1
ATOM 3038 C CA . ASP B 1 117 ? 16.75 21.859 4.855 1 87.69 117 ASP B CA 1
ATOM 3039 C C . ASP B 1 117 ? 15.688 20.766 4.785 1 87.69 117 ASP B C 1
ATOM 3041 O O . ASP B 1 117 ? 15.836 19.703 5.395 1 87.69 117 ASP B O 1
ATOM 3045 N N . ILE B 1 118 ? 14.641 21.062 4.082 1 88 118 ILE B N 1
ATOM 3046 C CA . ILE B 1 118 ? 13.547 20.109 4.008 1 88 118 ILE B CA 1
ATOM 3047 C C . ILE B 1 118 ? 14 18.875 3.211 1 88 118 ILE B C 1
ATOM 3049 O O . ILE B 1 118 ? 13.633 17.75 3.543 1 88 118 ILE B O 1
ATOM 3053 N N . LEU B 1 119 ? 14.758 19.109 2.18 1 91.62 119 LEU B N 1
ATOM 3054 C CA . LEU B 1 119 ? 15.273 17.984 1.398 1 91.62 119 LEU B CA 1
ATOM 3055 C C . LEU B 1 119 ? 16.172 17.094 2.25 1 91.62 119 LEU B C 1
ATOM 3057 O O . LEU B 1 119 ? 16.141 15.875 2.125 1 91.62 119 LEU B O 1
ATOM 3061 N N . ASP B 1 120 ? 16.906 17.672 3.086 1 86.94 120 ASP B N 1
ATOM 3062 C CA . ASP B 1 120 ? 17.766 16.922 3.996 1 86.94 120 ASP B CA 1
ATOM 3063 C C . ASP B 1 120 ? 16.938 16.125 4.996 1 86.94 120 ASP B C 1
ATOM 3065 O O . ASP B 1 120 ? 17.188 14.93 5.211 1 86.94 120 ASP B O 1
ATOM 3069 N N . ALA B 1 121 ? 15.984 16.75 5.504 1 78.12 121 ALA B N 1
ATOM 3070 C CA . ALA B 1 121 ? 15.133 16.109 6.5 1 78.12 121 ALA B CA 1
ATOM 3071 C C . ALA B 1 121 ? 14.414 14.906 5.914 1 78.12 121 ALA B C 1
ATOM 3073 O O . ALA B 1 121 ? 14.18 13.914 6.613 1 78.12 121 ALA B O 1
ATOM 3074 N N . PHE B 1 122 ? 14.094 14.969 4.676 1 83.19 122 PHE B N 1
ATOM 3075 C CA . PHE B 1 122 ? 13.344 13.906 4.016 1 83.19 122 PHE B CA 1
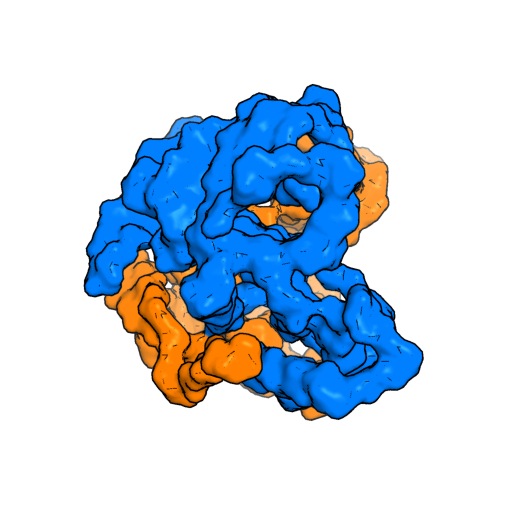ATOM 3076 C C . PHE B 1 122 ? 14.289 12.961 3.283 1 83.19 122 PHE B C 1
ATOM 3078 O O . PHE B 1 122 ? 13.844 12.086 2.537 1 83.19 122 PHE B O 1
ATOM 3085 N N . GLU B 1 123 ? 15.57 13.156 3.43 1 82.62 123 GLU B N 1
ATOM 3086 C CA . GLU B 1 123 ? 16.594 12.336 2.783 1 82.62 123 GLU B CA 1
ATOM 3087 C C . GLU B 1 123 ? 16.453 12.375 1.265 1 82.62 123 GLU B C 1
ATOM 3089 O O . GLU B 1 123 ? 16.5 11.336 0.603 1 82.62 123 GLU B O 1
ATOM 3094 N N . LEU B 1 124 ? 16.25 13.555 0.782 1 89.88 124 LEU B N 1
ATOM 3095 C CA . LEU B 1 124 ? 16.031 13.727 -0.649 1 89.88 124 LEU B CA 1
ATOM 3096 C C . LEU B 1 124 ? 17.125 14.578 -1.277 1 89.88 124 LEU B C 1
ATOM 3098 O O . LEU B 1 124 ? 17.109 14.836 -2.48 1 89.88 124 LEU B O 1
ATOM 3102 N N . GLN B 1 125 ? 18.094 14.992 -0.453 1 92.06 125 GLN B N 1
ATOM 3103 C CA . GLN B 1 125 ? 19.109 15.914 -0.939 1 92.06 125 GLN B CA 1
ATOM 3104 C C . GLN B 1 125 ? 19.828 15.352 -2.162 1 92.06 125 GLN B C 1
ATOM 3106 O O . GLN B 1 125 ? 20.141 16.078 -3.104 1 92.06 125 GLN B O 1
ATOM 3111 N N . HIS B 1 126 ? 20.062 14.102 -2.158 1 90.75 126 HIS B N 1
ATOM 3112 C CA . HIS B 1 126 ? 20.781 13.453 -3.25 1 90.75 126 HIS B CA 1
ATOM 3113 C C . HIS B 1 126 ? 19.969 13.492 -4.543 1 90.75 126 HIS B C 1
ATOM 3115 O O . HIS B 1 126 ? 20.516 13.258 -5.625 1 90.75 126 HIS B O 1
ATOM 3121 N N . LEU B 1 127 ? 18.734 13.828 -4.449 1 93.44 127 LEU B N 1
ATOM 3122 C CA . LEU B 1 127 ? 17.859 13.852 -5.617 1 93.44 127 LEU B CA 1
ATOM 3123 C C . LEU B 1 127 ? 17.547 15.281 -6.039 1 93.44 127 LEU B C 1
ATOM 3125 O O . LEU B 1 127 ? 16.828 15.508 -7.016 1 93.44 127 LEU B O 1
ATOM 3129 N N . ALA B 1 128 ? 18.125 16.234 -5.434 1 95.25 128 ALA B N 1
ATOM 3130 C CA . ALA B 1 128 ? 17.75 17.641 -5.574 1 95.25 128 ALA B CA 1
ATOM 3131 C C . ALA B 1 128 ? 17.797 18.078 -7.035 1 95.25 128 ALA B C 1
ATOM 3133 O O . ALA B 1 128 ? 16.938 18.828 -7.496 1 95.25 128 ALA B O 1
ATOM 3134 N N . LYS B 1 129 ? 18.734 17.562 -7.801 1 95 129 LYS B N 1
ATOM 3135 C CA . LYS B 1 129 ? 18.938 18.016 -9.172 1 95 129 LYS B CA 1
ATOM 3136 C C . LYS B 1 129 ? 18.234 17.094 -10.172 1 95 129 LYS B C 1
ATOM 3138 O O . LYS B 1 129 ? 18.172 17.406 -11.359 1 95 129 LYS B O 1
ATOM 3143 N N . ASN B 1 130 ? 17.703 16.062 -9.727 1 93.88 130 ASN B N 1
ATOM 3144 C CA . ASN B 1 130 ? 16.969 15.172 -10.602 1 93.88 130 ASN B CA 1
ATOM 3145 C C . ASN B 1 130 ? 15.617 15.766 -11.008 1 93.88 130 ASN B C 1
ATOM 3147 O O . ASN B 1 130 ? 15.023 16.531 -10.258 1 93.88 130 ASN B O 1
ATOM 3151 N N . LYS B 1 131 ? 15.242 15.406 -12.219 1 93.62 131 LYS B N 1
ATOM 3152 C CA . LYS B 1 131 ? 13.891 15.773 -12.633 1 93.62 131 LYS B CA 1
ATOM 3153 C C . LYS B 1 131 ? 12.852 14.883 -11.953 1 93.62 131 LYS B C 1
ATOM 3155 O O . LYS B 1 131 ? 13.07 13.688 -11.773 1 93.62 131 LYS B O 1
ATOM 3160 N N . ILE B 1 132 ? 11.664 15.414 -11.641 1 91.25 132 ILE B N 1
ATOM 3161 C CA . ILE B 1 132 ? 10.656 14.695 -10.867 1 91.25 132 ILE B CA 1
ATOM 3162 C C . ILE B 1 132 ? 10.078 13.562 -11.711 1 91.25 132 ILE B C 1
ATOM 3164 O O . ILE B 1 132 ? 9.672 12.523 -11.172 1 91.25 132 ILE B O 1
ATOM 3168 N N . ASN B 1 133 ? 10.055 13.672 -13.016 1 87.56 133 ASN B N 1
ATOM 3169 C CA . ASN B 1 133 ? 9.5 12.625 -13.875 1 87.56 133 ASN B CA 1
ATOM 3170 C C . ASN B 1 133 ? 10.43 11.422 -13.969 1 87.56 133 ASN B C 1
ATOM 3172 O O . ASN B 1 133 ? 10.078 10.398 -14.562 1 87.56 133 ASN B O 1
ATOM 3176 N N . GLU B 1 134 ? 11.594 11.547 -13.375 1 84.75 134 GLU B N 1
ATOM 3177 C CA . GLU B 1 134 ? 12.57 10.461 -13.367 1 84.75 134 GLU B CA 1
ATOM 3178 C C . GLU B 1 134 ? 12.531 9.703 -12.039 1 84.75 134 GLU B C 1
ATOM 3180 O O . GLU B 1 134 ? 13.234 8.703 -11.875 1 84.75 134 GLU B O 1
ATOM 3185 N N . LEU B 1 135 ? 11.719 10.141 -11.227 1 85.44 135 LEU B N 1
ATOM 3186 C CA . LEU B 1 135 ? 11.695 9.578 -9.883 1 85.44 135 LEU B CA 1
ATOM 3187 C C . LEU B 1 135 ? 10.781 8.359 -9.82 1 85.44 135 LEU B C 1
ATOM 3189 O O . LEU B 1 135 ? 9.836 8.242 -10.609 1 85.44 135 LEU B O 1
ATOM 3193 N N . SER B 1 136 ? 11.109 7.445 -8.867 1 75.88 136 SER B N 1
ATOM 3194 C CA . SER B 1 136 ? 10.156 6.391 -8.531 1 75.88 136 SER B CA 1
ATOM 3195 C C . SER B 1 136 ? 8.914 6.957 -7.867 1 75.88 136 SER B C 1
ATOM 3197 O O . SER B 1 136 ? 8.914 8.102 -7.402 1 75.88 136 SER B O 1
ATOM 3199 N N . GLY B 1 137 ? 7.84 6.176 -7.863 1 76.81 137 GLY B N 1
ATOM 3200 C CA . GLY B 1 137 ? 6.609 6.598 -7.215 1 76.81 137 GLY B CA 1
ATOM 3201 C C . GLY B 1 137 ? 6.809 6.996 -5.766 1 76.81 137 GLY B C 1
ATOM 3202 O O . GLY B 1 137 ? 6.27 8.008 -5.316 1 76.81 137 GLY B O 1
ATOM 3203 N N . GLY B 1 138 ? 7.613 6.227 -5.008 1 79.69 138 GLY B N 1
ATOM 3204 C CA . GLY B 1 138 ? 7.887 6.539 -3.615 1 79.69 138 GLY B CA 1
ATOM 3205 C C . GLY B 1 138 ? 8.688 7.816 -3.439 1 79.69 138 GLY B C 1
ATOM 3206 O O . GLY B 1 138 ? 8.414 8.602 -2.527 1 79.69 138 GLY B O 1
ATOM 3207 N N . GLN B 1 139 ? 9.633 7.984 -4.305 1 82.5 139 GLN B N 1
ATOM 3208 C CA . GLN B 1 139 ? 10.422 9.211 -4.273 1 82.5 139 GLN B CA 1
ATOM 3209 C C . GLN B 1 139 ? 9.547 10.43 -4.555 1 82.5 139 GLN B C 1
ATOM 3211 O O . GLN B 1 139 ? 9.648 11.445 -3.861 1 82.5 139 GLN B O 1
ATOM 3216 N N . LEU B 1 140 ? 8.789 10.258 -5.523 1 86.5 140 LEU B N 1
ATOM 3217 C CA . LEU B 1 140 ? 7.895 11.352 -5.895 1 86.5 140 LEU B CA 1
ATOM 3218 C C . LEU B 1 140 ? 6.949 11.688 -4.746 1 86.5 140 LEU B C 1
ATOM 3220 O O . LEU B 1 140 ? 6.68 12.867 -4.484 1 86.5 140 LEU B O 1
ATOM 3224 N N . GLN B 1 141 ? 6.508 10.734 -4.062 1 86.94 141 GLN B N 1
ATOM 3225 C CA . GLN B 1 141 ? 5.629 10.938 -2.92 1 86.94 141 GLN B CA 1
ATOM 3226 C C . GLN B 1 141 ? 6.32 11.742 -1.827 1 86.94 141 GLN B C 1
ATOM 3228 O O . GLN B 1 141 ? 5.727 12.648 -1.244 1 86.94 141 GLN B O 1
ATOM 3233 N N . MET B 1 142 ? 7.477 11.406 -1.593 1 87.44 142 MET B N 1
ATOM 3234 C CA . MET B 1 142 ? 8.242 12.109 -0.571 1 87.44 142 MET B CA 1
ATOM 3235 C C . MET B 1 142 ? 8.492 13.562 -0.983 1 87.44 142 MET B C 1
ATOM 3237 O O . MET B 1 142 ? 8.438 14.469 -0.149 1 87.44 142 MET B O 1
ATOM 3241 N N . VAL B 1 143 ? 8.773 13.766 -2.225 1 90.75 143 VAL B N 1
ATOM 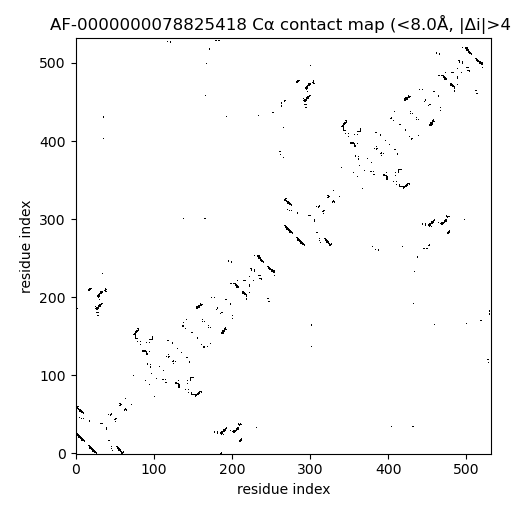3242 C CA . VAL B 1 143 ? 8.969 15.109 -2.75 1 90.75 143 VAL B CA 1
ATOM 3243 C C . VAL B 1 143 ? 7.684 15.914 -2.609 1 90.75 143 VAL B C 1
ATOM 3245 O O . VAL B 1 143 ? 7.711 17.078 -2.184 1 90.75 143 VAL B O 1
ATOM 3248 N N . SER B 1 144 ? 6.617 15.273 -2.947 1 90.94 144 SER B N 1
ATOM 3249 C CA . SER B 1 144 ? 5.32 15.938 -2.85 1 90.94 144 SER B CA 1
ATOM 3250 C C . SER B 1 144 ? 4.992 16.297 -1.405 1 90.94 144 SER B C 1
ATOM 3252 O O . SER B 1 144 ? 4.395 17.344 -1.145 1 90.94 144 SER B O 1
ATOM 3254 N N . LEU B 1 145 ? 5.34 15.461 -0.554 1 90.88 145 LEU B N 1
ATOM 3255 C CA . LEU B 1 145 ? 5.145 15.766 0.86 1 90.88 145 LEU B CA 1
ATOM 3256 C C . LEU B 1 145 ? 5.977 16.969 1.277 1 90.88 145 LEU B C 1
ATOM 3258 O O . LEU B 1 145 ? 5.473 17.875 1.956 1 90.88 145 LEU B O 1
ATOM 3262 N N . ALA B 1 146 ? 7.219 16.922 0.899 1 91.38 146 ALA B N 1
ATOM 3263 C CA . ALA B 1 146 ? 8.094 18.062 1.19 1 91.38 146 ALA B CA 1
ATOM 3264 C C . ALA B 1 146 ? 7.496 19.359 0.669 1 91.38 146 ALA B C 1
ATOM 3266 O O . ALA B 1 146 ? 7.496 20.375 1.369 1 91.38 146 ALA B O 1
ATOM 3267 N N . GLN B 1 147 ? 6.988 19.25 -0.483 1 91.88 147 GLN B N 1
ATOM 3268 C CA . GLN B 1 147 ? 6.359 20.406 -1.108 1 91.88 147 GLN B CA 1
ATOM 3269 C C . GLN B 1 147 ? 5.16 20.891 -0.299 1 91.88 147 GLN B C 1
ATOM 3271 O O . GLN B 1 147 ? 4.945 22.094 -0.153 1 91.88 147 GLN B O 1
ATOM 3276 N N . SER B 1 148 ? 4.43 19.984 0.216 1 91.62 148 SER B N 1
ATOM 3277 C CA . SER B 1 148 ? 3.207 20.312 0.94 1 91.62 148 SER B CA 1
ATOM 3278 C C . SER B 1 148 ? 3.52 20.906 2.307 1 91.62 148 SER B C 1
ATOM 3280 O O . SER B 1 148 ? 2.688 21.609 2.887 1 91.62 148 SER B O 1
ATOM 3282 N N . ILE B 1 149 ? 4.703 20.734 2.797 1 91.44 149 ILE B N 1
ATOM 3283 C CA . ILE B 1 149 ? 5.008 21.094 4.18 1 91.44 149 ILE B CA 1
ATOM 3284 C C . ILE B 1 149 ? 5.887 22.344 4.203 1 91.44 149 ILE B C 1
ATOM 3286 O O . ILE B 1 149 ? 5.938 23.047 5.215 1 91.44 149 ILE B O 1
ATOM 3290 N N . ILE B 1 150 ? 6.539 22.625 3.092 1 89.62 150 ILE B N 1
ATOM 3291 C CA . ILE B 1 150 ? 7.602 23.625 3.068 1 89.62 150 ILE B CA 1
ATOM 3292 C C . ILE B 1 150 ? 7.039 24.984 3.465 1 89.62 150 ILE B C 1
ATOM 3294 O O . ILE B 1 150 ? 7.746 25.812 4.055 1 89.62 150 ILE B O 1
ATOM 3298 N N . LYS B 1 151 ? 5.859 25.281 3.188 1 87 151 LYS B N 1
ATOM 3299 C CA . LYS B 1 151 ? 5.277 26.578 3.504 1 87 151 LYS B CA 1
ATOM 3300 C C . LYS B 1 151 ? 4.844 26.641 4.965 1 87 151 LYS B C 1
ATOM 3302 O O . LYS B 1 151 ? 4.281 27.656 5.406 1 87 151 LYS B O 1
ATOM 3307 N N . GLU B 1 152 ? 4.992 25.5 5.637 1 85.5 152 GLU B N 1
ATOM 3308 C CA . GLU B 1 152 ? 4.66 25.438 7.055 1 85.5 152 GLU B CA 1
ATOM 3309 C C . GLU B 1 152 ? 3.178 25.719 7.289 1 85.5 152 GLU B C 1
ATOM 3311 O O . GLU B 1 152 ? 2.828 26.625 8.039 1 85.5 152 GLU B O 1
ATOM 3316 N N . PRO B 1 153 ? 2.371 24.984 6.777 1 93.12 153 PRO B N 1
ATOM 3317 C CA . PRO B 1 153 ? 0.93 25.188 6.938 1 93.12 153 PRO B CA 1
ATOM 3318 C C . PRO B 1 153 ? 0.465 25.016 8.383 1 93.12 153 PRO B C 1
ATOM 3320 O O . PRO B 1 153 ? 1.18 24.406 9.195 1 93.12 153 PRO B O 1
ATOM 3323 N N . GLU B 1 154 ? -0.681 25.641 8.656 1 95.69 154 GLU B N 1
ATOM 3324 C CA . GLU B 1 154 ? -1.295 25.422 9.961 1 95.69 154 GLU B CA 1
ATOM 3325 C C . GLU B 1 154 ? -2.057 24.094 10 1 95.69 154 GLU B C 1
ATOM 3327 O O . GLU B 1 154 ? -2.209 23.5 11.07 1 95.69 154 GLU B O 1
ATOM 3332 N N . ILE B 1 155 ? -2.551 23.719 8.852 1 97.12 155 ILE B N 1
ATOM 3333 C CA . ILE B 1 155 ? -3.27 22.453 8.68 1 97.12 155 ILE B CA 1
ATOM 3334 C C . ILE B 1 155 ? -2.625 21.641 7.566 1 97.12 155 ILE B C 1
ATOM 3336 O O . ILE B 1 155 ? -2.395 22.141 6.469 1 97.12 155 ILE B O 1
ATOM 3340 N N . LEU B 1 156 ? -2.275 20.422 7.848 1 96.75 156 LEU B N 1
ATOM 3341 C CA . LEU B 1 156 ? -1.715 19.5 6.863 1 96.75 156 LEU B CA 1
ATOM 3342 C C . LEU B 1 156 ? -2.656 18.328 6.617 1 96.75 156 LEU B C 1
ATOM 3344 O O . LEU B 1 156 ? -3.016 17.609 7.555 1 96.75 156 LEU B O 1
ATOM 3348 N N . ILE B 1 157 ? -3.109 18.219 5.391 1 97.88 157 ILE B N 1
ATOM 3349 C CA . ILE B 1 157 ? -4 17.125 5.004 1 97.88 157 ILE B CA 1
ATOM 3350 C C . ILE B 1 157 ? -3.271 16.172 4.051 1 97.88 157 ILE B C 1
ATOM 3352 O O . ILE B 1 157 ? -2.779 16.609 3 1 97.88 157 ILE B O 1
ATOM 3356 N N . LEU B 1 158 ? -3.18 14.945 4.477 1 96.75 158 LEU B N 1
ATOM 3357 C CA . LEU B 1 158 ? -2.469 13.938 3.705 1 96.75 158 LEU B CA 1
ATOM 3358 C C . LEU B 1 158 ? -3.4 12.789 3.322 1 96.75 158 LEU B C 1
ATOM 3360 O O . LEU B 1 158 ? -3.93 12.094 4.195 1 96.75 158 LEU B O 1
ATOM 3364 N N . ASP B 1 159 ? -3.59 12.617 2.062 1 95.31 159 ASP B N 1
ATOM 3365 C CA . ASP B 1 159 ? -4.488 11.57 1.584 1 95.31 159 ASP B CA 1
ATOM 3366 C C . ASP B 1 159 ? -3.707 10.344 1.124 1 95.31 159 ASP B C 1
ATOM 3368 O O . ASP B 1 159 ? -3.303 10.258 -0.037 1 95.31 159 ASP B O 1
ATOM 3372 N N . GLU B 1 160 ? -3.52 9.398 2.041 1 92.62 160 GLU B N 1
ATOM 3373 C CA . GLU B 1 160 ? -2.838 8.117 1.866 1 92.62 160 GLU B CA 1
ATOM 3374 C C . GLU B 1 160 ? -1.384 8.32 1.446 1 92.62 160 GLU B C 1
ATOM 3376 O O . GLU B 1 160 ? -0.93 7.742 0.459 1 92.62 160 GLU B O 1
ATOM 3381 N N . PRO B 1 161 ? -0.644 9.031 2.26 1 92.69 161 PRO B N 1
ATOM 3382 C CA . PRO B 1 161 ? 0.731 9.383 1.9 1 92.69 161 PRO B CA 1
ATOM 3383 C C . PRO B 1 161 ? 1.685 8.188 1.982 1 92.69 161 PRO B C 1
ATOM 3385 O O . PRO B 1 161 ? 2.809 8.258 1.479 1 92.69 161 PRO B O 1
ATOM 3388 N N . LEU B 1 162 ? 1.223 7.098 2.545 1 91.75 162 LEU B N 1
ATOM 3389 C CA . LEU B 1 162 ? 2.141 6 2.826 1 91.75 162 LEU B CA 1
ATOM 3390 C C . LEU B 1 162 ? 2.098 4.957 1.713 1 91.75 162 LEU B C 1
ATOM 3392 O O . LEU B 1 162 ? 2.885 4.008 1.714 1 91.75 162 LEU B O 1
ATOM 3396 N N . ASN B 1 163 ? 1.23 5.176 0.786 1 84.44 163 ASN B N 1
ATOM 3397 C CA . ASN B 1 163 ? 1.112 4.223 -0.314 1 84.44 163 ASN B CA 1
ATOM 3398 C C . ASN B 1 163 ? 2.412 4.121 -1.106 1 84.44 163 ASN B C 1
ATOM 3400 O O . ASN B 1 163 ? 3.098 5.121 -1.317 1 84.44 163 ASN B O 1
ATOM 3404 N N . ASN B 1 164 ? 2.789 2.883 -1.492 1 78.44 164 ASN B N 1
ATOM 3405 C CA . ASN B 1 164 ? 3.914 2.561 -2.363 1 78.44 164 ASN B CA 1
ATOM 3406 C C . ASN B 1 164 ? 5.25 2.811 -1.67 1 78.44 164 ASN B C 1
ATOM 3408 O O . ASN B 1 164 ? 6.301 2.805 -2.316 1 78.44 164 ASN B O 1
ATOM 3412 N N . LEU B 1 165 ? 5.207 3.178 -0.374 1 87.5 165 LEU B N 1
ATOM 3413 C CA . LEU B 1 165 ? 6.438 3.338 0.393 1 87.5 165 LEU B CA 1
ATOM 3414 C C . LEU B 1 165 ? 6.809 2.041 1.102 1 87.5 165 LEU B C 1
ATOM 3416 O O . LEU B 1 165 ? 5.934 1.31 1.568 1 87.5 165 LEU B O 1
ATOM 3420 N N . ASP B 1 166 ? 8.102 1.777 1.163 1 88.75 166 ASP B N 1
ATOM 3421 C CA . ASP B 1 166 ? 8.516 0.661 2.006 1 88.75 166 ASP B CA 1
ATOM 3422 C C . ASP B 1 166 ? 8.492 1.049 3.482 1 88.75 166 ASP B C 1
ATOM 3424 O O . ASP B 1 166 ? 8.172 2.189 3.826 1 88.75 166 ASP B O 1
ATOM 3428 N N . ILE B 1 167 ? 8.797 0.129 4.32 1 92.75 167 ILE B N 1
ATOM 3429 C CA . ILE B 1 167 ? 8.578 0.298 5.754 1 92.75 167 ILE B CA 1
ATOM 3430 C C . ILE B 1 167 ? 9.484 1.401 6.289 1 92.75 167 ILE B C 1
ATOM 3432 O O . ILE B 1 167 ? 9.078 2.189 7.145 1 92.75 167 ILE B O 1
ATOM 3436 N N . HIS B 1 168 ? 10.656 1.482 5.797 1 90.62 168 HIS B N 1
ATOM 3437 C CA . HIS B 1 168 ? 11.562 2.523 6.258 1 90.62 168 HIS B CA 1
ATOM 3438 C C . HIS B 1 168 ? 11.008 3.912 5.969 1 90.62 168 HIS B C 1
ATOM 3440 O O . HIS B 1 168 ? 11 4.781 6.844 1 90.62 168 HIS B O 1
ATOM 3446 N N . ARG B 1 169 ? 10.625 4.102 4.828 1 87.88 169 ARG B N 1
ATOM 3447 C CA . ARG B 1 169 ? 10.125 5.406 4.414 1 87.88 169 ARG B CA 1
ATOM 3448 C C . ARG B 1 169 ? 8.797 5.727 5.102 1 87.88 169 ARG B C 1
ATOM 3450 O O . ARG B 1 169 ? 8.516 6.891 5.398 1 87.88 169 ARG B O 1
ATOM 3457 N N . GLN B 1 170 ? 8.023 4.691 5.305 1 92.56 170 GLN B N 1
ATOM 3458 C CA . GLN B 1 170 ? 6.789 4.91 6.047 1 92.56 170 GLN B CA 1
ATOM 3459 C C . GLN B 1 170 ? 7.07 5.473 7.438 1 92.56 170 GLN B C 1
ATOM 3461 O O . GLN B 1 170 ? 6.461 6.461 7.848 1 92.56 170 GLN B O 1
ATOM 3466 N N . PHE B 1 171 ? 7.996 4.898 8.094 1 92.38 171 PHE B N 1
ATOM 3467 C CA . PHE B 1 171 ? 8.359 5.359 9.43 1 92.38 171 PHE B CA 1
ATOM 3468 C C . PHE B 1 171 ? 8.992 6.746 9.375 1 92.38 171 PHE B C 1
ATOM 3470 O O . PHE B 1 171 ? 8.695 7.605 10.203 1 92.38 171 PHE B O 1
ATOM 3477 N N . SER B 1 172 ? 9.828 6.906 8.398 1 87.19 172 SER B N 1
ATOM 3478 C CA . SER B 1 172 ? 10.477 8.203 8.234 1 87.19 172 SER B CA 1
ATOM 3479 C C . SER B 1 172 ? 9.445 9.312 8.031 1 87.19 172 SER B C 1
ATOM 3481 O O . SER B 1 172 ? 9.508 10.352 8.695 1 87.19 172 SER B O 1
ATOM 3483 N N . LEU B 1 173 ? 8.562 9.07 7.16 1 88.5 173 LEU B N 1
ATOM 3484 C CA . LEU B 1 173 ? 7.508 10.039 6.879 1 88.5 173 LEU B CA 1
ATOM 3485 C C . LEU B 1 173 ? 6.668 10.305 8.125 1 88.5 173 LEU B C 1
ATOM 3487 O O . LEU B 1 173 ? 6.441 11.461 8.484 1 88.5 173 LEU B O 1
ATOM 3491 N N . MET B 1 174 ? 6.25 9.297 8.781 1 93.56 174 MET B N 1
ATOM 3492 C CA . MET B 1 174 ? 5.367 9.453 9.93 1 93.56 174 MET B CA 1
ATOM 3493 C C . MET B 1 174 ? 6.098 10.133 11.086 1 93.56 174 MET B C 1
ATOM 3495 O O . MET B 1 174 ? 5.504 10.93 11.82 1 93.56 174 MET B O 1
ATOM 3499 N N . ASN B 1 175 ? 7.336 9.773 11.242 1 91.25 175 ASN B N 1
ATOM 3500 C CA . ASN B 1 175 ? 8.133 10.461 12.258 1 91.25 175 ASN B CA 1
ATOM 3501 C C . ASN B 1 175 ? 8.211 11.961 11.984 1 91.25 175 ASN B C 1
ATOM 3503 O O . ASN B 1 175 ? 8.078 12.766 12.898 1 91.25 175 ASN B O 1
ATOM 3507 N N . THR B 1 176 ? 8.391 12.258 10.742 1 85.75 176 THR B N 1
ATOM 3508 C CA . THR B 1 176 ? 8.469 13.656 10.344 1 85.75 176 THR B CA 1
ATOM 3509 C C . THR B 1 176 ? 7.141 14.367 10.57 1 85.75 176 THR B C 1
ATOM 3511 O O . THR B 1 176 ? 7.094 15.438 11.18 1 85.75 176 THR B O 1
ATOM 3514 N N . VAL B 1 177 ? 6.109 13.797 10.125 1 90.69 177 VAL B N 1
ATOM 3515 C CA . VAL B 1 177 ? 4.777 14.367 10.25 1 90.69 177 VAL B CA 1
ATOM 3516 C C . VAL B 1 177 ? 4.426 14.547 11.727 1 90.69 177 VAL B C 1
ATOM 3518 O O . VAL B 1 177 ? 3.904 15.586 12.133 1 90.69 177 VAL B O 1
ATOM 3521 N N . SER B 1 178 ? 4.711 13.555 12.508 1 93.19 178 SER B N 1
ATOM 3522 C CA . SER B 1 178 ? 4.441 13.609 13.945 1 93.19 178 SER B CA 1
ATOM 3523 C C . SER B 1 178 ? 5.227 14.742 14.602 1 93.19 178 SER B C 1
ATOM 3525 O O . SER B 1 178 ? 4.672 15.5 15.398 1 93.19 178 SER B O 1
ATOM 3527 N N . SER B 1 179 ? 6.457 14.828 14.258 1 88.69 179 SER B N 1
ATOM 3528 C CA . SER B 1 179 ? 7.301 15.883 14.812 1 88.69 179 SER B CA 1
ATOM 3529 C C . SER B 1 179 ? 6.762 17.266 14.461 1 88.69 179 SER B C 1
ATOM 3531 O O . SER B 1 179 ? 6.699 18.156 15.312 1 88.69 179 SER B O 1
ATOM 3533 N N . LEU B 1 180 ? 6.379 17.391 13.258 1 84 180 LEU B N 1
ATOM 3534 C CA . LEU B 1 180 ? 5.832 18.672 12.812 1 84 180 LEU B CA 1
ATOM 3535 C C . LEU B 1 180 ? 4.531 18.984 13.539 1 84 180 LEU B C 1
ATOM 3537 O O . LEU B 1 180 ? 4.309 20.125 13.953 1 84 180 LEU B O 1
ATOM 3541 N N . ALA B 1 181 ? 3.713 18.047 13.711 1 91.12 181 ALA B N 1
ATOM 3542 C CA . ALA B 1 181 ? 2.432 18.219 14.383 1 91.12 181 ALA B CA 1
ATOM 3543 C C . ALA B 1 181 ? 2.633 18.734 15.812 1 91.12 181 ALA B C 1
ATOM 3545 O O . ALA B 1 181 ? 1.96 19.672 16.25 1 91.12 181 ALA B O 1
ATOM 3546 N N . TYR B 1 182 ? 3.592 18.25 16.484 1 91.75 182 TYR B N 1
ATOM 3547 C CA . TYR B 1 182 ? 3.77 18.547 17.891 1 91.75 182 TYR B CA 1
ATOM 3548 C C . TYR B 1 182 ? 4.605 19.812 18.078 1 91.75 182 TYR B C 1
ATOM 3550 O O . TYR B 1 182 ? 4.293 20.656 18.922 1 91.75 182 TYR B O 1
ATOM 3558 N N . GLU B 1 183 ? 5.594 19.906 17.297 1 88.06 183 GLU B N 1
ATOM 3559 C CA . GLU B 1 183 ? 6.508 21.031 17.469 1 88.06 183 GLU B CA 1
ATOM 3560 C C . GLU B 1 183 ? 5.891 22.328 16.953 1 88.06 183 GLU B C 1
ATOM 3562 O O . GLU B 1 183 ? 6.098 23.406 17.547 1 88.06 183 GLU B O 1
ATOM 3567 N N . LYS B 1 184 ? 5.164 22.203 15.953 1 87.88 184 LYS B N 1
ATOM 3568 C CA . LYS B 1 184 ? 4.613 23.406 15.336 1 87.88 184 LYS B CA 1
ATOM 3569 C C . LYS B 1 184 ? 3.123 23.547 15.641 1 87.88 184 LYS B C 1
ATOM 3571 O O . LYS B 1 184 ? 2.455 24.438 15.102 1 87.88 184 LYS B O 1
ATOM 3576 N N . LYS B 1 185 ? 2.609 22.625 16.422 1 91.94 185 LYS B N 1
ATOM 3577 C CA . LYS B 1 185 ? 1.199 22.625 16.812 1 91.94 185 LYS B CA 1
ATOM 3578 C C . LYS B 1 185 ? 0.296 22.641 15.578 1 91.94 185 LYS B C 1
ATOM 3580 O O . LYS B 1 185 ? -0.663 23.422 15.516 1 91.94 185 LYS B O 1
ATOM 3585 N N . MET B 1 186 ? 0.647 21.922 14.617 1 94.44 186 MET B N 1
ATOM 3586 C CA . MET B 1 186 ? -0.085 21.797 13.367 1 94.44 186 MET B CA 1
ATOM 3587 C C . MET B 1 186 ? -1.258 20.828 13.516 1 94.44 186 MET B C 1
ATOM 3589 O O . MET B 1 186 ? -1.169 19.844 14.25 1 94.44 186 MET B O 1
ATOM 3593 N N . ILE B 1 187 ? -2.404 21.188 12.836 1 97.44 187 ILE B N 1
ATOM 3594 C CA . ILE B 1 187 ? -3.475 20.203 12.656 1 97.44 187 ILE B CA 1
ATOM 3595 C C . ILE B 1 187 ? -3.129 19.266 11.5 1 97.44 187 ILE B C 1
ATOM 3597 O O . ILE B 1 187 ? -2.969 19.703 10.359 1 97.44 187 ILE B O 1
ATOM 3601 N N . VAL B 1 188 ? -2.973 18.031 11.836 1 97.62 188 VAL B N 1
ATOM 3602 C CA . VAL B 1 188 ? -2.674 17.047 10.789 1 97.62 188 VAL B CA 1
ATOM 3603 C C . VAL B 1 188 ? -3.859 16.094 10.617 1 97.62 188 VAL B C 1
ATOM 3605 O O . VAL B 1 188 ? -4.324 15.492 11.586 1 97.62 188 VAL B O 1
ATOM 3608 N N . ILE B 1 189 ? -4.379 16.062 9.414 1 98.44 189 ILE B N 1
ATOM 3609 C CA . ILE B 1 189 ? -5.402 15.109 9.008 1 98.44 189 ILE B CA 1
ATOM 3610 C C . ILE B 1 189 ? -4.82 14.148 7.973 1 98.44 189 ILE B C 1
ATOM 3612 O O . ILE B 1 189 ? -4.434 14.562 6.879 1 98.44 189 ILE B O 1
ATOM 3616 N N . ILE B 1 190 ? -4.781 12.875 8.359 1 97.94 190 ILE B N 1
ATOM 3617 C CA . ILE B 1 190 ? -4.102 11.93 7.484 1 97.94 190 ILE B CA 1
ATOM 3618 C C . ILE B 1 190 ? -4.992 10.719 7.246 1 97.94 190 ILE B C 1
ATOM 3620 O O . ILE B 1 190 ? -5.539 10.141 8.188 1 97.94 190 ILE B O 1
ATOM 3624 N N . VAL B 1 191 ? -5.211 10.422 5.961 1 97.5 191 VAL B N 1
ATOM 3625 C CA . VAL B 1 191 ? -5.918 9.195 5.598 1 97.5 191 VAL B CA 1
ATOM 3626 C C . VAL B 1 191 ? -4.93 8.039 5.516 1 97.5 191 VAL B C 1
ATOM 3628 O O . VAL B 1 191 ? -3.912 8.125 4.824 1 97.5 191 VAL B O 1
ATOM 3631 N N . MET B 1 192 ? -5.219 6.926 6.254 1 95.12 192 MET B N 1
ATOM 3632 C CA . MET B 1 192 ? -4.312 5.781 6.301 1 95.12 192 MET B CA 1
ATOM 3633 C C . MET B 1 192 ? -5.086 4.473 6.172 1 95.12 192 MET B C 1
ATOM 3635 O O . MET B 1 192 ? -6.254 4.395 6.562 1 95.12 192 MET B O 1
ATOM 3639 N N . HIS B 1 193 ? -4.332 3.49 5.703 1 91.44 193 HIS B N 1
ATOM 3640 C CA . HIS B 1 193 ? -4.918 2.156 5.629 1 91.44 193 HIS B CA 1
ATOM 3641 C C . HIS B 1 193 ? -4.305 1.229 6.676 1 91.44 193 HIS B C 1
ATOM 3643 O O . HIS B 1 193 ? -4.91 0.223 7.047 1 91.44 193 HIS B O 1
ATOM 3649 N N . ASP B 1 194 ? -3.146 1.501 7.105 1 94 194 ASP B N 1
ATOM 3650 C CA . ASP B 1 194 ? -2.451 0.638 8.055 1 94 194 ASP B CA 1
ATOM 3651 C C . ASP B 1 194 ? -2.895 0.929 9.492 1 94 194 ASP B C 1
ATOM 3653 O O . ASP B 1 194 ? -2.512 1.948 10.07 1 94 194 ASP B O 1
ATOM 3657 N N . ILE B 1 195 ? -3.508 -0.014 10.031 1 96.62 195 ILE B N 1
ATOM 3658 C CA . ILE B 1 195 ? -4.137 0.174 11.336 1 96.62 195 ILE B CA 1
ATOM 3659 C C . ILE B 1 195 ? -3.062 0.281 12.414 1 96.62 195 ILE B C 1
ATOM 3661 O O . ILE B 1 195 ? -3.197 1.065 13.359 1 96.62 195 ILE B O 1
ATOM 3665 N N . ASN B 1 196 ? -2.047 -0.455 12.344 1 95.75 196 ASN B N 1
ATOM 3666 C CA . ASN B 1 196 ? -1.006 -0.43 13.367 1 95.75 196 ASN B CA 1
ATOM 3667 C C . ASN B 1 196 ? -0.196 0.862 13.312 1 95.75 196 ASN B C 1
ATOM 3669 O O . ASN B 1 196 ? 0.168 1.415 14.352 1 95.75 196 ASN B O 1
ATOM 3673 N N . LEU B 1 197 ? 0.116 1.306 12.117 1 95.94 197 LEU B N 1
ATOM 3674 C CA . LEU B 1 197 ? 0.757 2.613 12.023 1 95.94 197 LEU B CA 1
ATOM 3675 C C . LEU B 1 197 ? -0.156 3.707 12.562 1 95.94 197 LEU B C 1
ATOM 3677 O O . LEU B 1 197 ? 0.31 4.648 13.211 1 95.94 197 LEU B O 1
ATOM 3681 N N . THR B 1 198 ? -1.418 3.562 12.25 1 97.5 198 THR B N 1
ATOM 3682 C CA . THR B 1 198 ? -2.402 4.496 12.789 1 97.5 198 THR B CA 1
ATOM 3683 C C . THR B 1 198 ? -2.371 4.492 14.312 1 97.5 198 THR B C 1
ATOM 3685 O O . THR B 1 198 ? -2.309 5.551 14.938 1 97.5 198 THR B O 1
ATOM 3688 N N . SER B 1 199 ? -2.416 3.344 14.852 1 97.62 199 SER B N 1
ATOM 3689 C CA . SER B 1 199 ? -2.381 3.193 16.297 1 97.62 199 SER B CA 1
ATOM 3690 C C . SER B 1 199 ? -1.141 3.854 16.906 1 97.62 199 SER B C 1
ATOM 3692 O O . SER B 1 199 ? -1.205 4.457 17.969 1 97.62 199 SER B O 1
ATOM 3694 N N . ARG B 1 200 ? -0.105 3.775 16.266 1 96.38 200 ARG B N 1
ATOM 3695 C CA . ARG B 1 200 ? 1.188 4.23 16.766 1 96.38 200 ARG B CA 1
ATOM 3696 C C . ARG B 1 200 ? 1.286 5.754 16.719 1 96.38 200 ARG B C 1
ATOM 3698 O O . ARG B 1 200 ? 1.833 6.371 17.625 1 96.38 200 ARG B O 1
ATOM 3705 N N . TYR B 1 201 ? 0.713 6.352 15.688 1 96.88 201 TYR B N 1
ATOM 3706 C CA . TYR B 1 201 ? 1.091 7.734 15.422 1 96.88 201 TYR B CA 1
ATOM 3707 C C . TYR B 1 201 ? -0.085 8.68 15.656 1 96.88 201 TYR B C 1
ATOM 3709 O O . TYR B 1 201 ? 0.105 9.875 15.867 1 96.88 201 TYR B O 1
ATOM 3717 N N . ALA B 1 202 ? -1.262 8.156 15.578 1 97.94 202 ALA B N 1
ATOM 3718 C CA . ALA B 1 202 ? -2.416 9.047 15.656 1 97.94 202 ALA B CA 1
ATOM 3719 C C . ALA B 1 202 ? -2.777 9.344 17.109 1 97.94 202 ALA B C 1
ATOM 3721 O O . ALA B 1 202 ? -2.713 8.469 17.969 1 97.94 202 ALA B O 1
ATOM 3722 N N . ASP B 1 203 ? -3.139 10.57 17.359 1 97.81 203 ASP B N 1
ATOM 3723 C CA . ASP B 1 203 ? -3.717 10.953 18.641 1 97.81 203 ASP B CA 1
ATOM 3724 C C . ASP B 1 203 ? -5.219 10.68 18.672 1 97.81 203 ASP B C 1
ATOM 3726 O O . ASP B 1 203 ? -5.766 10.32 19.719 1 97.81 203 ASP B O 1
ATOM 3730 N N . ASN B 1 204 ? -5.797 10.922 17.578 1 98.19 204 ASN B N 1
ATOM 3731 C CA . ASN B 1 204 ? -7.207 10.609 17.375 1 98.19 204 ASN B CA 1
ATOM 3732 C C . ASN B 1 204 ? -7.422 9.867 16.062 1 98.19 204 ASN B C 1
ATOM 3734 O O . ASN B 1 204 ? -6.637 10.008 15.117 1 98.19 204 ASN B O 1
ATOM 3738 N N . ILE B 1 205 ? -8.492 9.078 16.062 1 98.62 205 ILE B N 1
ATOM 3739 C CA . ILE B 1 205 ? -8.828 8.281 14.891 1 98.62 205 ILE B CA 1
ATOM 3740 C C . ILE B 1 205 ? -10.297 8.477 14.539 1 98.62 205 ILE B C 1
ATOM 3742 O O . ILE B 1 205 ? -11.156 8.484 15.422 1 98.62 205 ILE B O 1
ATOM 3746 N N . VAL B 1 206 ? -10.555 8.727 13.312 1 98.75 206 VAL B N 1
ATOM 3747 C CA . VAL B 1 206 ? -11.891 8.703 12.734 1 98.75 206 VAL B CA 1
ATOM 3748 C C . VAL B 1 206 ? -12.086 7.438 11.906 1 98.75 206 VAL B C 1
ATOM 3750 O O . VAL B 1 206 ? -11.328 7.184 10.969 1 98.75 206 VAL B O 1
ATOM 3753 N N . VAL B 1 207 ? -13.07 6.645 12.297 1 98.69 207 VAL B N 1
ATOM 3754 C CA . VAL B 1 207 ? -13.406 5.461 11.508 1 98.69 207 VAL B CA 1
ATOM 3755 C C . VAL B 1 207 ? -14.641 5.738 10.656 1 98.69 207 VAL B C 1
ATOM 3757 O O . VAL B 1 207 ? -15.695 6.113 11.188 1 98.69 207 VAL B O 1
ATOM 3760 N N . MET B 1 208 ? -14.461 5.516 9.383 1 98.19 208 MET B N 1
ATOM 3761 C CA . MET B 1 208 ? -15.57 5.754 8.469 1 98.19 208 MET B CA 1
ATOM 3762 C C . MET B 1 208 ? -16.078 4.445 7.871 1 98.19 208 MET B C 1
ATOM 3764 O O . MET B 1 208 ? -15.289 3.521 7.641 1 98.19 208 MET B O 1
ATOM 3768 N N . ARG B 1 209 ? -17.312 4.41 7.629 1 96.44 209 ARG B N 1
ATOM 3769 C CA . ARG B 1 209 ? -17.984 3.305 6.949 1 96.44 209 ARG B CA 1
ATOM 3770 C C . ARG B 1 209 ? -19.172 3.797 6.137 1 96.44 209 ARG B C 1
ATOM 3772 O O . ARG B 1 209 ? -20.078 4.438 6.684 1 96.44 209 ARG B O 1
ATOM 3779 N N . ASP B 1 210 ? -19.156 3.545 4.875 1 94.25 210 ASP B N 1
ATOM 3780 C CA . ASP B 1 210 ? -20.281 3.793 3.992 1 94.25 210 ASP B CA 1
ATOM 3781 C C . ASP B 1 210 ? -20.75 5.246 4.09 1 94.25 210 ASP B C 1
ATOM 3783 O O . ASP B 1 210 ? -21.938 5.512 4.23 1 94.25 210 ASP B O 1
ATOM 3787 N N . GLY B 1 211 ? -19.781 6.098 4.145 1 96.69 211 GLY B N 1
ATOM 3788 C CA . GLY B 1 211 ? -20.094 7.516 4.09 1 96.69 211 GLY B CA 1
ATOM 3789 C C . GLY B 1 211 ? -20.484 8.094 5.434 1 96.69 211 GLY B C 1
ATOM 3790 O O . GLY B 1 211 ? -20.953 9.234 5.516 1 96.69 211 GLY B O 1
ATOM 3791 N N . ASN B 1 212 ? -20.375 7.316 6.48 1 97.69 212 ASN B N 1
ATOM 3792 C CA . ASN B 1 212 ? -20.688 7.734 7.84 1 97.69 212 ASN B CA 1
ATOM 3793 C C . ASN B 1 212 ? -19.484 7.605 8.766 1 97.69 212 ASN B C 1
ATOM 3795 O O . ASN B 1 212 ? -18.516 6.902 8.445 1 97.69 212 ASN B O 1
ATOM 3799 N N . ILE B 1 213 ? -19.578 8.344 9.883 1 98.25 213 ILE B N 1
ATOM 3800 C CA . ILE B 1 213 ? -18.609 8.141 10.945 1 98.25 213 ILE B CA 1
ATOM 3801 C C . ILE B 1 213 ? -19.062 6.996 11.844 1 98.25 213 ILE B C 1
ATOM 3803 O O . ILE B 1 213 ? -20.141 7.055 12.438 1 98.25 213 ILE B O 1
ATOM 3807 N N . TYR B 1 214 ? -18.266 6.016 11.883 1 98.12 214 TYR B N 1
ATOM 3808 C CA . TYR B 1 214 ? -18.547 4.883 12.758 1 98.12 214 TYR B CA 1
ATOM 3809 C C . TYR B 1 214 ? -18.125 5.172 14.188 1 98.12 214 TYR B C 1
ATOM 3811 O O . TYR B 1 214 ? -18.875 4.91 15.133 1 98.12 214 TYR B O 1
ATOM 3819 N N . SER B 1 215 ? -16.969 5.684 14.352 1 98.19 215 SER B N 1
ATOM 3820 C CA . SER B 1 215 ? -16.438 6.031 15.664 1 98.19 215 SER B CA 1
ATOM 3821 C C . SER B 1 215 ? -15.336 7.078 15.562 1 98.19 215 SER B C 1
ATOM 3823 O O . SER B 1 215 ? -14.773 7.285 14.484 1 98.19 215 SER B O 1
ATOM 3825 N N . TYR B 1 216 ? -15.18 7.738 16.625 1 97.94 216 TYR B N 1
ATOM 3826 C CA . TYR B 1 216 ? -14.156 8.773 16.75 1 97.94 216 TYR B CA 1
ATOM 3827 C C . TYR B 1 216 ? -13.609 8.836 18.172 1 97.94 216 TYR B C 1
ATOM 3829 O O . TYR B 1 216 ? -14.383 8.812 19.141 1 97.94 216 TYR B O 1
ATOM 3837 N N . GLY B 1 217 ? -12.242 8.891 18.281 1 98.06 217 GLY B N 1
ATOM 3838 C CA . GLY B 1 217 ? -11.602 8.969 19.578 1 98.06 217 GLY B CA 1
ATOM 3839 C C . GLY B 1 217 ? -10.141 8.562 19.547 1 98.06 217 GLY B C 1
ATOM 3840 O O . GLY B 1 217 ? -9.516 8.555 18.484 1 98.06 217 GLY B O 1
ATOM 3841 N N . THR B 1 218 ? -9.594 8.336 20.734 1 97.88 218 THR B N 1
ATOM 3842 C CA . THR B 1 218 ? -8.211 7.883 20.844 1 97.88 218 THR B CA 1
ATOM 3843 C C . THR B 1 218 ? -8.055 6.469 20.281 1 97.88 218 THR B C 1
ATOM 3845 O O . THR B 1 218 ? -9.047 5.742 20.141 1 97.88 218 THR B O 1
ATOM 3848 N N . PRO B 1 219 ? -6.855 6.105 19.953 1 97.88 219 PRO B N 1
ATOM 3849 C CA . PRO B 1 219 ? -6.652 4.734 19.469 1 97.88 219 PRO B CA 1
ATOM 3850 C C . PRO B 1 219 ? -7.227 3.689 20.422 1 97.88 219 PRO B C 1
ATOM 3852 O O . PRO B 1 219 ? -7.895 2.752 19.984 1 97.88 219 PRO B O 1
ATOM 3855 N N . LYS B 1 220 ? -7.016 3.832 21.672 1 96.75 220 LYS B N 1
ATOM 3856 C CA . LYS B 1 220 ? -7.496 2.873 22.672 1 96.75 220 LYS B CA 1
ATOM 3857 C C . LYS B 1 220 ? -9.023 2.768 22.641 1 96.75 220 LYS B C 1
ATOM 3859 O O . LYS B 1 220 ? -9.578 1.679 22.797 1 96.75 220 LYS B O 1
ATOM 3864 N N . GLU B 1 221 ? -9.664 3.852 22.406 1 97.62 221 GLU B N 1
ATOM 3865 C CA . GLU B 1 221 ? -11.117 3.904 22.406 1 97.62 221 GLU B CA 1
ATOM 3866 C C . GLU B 1 221 ? -11.68 3.332 21.109 1 97.62 221 GLU B C 1
ATOM 3868 O O . GLU B 1 221 ? -12.75 2.711 21.094 1 97.62 221 GLU B O 1
ATOM 3873 N N . VAL B 1 222 ? -10.992 3.514 20.031 1 98 222 VAL B N 1
ATOM 3874 C CA . VAL B 1 222 ? -11.555 3.301 18.703 1 98 222 VAL B CA 1
ATOM 3875 C C . VAL B 1 222 ? -11.133 1.93 18.172 1 98 222 VAL B C 1
ATOM 3877 O O . VAL B 1 222 ? -11.93 1.22 17.562 1 98 222 VAL B O 1
ATOM 3880 N N . LEU B 1 223 ? -9.891 1.566 18.375 1 98.12 223 LEU B N 1
ATOM 3881 C CA . LEU B 1 223 ? -9.359 0.329 17.828 1 98.12 223 LEU B CA 1
ATOM 3882 C C . LEU B 1 223 ? -9.648 -0.853 18.734 1 98.12 223 LEU B C 1
ATOM 3884 O O . LEU B 1 223 ? -8.805 -1.244 19.547 1 98.12 223 LEU B O 1
ATOM 3888 N N . THR B 1 224 ? -10.82 -1.412 18.562 1 98.25 224 THR B N 1
ATOM 3889 C CA . THR B 1 224 ? -11.273 -2.57 19.328 1 98.25 224 THR B CA 1
ATOM 3890 C C . THR B 1 224 ? -11.484 -3.771 18.406 1 98.25 224 THR B C 1
ATOM 3892 O O . THR B 1 224 ? -11.594 -3.617 17.188 1 98.25 224 THR B O 1
ATOM 3895 N N . LYS B 1 225 ? -11.5 -4.984 19.062 1 97.62 225 LYS B N 1
ATOM 3896 C CA . LYS B 1 225 ? -11.805 -6.188 18.281 1 97.62 225 LYS B CA 1
ATOM 3897 C C . LYS B 1 225 ? -13.133 -6.051 17.547 1 97.62 225 LYS B C 1
ATOM 3899 O O . LYS B 1 225 ? -13.25 -6.469 16.391 1 97.62 225 LYS B O 1
ATOM 3904 N N . LYS B 1 226 ? -14.062 -5.457 18.25 1 97.81 226 LYS B N 1
ATOM 3905 C CA . LYS B 1 226 ? -15.391 -5.262 17.672 1 97.81 226 LYS B CA 1
ATOM 3906 C C . LYS B 1 226 ? -15.328 -4.363 16.438 1 97.81 226 LYS B C 1
ATOM 3908 O O . LYS B 1 226 ? -15.898 -4.688 15.398 1 97.81 226 LYS B O 1
ATOM 3913 N N . MET B 1 227 ? -14.656 -3.279 16.531 1 98.06 227 MET B N 1
ATOM 3914 C CA . MET B 1 227 ? -14.547 -2.35 15.414 1 98.06 227 MET B CA 1
ATOM 3915 C C . MET B 1 227 ? -13.867 -3.014 14.219 1 98.06 227 MET B C 1
ATOM 3917 O O . MET B 1 227 ? -14.336 -2.902 13.086 1 98.06 227 MET B O 1
ATOM 3921 N N . ILE B 1 228 ? -12.742 -3.721 14.453 1 97.88 228 ILE B N 1
ATOM 3922 C CA . ILE B 1 228 ? -12 -4.383 13.383 1 97.88 228 ILE B CA 1
ATOM 3923 C C . ILE B 1 228 ? -12.906 -5.395 12.688 1 97.88 228 ILE B C 1
ATOM 3925 O O . ILE B 1 228 ? -12.922 -5.473 11.453 1 97.88 228 ILE B O 1
ATOM 3929 N N . ARG B 1 229 ? -13.633 -6.113 13.453 1 97.56 229 ARG B N 1
ATOM 3930 C CA . ARG B 1 229 ? -14.523 -7.125 12.898 1 97.56 229 ARG B CA 1
ATOM 3931 C C . ARG B 1 229 ? -15.656 -6.484 12.102 1 97.56 229 ARG B C 1
ATOM 3933 O O . ARG B 1 229 ? -15.977 -6.93 11 1 97.56 229 ARG B O 1
ATOM 3940 N N . GLU B 1 230 ? -16.25 -5.473 12.648 1 96.94 230 GLU B N 1
ATOM 3941 C CA . GLU B 1 230 ? -17.422 -4.855 12.016 1 96.94 230 GLU B CA 1
ATOM 3942 C C . GLU B 1 230 ? -17.016 -4.047 10.781 1 96.94 230 GLU B C 1
ATOM 3944 O O . GLU B 1 230 ? -17.75 -4.023 9.789 1 96.94 230 GLU B O 1
ATOM 3949 N N . ILE B 1 231 ? -15.914 -3.396 10.852 1 97.06 231 ILE B N 1
ATOM 3950 C CA . ILE B 1 231 ? -15.523 -2.465 9.805 1 97.06 231 ILE B CA 1
ATOM 3951 C C . ILE B 1 231 ? -14.734 -3.205 8.727 1 97.06 231 ILE B C 1
ATOM 3953 O O . ILE B 1 231 ? -14.969 -2.998 7.531 1 97.06 231 ILE B O 1
ATOM 3957 N N . TYR B 1 232 ? -13.859 -4.16 9.133 1 95.94 232 TYR B N 1
ATOM 3958 C CA . TYR B 1 232 ? -12.945 -4.77 8.172 1 95.94 232 TYR B CA 1
ATOM 3959 C C . TYR B 1 232 ? -13.25 -6.254 8 1 95.94 232 TYR B C 1
ATOM 3961 O O . TYR B 1 232 ? -12.625 -6.93 7.18 1 95.94 232 TYR B O 1
ATOM 3969 N N . LYS B 1 233 ? -14.133 -6.758 8.789 1 95.31 233 LYS B N 1
ATOM 3970 C CA . LYS B 1 233 ? -14.531 -8.156 8.711 1 95.31 233 LYS B CA 1
ATOM 3971 C C . LYS B 1 233 ? -13.336 -9.078 8.953 1 95.31 233 LYS B C 1
ATOM 3973 O O . LYS B 1 233 ? -13.18 -10.094 8.273 1 95.31 233 LYS B O 1
ATOM 3978 N N . ILE B 1 234 ? -12.555 -8.742 9.93 1 96 234 ILE B N 1
ATOM 3979 C CA . ILE B 1 234 ? -11.375 -9.516 10.289 1 96 234 ILE B CA 1
ATOM 3980 C C . ILE B 1 234 ? -11.375 -9.773 11.797 1 96 234 ILE B C 1
ATOM 3982 O O . ILE B 1 234 ? -11.672 -8.875 12.586 1 96 234 ILE B O 1
ATOM 3986 N N . ASP B 1 235 ? -11.117 -10.977 12.148 1 96.19 235 ASP B N 1
ATOM 3987 C CA . ASP B 1 235 ? -10.844 -11.281 13.555 1 96.19 235 ASP B CA 1
ATOM 3988 C C . ASP B 1 235 ? -9.422 -10.867 13.938 1 96.19 235 ASP B C 1
ATOM 3990 O O . ASP B 1 235 ? -8.5 -10.992 13.133 1 96.19 235 ASP B O 1
ATOM 3994 N N . SER B 1 236 ? -9.336 -10.391 15.164 1 95.94 236 SER B N 1
ATOM 3995 C CA . SER B 1 236 ? -8.031 -9.875 15.578 1 95.94 236 SER B CA 1
ATOM 3996 C C . SER B 1 236 ? -7.797 -10.086 17.062 1 95.94 236 SER B C 1
ATOM 3998 O O . SER B 1 236 ? -8.734 -10.391 17.812 1 95.94 236 SER B O 1
ATOM 4000 N N . GLU B 1 237 ? -6.566 -10.07 17.438 1 95.12 237 GLU B N 1
ATOM 4001 C CA . GLU B 1 237 ? -6.117 -9.945 18.828 1 95.12 237 GLU B CA 1
ATOM 4002 C C . GLU B 1 237 ? -5.434 -8.602 19.062 1 95.12 237 GLU B C 1
ATOM 4004 O O . GLU B 1 237 ? -4.695 -8.109 18.203 1 95.12 237 GLU B O 1
ATOM 4009 N N . ILE B 1 238 ? -5.785 -8.008 20.172 1 96.44 238 ILE B N 1
ATOM 4010 C CA . ILE B 1 238 ? -5.23 -6.691 20.469 1 96.44 238 ILE B CA 1
ATOM 4011 C C . ILE B 1 238 ? -4.504 -6.73 21.812 1 96.44 238 ILE B C 1
ATOM 4013 O O . ILE B 1 238 ? -5.016 -7.293 22.781 1 96.44 238 ILE B O 1
ATOM 4017 N N . TYR B 1 239 ? -3.334 -6.156 21.875 1 94.31 239 TYR B N 1
ATOM 4018 C CA . TYR B 1 239 ? -2.566 -6.035 23.109 1 94.31 239 TYR B CA 1
ATOM 4019 C C . TYR B 1 239 ? -1.721 -4.77 23.094 1 94.31 239 TYR B C 1
ATOM 4021 O O . TYR B 1 239 ? -1.675 -4.047 22.094 1 94.31 239 TYR B O 1
ATOM 4029 N N . VAL B 1 240 ? -1.154 -4.449 24.234 1 94.69 240 VAL B N 1
ATOM 4030 C CA . VAL B 1 240 ? -0.261 -3.303 24.359 1 94.69 240 VAL B CA 1
ATOM 4031 C C . VAL B 1 240 ? 1.189 -3.779 24.406 1 94.69 240 VAL B C 1
ATOM 4033 O O . VAL B 1 240 ? 1.54 -4.668 25.172 1 94.69 240 VAL B O 1
ATOM 4036 N N . ASN B 1 241 ? 1.973 -3.236 23.531 1 90.88 241 ASN B N 1
ATOM 4037 C CA . ASN B 1 241 ? 3.359 -3.684 23.469 1 90.88 241 ASN B CA 1
ATOM 4038 C C . ASN B 1 241 ? 4.23 -2.953 24.484 1 90.88 241 ASN B C 1
ATOM 4040 O O . ASN B 1 241 ? 3.725 -2.191 25.312 1 90.88 241 ASN B O 1
ATOM 4044 N N . LYS B 1 242 ? 5.574 -3.213 24.406 1 88.19 242 LYS B N 1
ATOM 4045 C CA . LYS B 1 242 ? 6.52 -2.674 25.375 1 88.19 242 LYS B CA 1
ATOM 4046 C C . LYS B 1 242 ? 6.605 -1.153 25.281 1 88.19 242 LYS B C 1
ATOM 4048 O O . LYS B 1 242 ? 6.973 -0.48 26.234 1 88.19 242 LYS B O 1
ATOM 4053 N N . GLN B 1 243 ? 6.219 -0.625 24.188 1 87.25 243 GLN B N 1
ATOM 4054 C CA . GLN B 1 243 ? 6.27 0.817 23.969 1 87.25 243 GLN B CA 1
ATOM 4055 C C . GLN B 1 243 ? 4.973 1.488 24.406 1 87.25 243 GLN B C 1
ATOM 4057 O O . GLN B 1 243 ? 4.812 2.701 24.25 1 87.25 243 GLN B O 1
ATOM 4062 N N . GLY B 1 244 ? 4.059 0.727 24.922 1 90.88 244 GLY B N 1
ATOM 4063 C CA . GLY B 1 244 ? 2.791 1.262 25.391 1 90.88 244 GLY B CA 1
ATOM 4064 C C . GLY B 1 244 ? 1.797 1.515 24.281 1 90.88 244 GLY B C 1
ATOM 4065 O O . GLY B 1 244 ? 0.822 2.246 24.469 1 90.88 244 GLY B O 1
ATOM 4066 N N . LYS B 1 245 ? 2.092 0.935 23.156 1 91.88 245 LYS B N 1
ATOM 4067 C CA . LYS B 1 245 ? 1.205 1.133 22.016 1 91.88 245 LYS B CA 1
ATOM 4068 C C . LYS B 1 245 ? 0.325 -0.091 21.781 1 91.88 245 LYS B C 1
ATOM 4070 O O . LYS B 1 245 ? 0.771 -1.227 21.953 1 91.88 245 LYS B O 1
ATOM 4075 N N . GLN B 1 246 ? -0.854 0.194 21.375 1 95.44 246 GLN B N 1
ATOM 4076 C CA . GLN B 1 246 ? -1.745 -0.902 21 1 95.44 246 GLN B CA 1
ATOM 4077 C C . GLN B 1 246 ? -1.301 -1.558 19.703 1 95.44 246 GLN B C 1
ATOM 4079 O O . GLN B 1 246 ? -1.019 -0.868 18.719 1 95.44 246 GLN B O 1
ATOM 4084 N N . VAL B 1 247 ? -1.24 -2.846 19.75 1 94.88 247 VAL B N 1
ATOM 4085 C CA . VAL B 1 247 ? -0.898 -3.627 18.578 1 94.88 247 VAL B CA 1
ATOM 4086 C C . VAL B 1 247 ? -2.088 -4.492 18.172 1 94.88 247 VAL B C 1
ATOM 4088 O O . VAL B 1 247 ? -2.678 -5.18 19 1 94.88 247 VAL B O 1
ATOM 4091 N N . ILE B 1 248 ? -2.432 -4.422 16.922 1 95.94 248 ILE B N 1
ATOM 4092 C CA . ILE B 1 248 ? -3.518 -5.223 16.359 1 95.94 248 ILE B CA 1
ATOM 4093 C C . ILE B 1 248 ? -2.943 -6.398 15.578 1 95.94 248 ILE B C 1
ATOM 4095 O O . ILE B 1 248 ? -2.293 -6.203 14.547 1 95.94 248 ILE B O 1
ATOM 4099 N N . GLU B 1 249 ? -3.145 -7.551 16.078 1 94.5 249 GLU B N 1
ATOM 4100 C CA . GLU B 1 249 ? -2.768 -8.766 15.359 1 94.5 249 GLU B CA 1
ATOM 4101 C C . GLU B 1 249 ? -3.959 -9.359 14.609 1 94.5 249 GLU B C 1
ATOM 4103 O O . GLU B 1 249 ? -4.898 -9.859 15.227 1 94.5 249 GLU B O 1
ATOM 4108 N N . PHE B 1 250 ? -3.893 -9.32 13.32 1 94.5 250 PHE B N 1
ATOM 4109 C CA . PHE B 1 250 ? -4.977 -9.867 12.516 1 94.5 250 PHE B CA 1
ATOM 4110 C C . PHE B 1 250 ? -4.922 -11.391 12.492 1 94.5 250 PHE B C 1
ATOM 4112 O O . PHE B 1 250 ? -3.846 -11.977 12.359 1 94.5 250 PHE B O 1
ATOM 4119 N N . VAL B 1 251 ? -5.961 -12.031 12.656 1 93.5 251 VAL B N 1
ATOM 4120 C CA . VAL B 1 251 ? -6.039 -13.492 12.688 1 93.5 251 VAL B CA 1
ATOM 4121 C C . VAL B 1 251 ? -6.504 -14.016 11.336 1 93.5 251 VAL B C 1
ATOM 4123 O O . VAL B 1 251 ? -5.727 -14.617 10.594 1 93.5 251 VAL B O 1
ATOM 4126 N N . ASP B 1 252 ? -7.758 -13.742 10.984 1 93.06 252 ASP B N 1
ATOM 4127 C CA . ASP B 1 252 ? -8.297 -14.148 9.688 1 93.06 252 ASP B CA 1
ATOM 4128 C C . ASP B 1 252 ? -9.641 -13.461 9.422 1 93.06 252 ASP B C 1
ATOM 4130 O O . ASP B 1 252 ? -10.156 -12.742 10.273 1 93.06 252 ASP B O 1
ATOM 4134 N N . ILE B 1 253 ? -10.07 -13.695 8.148 1 91.69 253 ILE B N 1
ATOM 4135 C CA . ILE B 1 253 ? -11.398 -13.195 7.801 1 91.69 253 ILE B CA 1
ATOM 4136 C C . ILE B 1 253 ? -12.43 -13.773 8.766 1 91.69 253 ILE B C 1
ATOM 4138 O O . ILE B 1 253 ? -12.391 -14.969 9.086 1 91.69 253 ILE B O 1
ATOM 4142 N N . ALA B 1 254 ? -13.266 -12.922 9.242 1 90.19 254 ALA B N 1
ATOM 4143 C CA . ALA B 1 254 ? -14.266 -13.328 10.234 1 90.19 254 ALA B CA 1
ATOM 4144 C C . ALA B 1 254 ? -15.289 -14.273 9.625 1 90.19 254 ALA B C 1
ATOM 4146 O O . ALA B 1 254 ? -15.648 -14.148 8.453 1 90.19 254 ALA B O 1
ATOM 4147 N N . ALA B 1 255 ? -15.5 -15.625 10.078 1 73.12 255 ALA B N 1
ATOM 4148 C CA . ALA B 1 255 ? -16.312 -16.766 9.648 1 73.12 255 ALA B CA 1
ATOM 4149 C C . ALA B 1 255 ? -17.594 -16.297 8.961 1 73.12 255 ALA B C 1
ATOM 4151 O O . ALA B 1 255 ? -18.188 -17.031 8.172 1 73.12 255 ALA B O 1
ATOM 4152 N N . GLU B 1 256 ? -18.266 -15.336 9.141 1 56.91 256 GLU B N 1
ATOM 4153 C CA . GLU B 1 256 ? -19.531 -15.266 8.422 1 56.91 256 GLU B CA 1
ATOM 4154 C C . GLU B 1 256 ? -19.312 -15.273 6.91 1 56.91 256 GLU B C 1
ATOM 4156 O O . GLU B 1 256 ? -20.281 -15.281 6.137 1 56.91 256 GLU B O 1
ATOM 4161 N N . ALA B 1 257 ? -18.188 -15.039 6.465 1 48.66 257 ALA B N 1
ATOM 4162 C CA . ALA B 1 257 ? -18.094 -15.047 5.008 1 48.66 257 ALA B CA 1
ATOM 4163 C C . ALA B 1 257 ? -18.016 -16.469 4.469 1 48.66 257 ALA B C 1
ATOM 4165 O O . ALA B 1 257 ? -17.266 -17.297 5 1 48.66 257 ALA B O 1
ATOM 4166 N N . PRO B 1 258 ? -18.859 -17.016 3.811 1 42.03 258 PRO B N 1
ATOM 4167 C CA . PRO B 1 258 ? -18.828 -18.375 3.283 1 42.03 258 PRO B CA 1
ATOM 4168 C C . PRO B 1 258 ? -17.469 -18.75 2.691 1 42.03 258 PRO B C 1
ATOM 4170 O O . PRO B 1 258 ? -16.875 -17.953 1.963 1 42.03 258 PRO B O 1
ATOM 4173 N N . LYS B 1 259 ? -16.656 -19.609 3.434 1 42.97 259 LYS B N 1
ATOM 4174 C CA . LYS B 1 259 ? -15.477 -20.281 2.904 1 42.97 259 LYS B CA 1
ATOM 4175 C C . LYS B 1 259 ? -15.703 -20.75 1.466 1 42.97 259 LYS B C 1
ATOM 4177 O O . LYS B 1 259 ? -16.562 -21.594 1.205 1 42.97 259 LYS B O 1
ATOM 4182 N N . TYR B 1 260 ? -15.641 -19.984 0.474 1 36.34 260 TYR B N 1
ATOM 4183 C CA . TYR B 1 260 ? -15.82 -20.578 -0.844 1 36.34 260 TYR B CA 1
ATOM 4184 C C . TYR B 1 260 ? -14.867 -21.734 -1.055 1 36.34 260 TYR B C 1
ATOM 4186 O O . TYR B 1 260 ? -13.656 -21.609 -0.857 1 36.34 260 TYR B O 1
ATOM 4194 N N . GLU B 1 261 ? -15.25 -22.875 -0.699 1 38.12 261 GLU B N 1
ATOM 4195 C CA . GLU B 1 261 ? -14.656 -24.109 -1.206 1 38.12 261 GLU B CA 1
ATOM 4196 C C . GLU B 1 261 ? -14.266 -23.969 -2.674 1 38.12 261 GLU B C 1
ATOM 4198 O O . GLU B 1 261 ? -15.102 -24.125 -3.562 1 38.12 261 GLU B O 1
ATOM 4203 N N . ILE B 1 262 ? -13.562 -23.109 -3.018 1 36.72 262 ILE B N 1
ATOM 4204 C CA . ILE B 1 262 ? -13.234 -22.844 -4.414 1 36.72 262 ILE B CA 1
ATOM 4205 C C . ILE B 1 262 ? -12.641 -24.094 -5.047 1 36.72 262 ILE B C 1
ATOM 4207 O O . ILE B 1 262 ? -12.852 -24.359 -6.234 1 36.72 262 ILE B O 1
ATOM 4211 N N . VAL B 1 263 ? -11.641 -24.906 -4.445 1 40.69 263 VAL B N 1
ATOM 4212 C CA . VAL B 1 263 ? -10.703 -25.766 -5.172 1 40.69 263 VAL B CA 1
ATOM 4213 C C . VAL B 1 263 ? -11.43 -26.969 -5.734 1 40.69 263 VAL B C 1
ATOM 4215 O O . VAL B 1 263 ? -10.867 -27.719 -6.539 1 40.69 263 VAL B O 1
ATOM 4218 N N . SER B 1 264 ? -12.531 -27.328 -5.152 1 36.44 264 SER B N 1
ATOM 4219 C CA . SER B 1 264 ? -12.891 -28.641 -5.695 1 36.44 264 SER B CA 1
ATOM 4220 C C . SER B 1 264 ? -13.234 -28.547 -7.18 1 36.44 264 SER B C 1
ATOM 4222 O O . SER B 1 264 ? -13.141 -29.547 -7.906 1 36.44 264 SER B O 1
ATOM 4224 N N . GLN B 1 265 ? -13.844 -27.422 -7.512 1 36.94 265 GLN B N 1
ATOM 4225 C CA . GLN B 1 265 ? -14.453 -27.562 -8.828 1 36.94 265 GLN B CA 1
ATOM 4226 C C . GLN B 1 265 ? -13.539 -27.016 -9.922 1 36.94 265 GLN B C 1
ATOM 4228 O O . GLN B 1 265 ? -13.914 -26.969 -11.094 1 36.94 265 GLN B O 1
ATOM 4233 N N . ILE B 1 266 ? -12.43 -26.469 -9.617 1 36.44 266 ILE B N 1
ATOM 4234 C CA . ILE B 1 266 ? -11.609 -26.109 -10.766 1 36.44 266 ILE B CA 1
ATOM 4235 C C . ILE B 1 266 ? -10.797 -27.328 -11.219 1 36.44 266 ILE B C 1
ATOM 4237 O O . ILE B 1 266 ? -10.195 -28.016 -10.391 1 36.44 266 ILE B O 1
#

Secondary structure (DSSP, 8-state):
-EEEEEEEEEE-SSS-EEEEEEEEEESEEEEEE-STTSSHHHHHHHHTTSS--EEEEEETTEE-GGGHHHHHHHHEEEE-S--------BHHHHHHGGGGGG--SS--HHHHHHHHHHHHHTT-GGGTTSBGGGS-HHHHHHHHHHHHHTT--SEEEEESTTTT--HHHHHHHHHHHHHHHHHTT-EEEEE---HHHHHHH-SEEEEEETTEEEEEE-HHHH--HHHHHHHH-EEEEEEE-TTS-EEEEEEEE-TTS-----TT--/-EEEEEEEEEE-SSS-EEEEEEEEEESEEEEEE-STTSSHHHHHHHHTTSS--EEEEEETTEE-GGGHHHHHHHHEEEE-S--------BHHHHHHGGGGGG--SS--HHHHHHHHHHHHHTT-GGGTTSBGGGS-HHHHHHHHHHHHHTT--SEEEEESTTTT--HHHHHHHHHHHHHHHHHTT-EEEEE---HHHHHHH-SEEEEEETTEEEEEE-HHHH--HHHHHHHH-EEEEEEE-TTS-EEEEEEEE-TTS-----TT--

Radius of gyration: 24.1 Å; Cα contacts (8 Å, |Δi|>4): 1022; chains: 2; bounding box: 50×68×58 Å

Nearest PDB structures (foldseek):
  5b58-assembly1_D  TM=9.084E-01  e=5.933E-22  Burkholderia cenocepacia J2315
  4hzi-assembly1_A  TM=8.249E-01  e=4.880E-23  Leptospira interrogans serovar Copenhageni str. Fiocruz L1-130
  4hzi-assembly1_B  TM=8.408E-01  e=1.651E-22  Leptospira interrogans serovar Copenhageni str. Fiocruz L1-130
  3fvq-assembly1_A  TM=7.928E-01  e=3.472E-21  Neisseria gonorrhoeae FA 1090
  3fvq-assembly1_B  TM=8.195E-01  e=3.516E-20  Neisseria gonorrhoeae FA 1090

pLDDT: mean 89.17, std 13.01, range [35.62, 98.75]

Organism: Clostridium kluyveri (strain ATCC 8527 / DSM 555 / NBRC 12016 / NCIMB 10680 / K1) (NCBI:txid431943)